Protein 6UYB (pdb70)

Secondary structure (DSSP, 8-state):
--B-SS-EEEEEEEEE----EEEEEE--EEEEGGGGGGGS--STT-HHHHHHHS-GGGEEEEEEEE------EEEEEEEEESS--EEEEEEEEEETTEEEEEEEEEEE-EEETTEEEEEEEEEEPPHHHHHHHHHHTT-S-HHHHHHHHTTEEEEEEEEETTT--EEEEEEEEEEE--TTT--EEEEEEEE-/----SSSB-SS-EEEEEEEEEE-GGGGTS---EEEEEEE--PPPPPEEEGGGGGGGS--STT-HHHHHHHS-GGGEEEEEEEE------EEEEEEEEEESS--EEEEEEEEEETTEEEEEEEEEEE-EEETTEEEEEEEEEEPPHHHHHHHHHHHT-S-HHHHHHHHTTEEEEEEEEETTT--EEEEEEEEEEEPPTTS--EEEEEEEE-

InterPro domains:
  IPR000818 TEA/ATTS domain [PF01285] (42-108)
  IPR000818 TEA/ATTS domain [PR00065] (45-59)
  IPR000818 TEA/ATTS domain [PR00065] (78-92)
  IPR000818 TEA/ATTS domain [PR00065] (93-107)
  IPR000818 TEA/ATTS domain [PS00554] (78-106)
  IPR000818 TEA/ATTS domain [PS51088] (38-114)
  IPR000818 TEA/ATTS domain [SM00426] (36-107)
  IPR016361 Transcriptional enhancer factor, metazoa [PIRSF002603] (2-447)
  IPR038096 TEA/ATTS domain superfamily [G3DSA:6.10.20.40] (39-118)
  IPR041086 YAP binding domain [PF17725] (227-444)

CATH classification: 2.70.50.80

Radius of gyration: 22.38 Å; Cα contacts (8 Å, |Δi|>4): 1009; chains: 2; bounding box: 51×65×50 Å

Nearest PDB structures (foldseek):
  6uyb-assembly1_A  TM=1.005E+00  e=3.554E-45  Homo sapiens
  6vah-assembly2_B  TM=9.918E-01  e=5.338E-41  Homo sapiens
  5dqe-assembly1_A  TM=9.848E-01  e=2.455E-41  Homo sapiens
  6s69-assembly1_A  TM=9.849E-01  e=5.821E-40  Homo sapiens
  6uyc-assembly2_B  TM=9.802E-01  e=4.068E-40  Homo sapiens

Organism: Homo sapiens (NCBI:txid9606)

GO terms:
  GO:0005515 protein binding (F, IPI)
  GO:1990837 sequence-specific double-stranded DNA binding (F, IDA)
  GO:0035329 hippo signaling (P, IDA)
  GO:0003700 DNA-binding transcription factor activity (F, IDA)
  GO:0005654 nucleoplasm (C, TAS)
  GO:0005654 nucleoplasm (C, IDA)
  GO:0140552 TEAD-YAP complex (C, IDA)
  GO:0097718 disordered domain specific binding (F, IMP)
  GO:0003700 DNA-binding transcription factor activity (F, IMP)
  GO:0045893 positive regulation of DNA-templated transcription (P, IMP)
  GO:0065003 protein-containing complex assembly (P, IMP)
  GO:0001223 transcription coactivator binding (F, IPI)

Solvent-accessible surface area: 20055 Å² total; per-residue (Å²): 75,8,16,16,95,92,0,58,15,59,68,37,5,11,0,12,72,150,94,101,36,59,5,10,52,8,100,104,63,67,34,48,0,55,131,12,42,95,72,2,28,127,62,90,26,1,2,31,95,37,14,91,93,11,50,81,108,1,2,0,13,0,54,2,57,6,19,10,65,83,92,62,35,0,26,8,8,27,6,25,2,139,116,124,12,11,1,33,6,17,26,36,5,0,28,157,14,58,57,21,2,31,41,37,37,45,15,140,18,104,113,58,92,70,74,38,0,0,104,47,136,109,20,56,13,30,66,60,32,35,52,40,20,48,142,5,109,134,49,106,84,122,140,77,17,43,60,64,8,112,44,16,3,25,1,23,17,2,25,11,96,102,77,132,75,26,4,3,1,4,0,11,23,26,55,10,11,38,62,176,178,17,41,72,50,88,22,52,98,3,62,151,105,246,84,24,106,24,2,10,15,98,81,0,62,7,36,72,24,3,10,0,2,14,32,93,83,13,137,122,86,136,104,93,35,54,6,9,51,0,73,96,133,65,99,49,34,105,53,36,38,0,130,133,12,50,97,59,0,17,106,90,69,8,0,1,38,66,17,8,93,152,9,52,76,113,1,2,0,12,0,47,2,73,8,22,19,90,77,81,34,68,15,0,33,15,10,36,7,36,2,138,68,117,8,17,5,24,8,17,26,17,6,0,35,139,8,149,57,44,19,13,42,15,34,36,52,42,14,107,124,62,144,67,87,32,2,0,85,21,94,123,27,97,16,39,111,86,30,25,61,31,22,62,131,5,84,146,52,112,89,100,132,71,24,35,65,64,6,92,50,16,3,25,2,16,20,4,28,12,105,95,80,104,68,18,5,3,0,6,0,10,25,26,55,5,12,59,81,171,145,42,33,99,67,62,15,39,35,4,53,126

Structure (mmCIF, N/CA/C/O backbone):
data_6UYB
#
_entry.id   6UYB
#
_cell.length_a   124.418
_cell.length_b   62.090
_cell.length_c   79.620
_cell.angle_alpha   90.000
_cell.angle_beta   117.820
_cell.angle_gamma   90.000
#
_symmetry.space_group_name_H-M   'C 1 2 1'
#
loop_
_entity.id
_entity.type
_entity.pdbx_description
1 polymer 'Transcriptional enhancer factor TEF-4'
2 non-polymer GLYCEROL
3 non-polymer (3R,4R)-1-{3-[(E)-2-(4-chlorophenyl)ethenyl]-4-methoxy-5-methylphenyl}-3,4-dihydroxypyrrolidin-2-one
4 non-polymer 2-AMINO-2-HYDROXYMETHYL-PROPANE-1,3-DIOL
5 water water
#
loop_
_atom_site.group_PDB
_atom_site.id
_atom_site.type_symbol
_atom_site.label_atom_id
_atom_site.label_alt_id
_atom_site.label_comp_id
_atom_site.label_asym_id
_atom_site.label_entity_id
_atom_site.label_seq_id
_atom_site.pdbx_PDB_ins_code
_atom_site.Cartn_x
_atom_site.Cartn_y
_atom_site.Cartn_z
_atom_site.occupancy
_atom_site.B_iso_or_equiv
_atom_site.auth_seq_id
_atom_site.auth_comp_id
_atom_site.auth_asym_id
_atom_site.auth_atom_id
_atom_site.pdbx_PDB_model_num
ATOM 1 N N . GLY A 1 8 ? -47.831 23.496 24.633 1.00 54.86 222 GLY A N 1
ATOM 2 C CA . GLY A 1 8 ? -47.070 22.509 25.377 1.00 49.05 222 GLY A CA 1
ATOM 3 C C . GLY A 1 8 ? -47.358 21.081 24.954 1.00 44.85 222 GLY A C 1
ATOM 4 O O . GLY A 1 8 ? -48.450 20.766 24.483 1.00 46.20 222 GLY A O 1
ATOM 5 N N . LEU A 1 9 ? -46.372 20.207 25.132 1.00 38.14 223 LEU A N 1
ATOM 6 C CA . LEU A 1 9 ? -46.496 18.806 24.736 1.00 35.44 223 LEU A CA 1
ATOM 7 C C . LEU A 1 9 ? -46.969 18.003 25.942 1.00 34.06 223 LEU A C 1
ATOM 8 O O . LEU A 1 9 ? -46.175 17.635 26.809 1.00 32.41 223 LEU A O 1
ATOM 13 N N . GLY A 1 10 ? -48.260 17.711 25.990 1.00 31.32 224 GLY A N 1
ATOM 14 C CA . GLY A 1 10 ? -48.793 16.908 27.068 1.00 28.26 224 GLY A CA 1
ATOM 15 C C . GLY A 1 10 ? -50.298 16.982 27.123 1.00 27.84 224 GLY A C 1
ATOM 16 O O . GLY A 1 10 ? -50.945 17.736 26.396 1.00 35.53 224 GLY A O 1
ATOM 17 N N . THR A 1 11 ? -50.850 16.159 28.000 1.00 22.85 225 THR A N 1
ATOM 18 C CA . THR A 1 11 ? -52.250 16.197 28.368 1.00 24.90 225 THR A CA 1
ATOM 19 C C . THR A 1 11 ? -52.335 16.648 29.822 1.00 31.04 225 THR A C 1
ATOM 20 O O . THR A 1 11 ? -51.324 16.983 30.451 1.00 34.94 225 THR A O 1
ATOM 24 N N . ALA A 1 12 ? -53.547 16.646 30.369 1.00 28.65 226 ALA A N 1
ATOM 25 C CA . ALA A 1 12 ? -53.692 16.893 31.797 1.00 29.73 226 ALA A CA 1
ATOM 26 C C . ALA A 1 12 ? -53.110 15.758 32.620 1.00 31.75 226 ALA A C 1
ATOM 27 O O . ALA A 1 12 ? -52.842 15.943 33.812 1.00 34.54 226 ALA A O 1
ATOM 29 N N . ARG A 1 13 ? -52.924 14.589 32.013 1.00 29.67 227 ARG A N 1
ATOM 30 C CA . ARG A 1 13 ? -52.460 13.422 32.745 1.00 32.46 227 ARG A CA 1
ATOM 31 C C . ARG A 1 13 ? -50.946 13.283 32.737 1.00 29.56 227 ARG A C 1
ATOM 32 O O . ARG A 1 13 ? -50.378 12.805 33.726 1.00 28.63 227 ARG A O 1
ATOM 40 N N . LEU A 1 14 ? -50.277 13.715 31.670 1.00 24.11 228 LEU A N 1
ATOM 41 C CA . LEU A 1 14 ? -48.837 13.544 31.554 1.00 23.88 228 LEU A CA 1
ATOM 42 C C . LEU A 1 14 ? -48.271 14.640 30.663 1.00 26.86 228 LEU A C 1
ATOM 43 O O . LEU A 1 14 ? -48.837 14.943 29.611 1.00 25.35 228 LEU A O 1
ATOM 48 N N . GLN A 1 15 ? -47.156 15.232 31.083 1.00 25.95 229 GLN A N 1
ATOM 49 C CA . GLN A 1 15 ? -46.528 16.297 30.313 1.00 24.59 229 GLN A CA 1
ATOM 50 C C . GLN A 1 15 ? -45.043 16.019 30.164 1.00 27.31 229 GLN A C 1
ATOM 51 O O . GLN A 1 15 ? -44.389 15.585 31.113 1.00 32.57 229 GLN A O 1
ATOM 57 N N . LEU A 1 16 ? -44.512 16.268 28.969 1.00 25.48 230 LEU A N 1
ATOM 58 C CA . LEU A 1 16 ? -43.072 16.202 28.737 1.00 30.65 230 LEU A CA 1
ATOM 59 C C . LEU A 1 16 ? -42.494 17.575 29.041 1.00 33.26 230 LEU A C 1
ATOM 60 O O . LEU A 1 16 ? -42.838 18.557 28.379 1.00 42.56 230 LEU A O 1
ATOM 65 N N . VAL A 1 17 ? -41.631 17.647 30.049 1.00 27.03 231 VAL A N 1
ATOM 66 C CA . VAL A 1 17 ? -41.106 18.925 30.505 1.00 26.92 231 VAL A CA 1
ATOM 67 C C . VAL A 1 17 ? -39.740 19.203 29.892 1.00 28.24 231 VAL A C 1
ATOM 68 O O . VAL A 1 17 ? -39.388 20.360 29.640 1.00 31.55 231 VAL A O 1
ATOM 72 N N . GLU A 1 18 ? -38.962 18.157 29.636 1.00 28.58 232 GLU A N 1
ATOM 73 C CA . GLU A 1 18 ? -37.639 18.364 29.065 1.00 30.47 232 GLU A CA 1
ATOM 74 C C . GLU A 1 18 ? -37.226 17.141 28.265 1.00 24.83 232 GLU A C 1
ATOM 75 O O . GLU A 1 18 ? -37.569 16.013 28.623 1.00 22.61 232 GLU A O 1
ATOM 81 N N . PHE A 1 19 ? -36.513 17.377 27.164 1.00 20.88 233 PHE A N 1
ATOM 82 C CA . PHE A 1 19 ? -35.899 16.300 26.402 1.00 18.38 233 PHE A CA 1
ATOM 83 C C . PHE A 1 19 ? -34.653 16.855 25.737 1.00 19.59 233 PHE A C 1
ATOM 84 O O . PHE A 1 19 ? -34.703 17.939 25.144 1.00 19.97 233 PHE A O 1
ATOM 92 N N . SER A 1 20 ? -33.546 16.121 25.841 1.00 20.55 234 SER A N 1
ATOM 93 C CA . SER A 1 20 ? -32.338 16.469 25.104 1.00 21.06 234 SER A CA 1
ATOM 94 C C . SER A 1 20 ? -31.636 15.204 24.641 1.00 17.12 234 SER A C 1
ATOM 95 O O . SER A 1 20 ? -31.627 14.193 25.346 1.00 17.12 234 SER A O 1
ATOM 98 N N . ALA A 1 21 ? -31.037 15.275 23.460 1.00 14.70 235 ALA A N 1
ATOM 99 C CA . ALA A 1 21 ? -30.140 14.244 22.959 1.00 15.41 235 ALA A CA 1
ATOM 100 C C . ALA A 1 21 ? -28.798 14.906 22.708 1.00 19.36 235 ALA A C 1
ATOM 101 O O . ALA A 1 21 ? -28.740 15.961 22.069 1.00 18.70 235 ALA A O 1
ATOM 103 N N . PHE A 1 22 ? -27.722 14.312 23.226 1.00 18.17 236 PHE A N 1
ATOM 104 C CA . PHE A 1 22 ? -26.467 15.043 23.286 1.00 18.72 236 PHE A CA 1
ATOM 105 C C . PHE A 1 22 ? -25.277 14.106 23.149 1.00 21.43 236 PHE A C 1
ATOM 106 O O . PHE A 1 22 ? -25.402 12.879 23.198 1.00 22.52 236 PHE A O 1
ATOM 114 N N . VAL A 1 23 ? -24.108 14.719 22.977 1.00 23.96 237 VAL A N 1
ATOM 115 C CA . VAL A 1 23 ? -22.824 14.037 23.062 1.00 26.86 237 VAL A CA 1
ATOM 116 C C . VAL A 1 23 ? -21.933 14.834 24.006 1.00 30.34 237 VAL A C 1
ATOM 117 O O . VAL A 1 23 ? -21.925 16.071 23.973 1.00 29.98 237 VAL A O 1
ATOM 121 N N . GLU A 1 24 ? -21.212 14.126 24.873 1.00 35.82 238 GLU A N 1
ATOM 122 C CA . GLU A 1 24 ? -20.293 14.753 25.821 1.00 38.50 238 GLU A CA 1
ATOM 123 C C . GLU A 1 24 ? -18.852 14.494 25.419 1.00 39.33 238 GLU A C 1
ATOM 124 O O . GLU A 1 24 ? -18.533 13.412 24.937 1.00 40.86 238 GLU A O 1
ATOM 130 N N . TYR A 1 32 ? -21.038 23.340 31.552 1.00 64.25 246 TYR A N 1
ATOM 131 C CA . TYR A 1 32 ? -21.262 23.090 30.133 1.00 58.96 246 TYR A CA 1
ATOM 132 C C . TYR A 1 32 ? -20.655 21.758 29.699 1.00 58.99 246 TYR A C 1
ATOM 133 O O . TYR A 1 32 ? -20.920 20.723 30.312 1.00 61.25 246 TYR A O 1
ATOM 135 N N . GLN A 1 33 ? -19.848 21.804 28.633 1.00 59.78 247 GLN A N 1
ATOM 136 C CA . GLN A 1 33 ? -19.167 20.633 28.070 1.00 60.24 247 GLN A CA 1
ATOM 137 C C . GLN A 1 33 ? -20.156 19.609 27.506 1.00 62.64 247 GLN A C 1
ATOM 138 O O . GLN A 1 33 ? -19.935 18.400 27.591 1.00 68.60 247 GLN A O 1
ATOM 140 N N . ARG A 1 34 ? -21.246 20.091 26.913 1.00 55.59 248 ARG A N 1
ATOM 141 C CA . ARG A 1 34 ? -22.231 19.244 26.252 1.00 48.50 248 ARG A CA 1
ATOM 142 C C . ARG A 1 34 ? -22.597 19.848 24.908 1.00 41.87 248 ARG A C 1
ATOM 143 O O . ARG A 1 34 ? -22.718 21.070 24.782 1.00 46.82 248 ARG A O 1
ATOM 151 N N . HIS A 1 35 ? -22.785 18.991 23.908 1.00 31.75 249 HIS A N 1
ATOM 152 C CA . HIS A 1 35 ? -23.345 19.405 22.628 1.00 29.47 249 HIS A CA 1
ATOM 153 C C . HIS A 1 35 ? -24.734 18.796 22.491 1.00 26.97 249 HIS A C 1
ATOM 154 O O . HIS A 1 35 ? -24.874 17.571 22.408 1.00 30.51 249 HIS A O 1
ATOM 161 N N . LEU A 1 36 ? -25.755 19.649 22.453 1.00 29.54 250 LEU A N 1
ATOM 162 C CA . LEU A 1 36 ? -27.129 19.208 22.249 1.00 29.13 250 LEU A CA 1
ATOM 163 C C . LEU A 1 36 ? -27.415 19.096 20.756 1.00 24.42 250 LEU A C 1
ATOM 164 O O . LEU A 1 36 ? -27.393 20.102 20.039 1.00 26.25 250 LEU A O 1
ATOM 169 N N . PHE A 1 37 ? -27.682 17.874 20.289 1.00 19.21 251 PHE A N 1
ATOM 170 C CA . PHE A 1 37 ? -28.210 17.693 18.939 1.00 18.48 251 PHE A CA 1
ATOM 171 C C . PHE A 1 37 ? -29.608 18.278 18.830 1.00 21.65 251 PHE A C 1
ATOM 172 O O . PHE A 1 37 ? -29.913 19.034 17.899 1.00 19.57 251 PHE A O 1
ATOM 180 N N . VAL A 1 38 ? -30.483 17.898 19.761 1.00 20.08 252 VAL A N 1
ATOM 181 C CA . VAL A 1 38 ? -31.859 18.364 19.826 1.00 19.96 252 VAL A CA 1
ATOM 182 C C . VAL A 1 38 ? -32.211 18.541 21.298 1.00 22.10 252 VAL A C 1
ATOM 183 O O . VAL A 1 38 ? -31.608 17.931 22.185 1.00 20.36 252 VAL A O 1
ATOM 187 N N . HIS A 1 39 ? -33.191 19.402 21.557 1.00 20.44 253 HIS A N 1
ATOM 188 C CA . HIS A 1 39 ? -33.506 19.747 22.938 1.00 25.38 253 HIS A CA 1
ATOM 189 C C . HIS A 1 39 ? -34.884 20.383 23.013 1.00 29.33 253 HIS A C 1
ATOM 190 O O . HIS A 1 39 ? -35.238 21.211 22.172 1.00 37.38 253 HIS A O 1
ATOM 197 N N . ILE A 1 40 ? -35.649 19.997 24.031 1.00 22.41 254 ILE A N 1
ATOM 198 C CA . ILE A 1 40 ? -36.909 20.645 24.376 1.00 26.93 254 ILE A CA 1
ATOM 199 C C . ILE A 1 40 ? -36.820 21.038 25.840 1.00 29.34 254 ILE A C 1
ATOM 200 O O . ILE A 1 40 ? -36.591 20.178 26.699 1.00 27.87 254 ILE A O 1
ATOM 205 N N . SER A 1 41 ? -36.987 22.323 26.126 1.00 34.18 255 SER A N 1
ATOM 206 C CA . SER A 1 41 ? -36.919 22.803 27.500 1.00 41.47 255 SER A CA 1
ATOM 207 C C . SER A 1 41 ? -38.306 23.147 28.028 1.00 47.17 255 SER A C 1
ATOM 208 O O . SER A 1 41 ? -39.070 23.849 27.365 1.00 51.59 255 SER A O 1
ATOM 210 N N . LEU A 1 52 ? -50.853 26.078 20.102 1.00 49.42 266 LEU A N 1
ATOM 211 C CA . LEU A 1 52 ? -50.099 25.204 19.205 1.00 47.48 266 LEU A CA 1
ATOM 212 C C . LEU A 1 52 ? -50.828 25.024 17.878 1.00 45.10 266 LEU A C 1
ATOM 213 O O . LEU A 1 52 ? -52.043 24.855 17.853 1.00 41.49 266 LEU A O 1
ATOM 218 N N . GLU A 1 53 ? -50.082 25.054 16.777 1.00 42.38 267 GLU A N 1
ATOM 219 C CA . GLU A 1 53 ? -50.672 24.801 15.473 1.00 44.62 267 GLU A CA 1
ATOM 220 C C . GLU A 1 53 ? -51.012 23.320 15.335 1.00 50.19 267 GLU A C 1
ATOM 221 O O . GLU A 1 53 ? -50.578 22.477 16.127 1.00 49.45 267 GLU A O 1
ATOM 223 N N . SER A 1 54 ? -51.795 23.003 14.307 1.00 51.70 268 SER A N 1
ATOM 224 C CA . SER A 1 54 ? -52.280 21.648 14.098 1.00 51.97 268 SER A CA 1
ATOM 225 C C . SER A 1 54 ? -51.894 21.147 12.713 1.00 51.72 268 SER A C 1
ATOM 226 O O . SER A 1 54 ? -51.747 21.924 11.766 1.00 52.73 268 SER A O 1
ATOM 229 N N . VAL A 1 55 ? -51.730 19.827 12.612 1.00 46.89 269 VAL A N 1
ATOM 230 C CA . VAL A 1 55 ? -51.401 19.139 11.370 1.00 41.70 269 VAL A CA 1
ATOM 231 C C . VAL A 1 55 ? -52.326 17.936 11.242 1.00 44.01 269 VAL A C 1
ATOM 232 O O . VAL A 1 55 ? -52.631 17.276 12.242 1.00 45.33 269 VAL A O 1
ATOM 236 N N . ASP A 1 56 ? -52.779 17.650 10.020 1.00 43.18 270 ASP A N 1
ATOM 237 C CA . ASP A 1 56 ? -53.673 16.517 9.806 1.00 48.36 270 ASP A CA 1
ATOM 238 C C . ASP A 1 56 ? -52.872 15.222 9.830 1.00 44.00 270 ASP A C 1
ATOM 239 O O . ASP A 1 56 ? -51.947 15.043 9.031 1.00 42.91 270 ASP A O 1
ATOM 244 N N . VAL A 1 57 ? -53.244 14.315 10.739 1.00 42.50 271 VAL A N 1
ATOM 245 C CA . VAL A 1 57 ? -52.474 13.096 10.973 1.00 43.50 271 VAL A CA 1
ATOM 24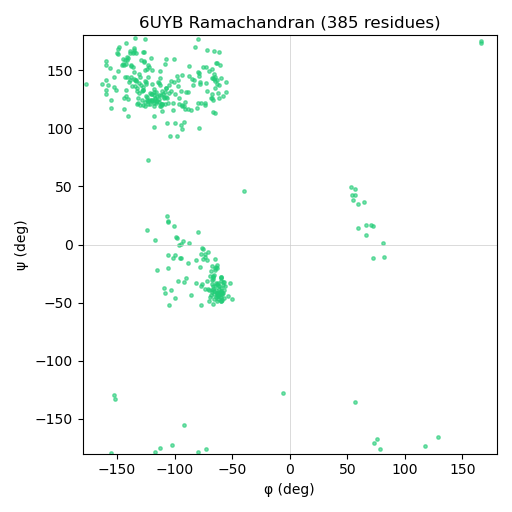6 C C . VAL A 1 57 ? -52.382 12.247 9.712 1.00 50.50 271 VAL A C 1
ATOM 247 O O . VAL A 1 57 ? -51.373 11.566 9.485 1.00 51.54 271 VAL A O 1
ATOM 251 N N . ARG A 1 58 ? -53.412 12.285 8.863 1.00 60.96 272 ARG A N 1
ATOM 252 C CA . ARG A 1 58 ? -53.401 11.495 7.637 1.00 66.38 272 ARG A CA 1
ATOM 253 C C . ARG A 1 58 ? -52.304 11.938 6.679 1.00 67.93 272 ARG A C 1
ATOM 254 O O . ARG A 1 58 ? -51.913 11.163 5.800 1.00 69.59 272 ARG A O 1
ATOM 256 N N . GLN A 1 59 ? -51.789 13.157 6.835 1.00 67.24 273 GLN A N 1
ATOM 257 C CA . GLN A 1 59 ? -50.696 13.647 6.006 1.00 65.13 273 GLN A CA 1
ATOM 258 C C . GLN A 1 59 ? -49.348 13.044 6.378 1.00 63.20 273 GLN A C 1
ATOM 259 O O . GLN A 1 59 ? -48.386 13.207 5.617 1.00 63.75 273 GLN A O 1
ATOM 265 N N . ILE A 1 60 ? -49.247 12.362 7.519 1.00 56.24 274 ILE A N 1
ATOM 266 C CA . ILE A 1 60 ? -47.999 11.743 7.935 1.00 55.28 274 ILE A CA 1
ATOM 267 C C . ILE A 1 60 ? -48.157 10.249 8.197 1.00 56.67 274 ILE A C 1
ATOM 268 O O . ILE A 1 60 ? -47.259 9.629 8.774 1.00 55.15 274 ILE A O 1
ATOM 273 N N . TYR A 1 61 ? -49.283 9.654 7.782 1.00 55.53 275 TYR A N 1
ATOM 274 C CA . TYR A 1 61 ? -49.468 8.210 7.935 1.00 57.99 275 TYR A CA 1
ATOM 275 C C . TYR A 1 61 ? -48.314 7.429 7.314 1.00 55.90 275 TYR A C 1
ATOM 276 O O . TYR A 1 61 ? -47.799 6.475 7.912 1.00 48.89 275 TYR A O 1
ATOM 285 N N . ASP A 1 62 ? -47.898 7.827 6.109 1.00 59.45 276 ASP A N 1
ATOM 286 C CA . ASP A 1 62 ? -46.886 7.102 5.351 1.00 62.33 276 ASP A CA 1
ATOM 287 C C . ASP A 1 62 ? -45.523 7.105 6.030 1.00 56.35 276 ASP A C 1
ATOM 288 O O . ASP A 1 62 ? -44.705 6.224 5.749 1.00 56.09 276 ASP A O 1
ATOM 293 N N . LYS A 1 63 ? -45.263 8.068 6.917 1.00 49.32 277 LYS A N 1
ATOM 294 C CA . LYS A 1 63 ? -43.968 8.170 7.575 1.00 41.74 277 LYS A CA 1
ATOM 295 C C . LYS A 1 63 ? -43.765 7.122 8.661 1.00 35.16 277 LYS A C 1
ATOM 296 O O . LYS A 1 63 ? -42.680 7.068 9.254 1.00 27.94 277 LYS A O 1
ATOM 302 N N . PHE A 1 64 ? -44.767 6.305 8.944 1.00 51.46 278 PHE A N 1
ATOM 303 C CA . PHE A 1 64 ? -44.719 5.346 10.033 1.00 49.67 278 PHE A CA 1
ATOM 304 C C . PHE A 1 64 ? -45.386 4.058 9.562 1.00 55.74 278 PHE A C 1
ATOM 305 O O . PHE A 1 64 ? -46.122 4.069 8.575 1.00 52.10 278 PHE A O 1
ATOM 313 N N . PRO A 1 65 ? -45.110 2.937 10.232 1.00 65.95 279 PRO A N 1
ATOM 314 C CA . PRO A 1 65 ? -45.701 1.667 9.785 1.00 72.28 279 PRO A CA 1
ATOM 315 C C . PRO A 1 65 ? -47.214 1.781 9.714 1.00 69.02 279 PRO A C 1
ATOM 316 O O . PRO A 1 65 ? -47.859 2.286 10.634 1.00 62.01 279 PRO A O 1
ATOM 320 N N . GLU A 1 66 ? -47.774 1.352 8.588 1.00 74.19 280 GLU A N 1
ATOM 321 C CA . GLU A 1 66 ? -49.207 1.449 8.358 1.00 73.89 280 GLU A CA 1
ATOM 322 C C . GLU A 1 66 ? -49.932 0.149 8.664 1.00 76.58 280 GLU A C 1
ATOM 323 O O . GLU A 1 66 ? -51.140 0.054 8.430 1.00 79.03 280 GLU A O 1
ATOM 329 N N . LYS A 1 67 ? -49.226 -0.844 9.189 1.00 78.00 281 LYS A N 1
ATOM 330 C CA . LYS A 1 67 ? -49.841 -2.099 9.589 1.00 83.10 281 LYS A CA 1
ATOM 331 C C . LYS A 1 67 ? -50.238 -2.002 11.064 1.00 79.34 281 LYS A C 1
ATOM 332 O O . LYS A 1 67 ? -50.456 -0.906 11.587 1.00 73.83 281 LYS A O 1
ATOM 334 N N . LYS A 1 68 ? -50.329 -3.145 11.744 1.00 84.91 282 LYS A N 1
ATOM 335 C CA . LYS A 1 68 ? -50.773 -3.177 13.131 1.00 84.78 282 LYS A CA 1
ATOM 336 C C . LYS A 1 68 ? -49.920 -2.261 13.999 1.00 80.43 282 LYS A C 1
ATOM 337 O O . LYS A 1 68 ? -48.701 -2.169 13.829 1.00 81.52 282 LYS A O 1
ATOM 339 N N . GLY A 1 69 ? -50.577 -1.567 14.925 1.00 74.16 283 GLY A N 1
ATOM 340 C CA . GLY A 1 69 ? -49.873 -0.651 15.798 1.00 70.15 283 GLY A CA 1
ATOM 341 C C . GLY A 1 69 ? -49.360 0.597 15.122 1.00 66.21 283 GLY A C 1
ATOM 342 O O . GLY A 1 69 ? -48.490 1.277 15.674 1.00 63.99 283 GLY A O 1
ATOM 343 N N . GLY A 1 70 ? -49.873 0.921 13.936 1.00 63.37 284 GLY A N 1
ATOM 344 C CA . GLY A 1 70 ? -49.450 2.107 13.227 1.00 53.61 284 GLY A CA 1
ATOM 345 C C . GLY A 1 70 ? -50.116 3.363 13.748 1.00 42.75 284 GLY A C 1
ATOM 346 O O . GLY A 1 70 ? -50.977 3.338 14.629 1.00 41.92 284 GLY A O 1
ATOM 347 N N . LEU A 1 71 ? -49.700 4.493 13.173 1.00 39.37 285 LEU A N 1
ATOM 348 C CA . LEU A 1 71 ? -50.234 5.782 13.601 1.00 40.08 285 LEU A CA 1
ATOM 349 C C . LEU A 1 71 ? -51.739 5.868 13.361 1.00 44.01 285 LEU A C 1
ATOM 350 O O . LEU A 1 71 ? -52.487 6.341 14.226 1.00 43.68 285 LEU A O 1
ATOM 355 N N . ARG A 1 72 ? -52.203 5.404 12.198 1.00 45.75 286 ARG A N 1
ATOM 356 C CA . ARG A 1 72 ? -53.635 5.425 11.912 1.00 42.44 286 ARG A CA 1
ATOM 357 C C . ARG A 1 72 ? -54.409 4.608 12.938 1.00 45.39 286 ARG A C 1
ATOM 358 O O . ARG A 1 72 ? -55.445 5.048 13.451 1.00 43.20 286 ARG A O 1
ATOM 360 N N . GLU A 1 73 ? -53.914 3.412 13.258 1.00 49.27 287 GLU A N 1
ATOM 361 C CA . GLU A 1 73 ? -54.609 2.574 14.228 1.00 50.69 287 GLU A CA 1
ATOM 362 C C . GLU A 1 73 ? -54.534 3.168 15.629 1.00 42.44 287 GLU A C 1
ATOM 363 O O . GLU A 1 73 ? -55.533 3.176 16.357 1.00 40.28 287 GLU A O 1
ATOM 369 N N . LEU A 1 74 ? -53.357 3.652 16.033 1.00 37.76 288 LEU A N 1
ATOM 370 C CA . LEU A 1 74 ? -53.245 4.315 17.328 1.00 37.09 288 LEU A CA 1
ATOM 371 C C . LEU A 1 74 ? -54.203 5.492 17.423 1.00 35.57 288 LEU A C 1
ATOM 372 O O . LEU A 1 74 ? -54.917 5.645 18.422 1.00 34.03 288 LEU A O 1
ATOM 377 N N . TYR A 1 75 ? -54.245 6.323 16.378 1.00 39.14 289 TYR A N 1
ATOM 378 C CA . TYR A 1 75 ? -55.127 7.484 16.386 1.00 41.49 289 TYR A CA 1
ATOM 379 C C . TYR A 1 75 ? -56.595 7.077 16.371 1.00 49.39 289 TYR A C 1
ATOM 380 O O . TYR A 1 75 ? -57.440 7.802 16.908 1.00 48.98 289 TYR A O 1
ATOM 389 N N . ASP A 1 76 ? -56.919 5.927 15.770 1.00 55.76 290 ASP A N 1
ATOM 390 C CA . ASP A 1 76 ? -58.298 5.444 15.790 1.00 58.43 290 ASP A CA 1
ATOM 391 C C . ASP A 1 76 ? -58.758 5.147 17.213 1.00 54.46 290 ASP A C 1
ATOM 392 O O . ASP A 1 76 ? -59.874 5.511 17.600 1.00 55.23 290 ASP A O 1
ATOM 397 N N . ARG A 1 77 ? -57.913 4.484 18.008 1.00 50.46 291 ARG A N 1
ATOM 398 C CA . ARG A 1 77 ? -58.283 4.183 19.387 1.00 48.43 291 ARG A CA 1
ATOM 399 C C . ARG A 1 77 ? -58.337 5.442 20.246 1.00 49.82 291 ARG A C 1
ATOM 400 O O . ARG A 1 77 ? -59.085 5.483 21.230 1.00 57.52 291 ARG A O 1
ATOM 402 N N . GLY A 1 78 ? -57.566 6.471 19.899 1.00 40.42 292 GLY A N 1
ATOM 403 C CA . GLY A 1 78 ? -57.574 7.710 20.642 1.00 37.08 292 GLY A CA 1
ATOM 404 C C . GLY A 1 78 ? -56.870 7.587 21.978 1.00 36.36 292 GLY A C 1
ATOM 405 O O . GLY A 1 78 ? -56.223 6.577 22.269 1.00 37.19 292 GLY A O 1
ATOM 406 N N . PRO A 1 79 ? -56.980 8.622 22.830 1.00 34.14 293 PRO A N 1
ATOM 407 C CA . PRO A 1 79 ? -57.744 9.853 22.606 1.00 34.90 293 PRO A CA 1
ATOM 408 C C . PRO A 1 79 ? -57.016 10.846 21.705 1.00 31.39 293 PRO A C 1
ATOM 409 O O . PRO A 1 79 ? -55.797 10.951 21.775 1.00 34.55 293 PRO A O 1
ATOM 413 N N . PRO A 1 80 ? -57.767 11.581 20.884 1.00 32.98 294 PRO A N 1
ATOM 414 C CA . PRO A 1 80 ? -57.123 12.474 19.904 1.00 31.25 294 PRO A CA 1
ATOM 415 C C . PRO A 1 80 ? -56.233 13.531 20.527 1.00 29.52 294 PRO A C 1
ATOM 416 O O . PRO A 1 80 ? -55.273 13.971 19.882 1.00 31.16 294 PRO A O 1
ATOM 420 N N . HIS A 1 81 ? -56.522 13.963 21.755 1.00 27.72 295 HIS A N 1
ATOM 421 C CA . HIS A 1 81 ? -55.763 15.042 22.376 1.00 26.08 295 HIS A CA 1
ATOM 422 C C . HIS A 1 81 ? -54.394 14.589 22.883 1.00 25.79 295 HIS A C 1
ATOM 423 O O . HIS A 1 81 ? -53.616 15.423 23.364 1.00 22.75 295 HIS A O 1
ATOM 430 N N . ALA A 1 82 ? -54.079 13.303 22.776 1.00 22.75 296 ALA A N 1
ATOM 431 C CA . ALA A 1 82 ? -52.805 12.758 23.217 1.00 21.80 296 ALA A CA 1
ATOM 432 C C . ALA A 1 82 ? -51.767 12.708 22.107 1.00 17.04 296 ALA A C 1
ATOM 433 O O . ALA A 1 82 ? -50.660 12.225 22.347 1.00 19.61 296 ALA A O 1
ATOM 435 N N . PHE A 1 83 ? -52.088 13.204 20.912 1.00 19.71 297 PHE A N 1
ATOM 436 C CA . PHE A 1 83 ? -51.261 13.002 19.727 1.00 17.46 297 PHE A CA 1
ATOM 437 C C . PHE A 1 83 ? -50.584 14.302 19.320 1.00 16.02 297 PHE A C 1
ATOM 438 O O . PHE A 1 83 ? -51.251 15.324 19.129 1.00 18.32 297 PHE A O 1
ATOM 446 N N . PHE A 1 84 ? -49.257 14.250 19.170 1.00 18.91 298 PHE A N 1
ATOM 447 C CA . PHE A 1 84 ? -48.454 15.418 18.849 1.00 16.55 298 PHE A CA 1
ATOM 448 C C . PHE A 1 84 ? -47.429 15.070 17.785 1.00 18.85 298 PHE A C 1
ATOM 449 O O . PHE A 1 84 ? -46.996 13.921 17.663 1.00 19.39 298 PHE A O 1
ATOM 457 N N . LEU A 1 85 ? -47.047 16.085 17.018 1.00 15.98 299 LEU A N 1
ATOM 458 C CA . LEU A 1 85 ? -45.943 16.001 16.078 1.00 15.88 299 LEU A CA 1
ATOM 459 C C . LEU A 1 85 ? -44.892 17.008 16.513 1.00 20.81 299 LEU A C 1
ATOM 460 O O . LEU A 1 85 ? -45.225 18.153 16.835 1.00 22.39 299 LEU A O 1
ATOM 465 N N . VAL A 1 86 ? -43.633 16.582 16.548 1.00 20.00 300 VAL A N 1
ATOM 466 C CA . VAL A 1 86 ? -42.521 17.473 16.852 1.00 16.65 300 VAL A CA 1
ATOM 467 C C . VAL A 1 86 ? -41.604 17.502 15.645 1.00 15.89 300 VAL A C 1
ATOM 468 O O . VAL A 1 86 ? -41.217 16.445 15.127 1.00 12.30 300 VAL A O 1
ATOM 472 N N . LYS A 1 87 ? -41.280 18.700 15.175 1.00 14.97 301 LYS A N 1
ATOM 473 C CA . LYS A 1 87 ? -40.263 18.853 14.148 1.00 15.96 301 LYS A CA 1
ATOM 474 C C . LYS A 1 87 ? -39.014 19.423 14.794 1.00 16.22 301 LYS A C 1
ATOM 475 O O . LYS A 1 87 ? -39.076 20.448 15.481 1.00 15.91 301 LYS A O 1
ATOM 481 N N . PHE A 1 88 ? -37.897 18.739 14.588 1.00 16.59 302 PHE A N 1
ATOM 482 C CA . PHE A 1 88 ? -36.598 19.122 15.116 1.00 15.22 302 PHE A CA 1
ATOM 483 C C . PHE A 1 88 ? -35.735 19.647 13.985 1.00 17.23 302 PHE A C 1
ATOM 484 O O . PHE A 1 88 ? -35.663 19.022 12.920 1.00 19.18 302 PHE A O 1
ATOM 492 N N . TRP A 1 89 ? -35.061 20.765 14.225 1.00 15.78 303 TRP A N 1
ATOM 493 C CA . TRP A 1 89 ? -33.936 21.196 13.400 1.00 16.69 303 TRP A CA 1
ATOM 494 C C . TRP A 1 89 ? -32.686 20.945 14.231 1.00 18.81 303 TRP A C 1
ATOM 495 O O . TRP A 1 89 ? -32.411 21.681 15.187 1.00 24.44 303 TRP A O 1
ATOM 506 N N . ALA A 1 90 ? -31.955 19.887 13.892 1.00 15.48 304 ALA A N 1
ATOM 507 C CA . ALA A 1 90 ? -30.891 19.391 14.747 1.00 16.53 304 ALA A CA 1
ATOM 508 C C . ALA A 1 90 ? -29.578 20.104 14.460 1.00 19.93 304 ALA A C 1
ATOM 509 O O . ALA A 1 90 ? -29.273 20.477 13.320 1.00 22.06 304 ALA A O 1
ATOM 511 N N . ASP A 1 91 ? -28.804 20.306 15.522 1.00 20.60 305 ASP A N 1
ATOM 512 C CA . ASP A 1 91 ? -27.464 20.865 15.419 1.00 21.63 305 ASP A CA 1
ATOM 513 C C . ASP A 1 91 ? -26.488 19.702 15.285 1.00 26.11 305 ASP A C 1
ATOM 514 O O . ASP A 1 91 ? -26.216 18.991 16.257 1.00 28.66 305 ASP A O 1
ATOM 519 N N . LEU A 1 92 ? -25.982 19.496 14.072 1.00 24.04 306 LEU A N 1
ATOM 520 C CA . LEU A 1 92 ? -25.076 18.402 13.756 1.00 32.48 306 LEU A CA 1
ATOM 521 C C . LEU A 1 92 ? -23.645 18.886 13.573 1.00 41.93 306 LEU A C 1
ATOM 522 O O . LEU A 1 92 ? -22.834 18.199 12.945 1.00 46.75 306 LEU A O 1
ATOM 527 N N . ASN A 1 93 ? -23.329 20.063 14.098 1.00 46.50 307 ASN A N 1
ATOM 528 C CA . ASN A 1 93 ? -22.022 20.686 13.934 1.00 54.81 307 ASN A CA 1
ATOM 529 C C . ASN A 1 93 ? -21.267 20.502 15.246 1.00 51.45 307 ASN A C 1
ATOM 530 O O . ASN A 1 93 ? -21.394 21.300 16.173 1.00 55.26 307 ASN A O 1
ATOM 535 N N . TRP A 1 94 ? -20.487 19.430 15.324 1.00 47.57 308 TRP A N 1
ATOM 536 C CA . TRP A 1 94 ? -19.650 19.177 16.495 1.00 52.20 308 TRP A CA 1
ATOM 537 C C . TRP A 1 94 ? -18.416 18.359 16.111 1.00 56.42 308 TRP A C 1
ATOM 538 O O . TRP A 1 94 ? -17.292 18.679 16.505 1.00 58.14 308 TRP A O 1
ATOM 549 N N . GLY A 1 111 ? -17.073 10.337 21.955 1.00 46.44 325 GLY A N 1
ATOM 550 C CA . GLY A 1 111 ? -17.631 10.801 23.213 1.00 45.43 325 GLY A CA 1
ATOM 551 C C . GLY A 1 111 ? -18.830 9.988 23.664 1.00 39.39 325 GLY A C 1
ATOM 552 O O . GLY A 1 111 ? -19.150 8.974 23.046 1.00 42.67 325 GLY A O 1
ATOM 553 N N . PHE A 1 112 ? -19.494 10.421 24.736 1.00 34.92 326 PHE A N 1
ATOM 554 C CA . PHE A 1 112 ? -20.649 9.702 25.261 1.00 34.73 326 PHE A CA 1
ATOM 555 C C . PHE A 1 112 ? -21.936 10.270 24.671 1.00 29.02 326 PHE A C 1
ATOM 556 O O . PHE A 1 112 ? -22.264 11.441 24.891 1.00 29.58 326 PHE A O 1
ATOM 564 N N . TYR A 1 113 ? -22.676 9.424 23.957 1.00 26.67 327 TYR A N 1
ATOM 565 C CA . TYR A 1 113 ? -23.953 9.793 23.358 1.00 26.00 327 TYR A CA 1
ATOM 566 C C . TYR A 1 113 ? -25.078 9.455 24.324 1.00 24.01 327 TYR A C 1
ATOM 567 O O . TYR A 1 113 ? -25.267 8.287 24.676 1.00 26.10 327 TYR A O 1
ATOM 576 N N . GLY A 1 114 ? -25.833 10.471 24.743 1.00 21.70 328 GLY A N 1
ATOM 577 C CA . GLY A 1 114 ? -26.799 10.285 25.798 1.00 24.52 328 GLY A CA 1
ATOM 578 C C . GLY A 1 114 ? -28.100 11.014 25.498 1.00 21.45 328 GLY A C 1
ATOM 579 O O . GLY A 1 114 ? -28.167 11.864 24.615 1.00 20.15 328 GLY A O 1
ATOM 580 N N . VAL A 1 115 ? -29.121 10.630 26.247 1.00 19.82 329 VAL A N 1
ATOM 581 C CA A VAL A 1 115 ? -30.441 11.250 26.180 0.65 20.43 329 VAL A CA 1
ATOM 582 C CA B VAL A 1 115 ? -30.426 11.281 26.184 0.35 20.93 329 VAL A CA 1
ATOM 583 C C . VAL A 1 115 ? -30.903 11.518 27.602 1.00 22.23 329 VAL A C 1
ATOM 584 O O . VAL A 1 115 ? -30.676 10.695 28.501 1.00 24.18 329 VAL A O 1
ATOM 591 N N . SER A 1 116 ? -31.533 12.670 27.822 1.00 20.80 330 SER A N 1
ATOM 592 C CA A SER A 1 116 ? -32.176 12.987 29.086 0.62 21.56 330 SER A CA 1
ATOM 593 C CA B SER A 1 116 ? -32.166 13.017 29.085 0.38 22.02 330 SER A CA 1
ATOM 594 C C . SER A 1 116 ? -33.597 13.449 28.810 1.00 22.45 330 SER A C 1
ATOM 595 O O . SER A 1 116 ? -33.867 14.081 27.785 1.00 26.31 330 SER A O 1
ATOM 600 N N . SER A 1 117 ? -34.507 13.116 29.721 1.00 21.40 331 SER A N 1
ATOM 601 C CA . SER A 1 117 ? -35.904 13.473 29.546 1.00 22.11 331 SER A CA 1
ATOM 602 C C . SER A 1 117 ? -36.588 13.519 30.901 1.00 25.17 331 SER A C 1
ATOM 603 O O . SER A 1 117 ? -36.192 12.822 31.841 1.00 26.60 331 SER A O 1
ATOM 606 N N . GLN A 1 118 ? -37.626 14.344 30.990 1.00 23.52 332 GLN A N 1
ATOM 607 C CA . GLN A 1 118 ? -38.426 14.428 32.205 1.00 22.53 332 GLN A CA 1
ATOM 608 C C . GLN A 1 118 ? -39.888 14.568 31.829 1.00 27.45 332 GLN A C 1
ATOM 609 O O . GLN A 1 118 ? -40.260 15.473 31.072 1.00 26.49 332 GLN A O 1
ATOM 615 N N . TYR A 1 119 ? -40.705 13.666 32.355 1.00 26.38 333 TYR A N 1
ATOM 616 C CA . TYR A 1 119 ? -42.150 13.773 32.314 1.00 22.92 333 TYR A CA 1
ATOM 617 C C . TYR A 1 119 ? -42.664 14.123 33.700 1.00 26.42 333 TYR A C 1
ATOM 618 O O . TYR A 1 119 ? -41.991 13.898 34.710 1.00 26.98 333 TYR A O 1
ATOM 627 N N . GLU A 1 120 ? -43.878 14.665 33.741 1.00 26.65 334 GLU A N 1
ATOM 628 C CA . GLU A 1 120 ? -44.520 14.986 35.004 1.00 27.27 334 GLU A CA 1
ATOM 629 C C . GLU A 1 120 ? -45.980 14.580 34.956 1.00 27.12 334 GLU A C 1
ATOM 630 O O . GLU A 1 120 ? -46.592 14.508 33.889 1.00 25.31 334 GLU A O 1
ATOM 636 N N . SER A 1 121 ? -46.527 14.321 36.136 1.00 33.09 335 SER A N 1
ATOM 637 C CA . SER A 1 121 ? -47.924 13.957 36.281 1.00 28.62 335 SER A CA 1
ATOM 638 C C . SER A 1 121 ? -48.337 14.233 37.715 1.00 28.09 335 SER A C 1
ATOM 639 O O . SER A 1 121 ? -47.502 14.324 38.622 1.00 28.99 335 SER A O 1
ATOM 642 N N . LEU A 1 122 ? -49.641 14.395 37.904 1.00 30.22 336 LEU A N 1
ATOM 643 C CA . LEU A 1 122 ? -50.197 14.579 39.230 1.00 34.90 336 LEU A CA 1
ATOM 644 C C . LEU A 1 122 ? -50.667 13.276 39.847 1.00 30.82 336 LEU A C 1
ATOM 645 O O . LEU A 1 122 ? -50.958 13.250 41.046 1.00 36.57 336 LEU A O 1
ATOM 650 N N . GLU A 1 123 ? -50.738 12.199 39.067 1.00 29.98 337 GLU A N 1
ATOM 651 C CA . GLU A 1 123 ? -51.073 10.887 39.600 1.00 34.54 337 GLU A CA 1
ATOM 652 C C . GLU A 1 123 ? -49.867 9.967 39.500 1.00 32.44 337 GLU A C 1
ATOM 653 O O . GLU A 1 123 ? -49.098 10.035 38.537 1.00 29.52 337 GLU A O 1
ATOM 659 N N . HIS A 1 124 ? -49.708 9.119 40.511 1.00 31.85 338 HIS A N 1
ATOM 660 C CA . HIS A 1 124 ? -48.625 8.148 40.521 1.00 33.50 338 HIS A CA 1
ATOM 661 C C . HIS A 1 124 ? -48.927 7.040 39.521 1.00 30.30 338 HIS A C 1
ATOM 662 O O . HIS A 1 124 ? -49.937 6.342 39.646 1.00 31.60 338 HIS A O 1
ATOM 669 N N . MET A 1 125 ? -48.048 6.871 38.540 1.00 28.00 339 MET A N 1
ATOM 670 C CA . MET A 1 125 ? -48.202 5.837 37.527 1.00 29.87 339 MET A CA 1
ATOM 671 C C . MET A 1 125 ? -46.859 5.159 37.298 1.00 30.08 339 MET A C 1
ATOM 672 O O . MET A 1 125 ? -45.807 5.658 37.707 1.00 32.07 339 MET A O 1
ATOM 677 N N . THR A 1 126 ? -46.913 4.007 36.642 1.00 28.82 340 THR A N 1
ATOM 678 C CA . THR A 1 126 ? -45.756 3.405 35.998 1.00 28.37 340 THR A CA 1
ATOM 679 C C . THR A 1 126 ? -45.954 3.542 34.493 1.00 30.98 340 THR A C 1
ATOM 680 O O . THR A 1 126 ? -47.037 3.236 33.977 1.00 30.51 340 THR A O 1
ATOM 684 N N . LEU A 1 127 ? -44.924 4.024 33.797 1.00 26.67 341 LEU A N 1
ATOM 685 C CA . LEU A 1 127 ? -45.012 4.313 32.376 1.00 25.60 341 LEU A CA 1
ATOM 686 C C . LEU A 1 127 ? -44.326 3.222 31.570 1.00 24.19 341 LEU A C 1
ATOM 687 O O . LEU A 1 127 ? -43.279 2.706 31.968 1.00 25.41 341 LEU A O 1
ATOM 692 N N . THR A 1 128 ? -44.933 2.870 30.441 1.00 20.91 342 THR A N 1
ATOM 693 C CA . THR A 1 128 ? -44.293 2.084 29.397 1.00 24.87 342 THR A CA 1
ATOM 694 C C . THR A 1 128 ? -44.042 3.016 28.222 1.00 22.65 342 THR A C 1
ATOM 695 O O . THR A 1 128 ? -44.986 3.615 27.694 1.00 24.12 342 THR A O 1
ATOM 699 N N . CYS A 1 129 ? -42.781 3.164 27.829 1.00 24.31 343 CYS A N 1
ATOM 700 C CA A CYS A 1 129 ? -42.399 4.045 26.737 0.36 24.84 343 CYS A CA 1
ATOM 701 C CA B CYS A 1 129 ? -42.391 4.050 26.740 0.64 24.26 343 CYS A CA 1
ATOM 702 C C . CYS A 1 129 ? -41.844 3.207 25.597 1.00 24.31 343 CYS A C 1
ATOM 703 O O . CYS A 1 129 ? -40.818 2.536 25.757 1.00 28.03 343 CYS A O 1
ATOM 708 N N . SER A 1 130 ? -42.514 3.250 24.455 1.00 25.50 344 SER A N 1
ATOM 709 C CA . SER A 1 130 ? -42.114 2.494 23.278 1.00 25.56 344 SER A CA 1
ATOM 710 C C . SER A 1 130 ? -41.670 3.474 22.207 1.00 26.91 344 SER A C 1
ATOM 711 O O . SER A 1 130 ? -42.460 4.317 21.770 1.00 31.31 344 SER A O 1
ATOM 714 N N . SER A 1 131 ? -40.414 3.372 21.798 1.00 19.59 345 SER A N 1
ATOM 715 C CA . SER A 1 131 ? -39.861 4.206 20.747 1.00 17.43 345 SER A CA 1
ATOM 716 C C . SER A 1 131 ? -39.626 3.340 19.527 1.00 23.20 345 SER A C 1
ATOM 717 O O . SER A 1 131 ? -39.030 2.262 19.636 1.00 26.70 345 SER A O 1
ATOM 720 N N . LYS A 1 132 ? -40.114 3.790 18.376 1.00 19.49 346 LYS A N 1
ATOM 721 C CA . LYS A 1 132 ? -39.882 3.098 17.116 1.00 18.58 346 LYS A CA 1
ATOM 722 C C . LYS A 1 132 ? -39.152 4.049 16.191 1.00 18.36 346 LYS A C 1
ATOM 723 O O . LYS A 1 132 ? -39.625 5.163 15.960 1.00 18.34 346 LYS A O 1
ATOM 729 N N . VAL A 1 133 ? -37.990 3.629 15.698 1.00 16.34 347 VAL A N 1
ATOM 730 C CA . VAL A 1 133 ? -37.258 4.366 14.679 1.00 16.02 347 VAL A CA 1
ATOM 731 C C . VAL A 1 133 ? -37.647 3.787 13.332 1.00 18.16 347 VAL A C 1
ATOM 732 O O . VAL A 1 133 ? -37.647 2.560 13.154 1.00 16.32 347 VAL A O 1
ATOM 736 N N . CYS A 1 134 ? -37.979 4.659 12.384 1.00 15.86 348 CYS A N 1
ATOM 737 C CA . CYS A 1 134 ? -38.465 4.230 11.085 1.00 17.28 348 CYS A CA 1
ATOM 738 C C . CYS A 1 134 ? -37.630 4.854 9.982 1.00 16.93 348 CYS A C 1
ATOM 739 O O . CYS A 1 134 ? -37.247 6.027 10.054 1.00 18.21 348 CYS A O 1
ATOM 742 N N . SER A 1 135 ? -37.361 4.055 8.962 1.00 19.57 349 SER A N 1
ATOM 743 C CA . SER A 1 135 ? -36.609 4.476 7.792 1.00 19.92 349 SER A CA 1
ATOM 744 C C . SER A 1 135 ? -37.470 4.154 6.586 1.00 22.77 349 SER A C 1
ATOM 745 O O . SER A 1 135 ? -37.830 2.990 6.382 1.00 23.05 349 SER A O 1
ATOM 748 N N . PHE A 1 136 ? -37.830 5.184 5.819 1.00 26.77 350 PHE A N 1
ATOM 749 C CA . PHE A 1 136 ? -38.764 5.033 4.705 1.00 28.48 350 PHE A CA 1
ATOM 750 C C . PHE A 1 136 ? -40.067 4.386 5.171 1.00 30.67 350 PHE A C 1
ATOM 751 O O . PHE A 1 136 ? -40.623 3.503 4.515 1.00 36.33 350 PHE A O 1
ATOM 759 N N . GLY A 1 137 ? -40.550 4.824 6.336 1.00 32.24 351 GLY A N 1
ATOM 760 C CA . GLY A 1 137 ? -41.759 4.289 6.930 1.00 32.94 351 GLY A CA 1
ATOM 761 C C . GLY A 1 137 ? -41.654 2.899 7.515 1.00 33.87 351 GLY A C 1
ATOM 762 O O . GLY A 1 137 ? -42.574 2.477 8.224 1.00 43.06 351 GLY A O 1
ATOM 763 N N . LYS A 1 138 ? -40.577 2.167 7.248 1.00 31.83 352 LYS A N 1
ATOM 764 C CA . LYS A 1 138 ? -40.411 0.819 7.770 1.00 33.95 352 LYS A CA 1
ATOM 765 C C . LYS A 1 138 ? -39.733 0.879 9.131 1.00 30.44 352 LYS A C 1
ATOM 766 O O . LYS A 1 138 ? -38.711 1.554 9.294 1.00 24.28 352 LYS A O 1
ATOM 768 N N . GLN A 1 139 ? -40.303 0.172 10.098 1.00 28.40 353 GLN A N 1
ATOM 769 C CA . GLN A 1 139 ? -39.735 0.124 11.440 1.00 23.00 353 GLN A CA 1
ATOM 770 C C . GLN A 1 139 ? -38.391 -0.600 11.401 1.00 27.32 353 GLN A C 1
ATOM 771 O O . GLN A 1 139 ? -38.302 -1.730 10.918 1.00 30.03 353 GLN A O 1
ATOM 777 N N . VAL A 1 140 ? -37.340 0.058 11.877 1.00 18.59 354 VAL A N 1
ATOM 778 C CA . VAL A 1 140 ? -36.017 -0.550 11.911 1.00 23.53 354 VAL A CA 1
ATOM 779 C C . VAL A 1 140 ? -35.507 -0.755 13.327 1.00 19.39 354 VAL A C 1
ATOM 780 O O . VAL A 1 140 ? -34.622 -1.605 13.529 1.00 19.25 354 VAL A O 1
ATOM 784 N N . VAL A 1 141 ? -36.020 -0.020 14.310 1.00 19.91 355 VAL A N 1
ATOM 785 C CA . VAL A 1 141 ? -35.735 -0.274 15.718 1.00 19.68 355 VAL A CA 1
ATOM 786 C C . VAL A 1 141 ? -37.021 -0.085 16.496 1.00 19.33 355 VAL A C 1
ATOM 787 O O . VAL A 1 141 ? -37.783 0.848 16.230 1.00 20.66 355 VAL A O 1
ATOM 791 N N . GLU A 1 142 ? -37.257 -0.956 17.468 1.00 17.89 356 GLU A N 1
ATOM 792 C CA . GLU A 1 142 ? -38.215 -0.674 18.528 1.00 23.11 356 GLU A CA 1
ATOM 793 C C . GLU A 1 142 ? -37.529 -0.878 19.868 1.00 20.73 356 GLU A C 1
ATOM 794 O O . GLU A 1 142 ? -36.871 -1.899 20.083 1.00 22.54 356 GLU A O 1
ATOM 800 N N . LYS A 1 143 ? -37.698 0.077 20.772 1.00 20.94 357 LYS A N 1
ATOM 801 C CA . LYS A 1 143 ? -37.155 -0.025 22.113 1.00 20.17 357 LYS A CA 1
ATOM 802 C C . LYS A 1 143 ? -38.288 0.234 23.092 1.00 24.59 357 LYS A C 1
ATOM 803 O O . LYS A 1 143 ? -39.059 1.181 22.907 1.00 26.50 357 LYS A O 1
ATOM 809 N N . VAL A 1 144 ? -38.414 -0.619 24.108 1.00 27.61 358 VAL A N 1
ATOM 810 C CA . VAL A 1 144 ? -39.464 -0.490 25.112 1.00 26.37 358 VAL A CA 1
ATOM 811 C C . VAL A 1 144 ? -38.795 -0.376 26.472 1.00 28.29 358 VAL A C 1
ATOM 812 O O . VAL A 1 144 ? -38.005 -1.251 26.851 1.00 28.38 358 VAL A O 1
ATOM 816 N N . GLU A 1 145 ? -39.116 0.694 27.202 1.00 25.46 359 GLU A N 1
ATOM 817 C CA . GLU A 1 145 ? -38.576 0.971 28.527 1.00 26.16 359 GLU A CA 1
ATOM 818 C C . GLU A 1 145 ? -39.712 1.209 29.510 1.00 25.94 359 GLU A C 1
ATOM 819 O O . GLU A 1 145 ? -40.822 1.581 29.126 1.00 31.00 359 GLU A O 1
ATOM 825 N N . THR A 1 146 ? -39.410 1.016 30.794 1.00 27.16 360 THR A N 1
ATOM 826 C CA . THR A 1 146 ? -40.327 1.324 31.884 1.00 29.25 360 THR A CA 1
ATOM 827 C C . THR A 1 146 ? -39.747 2.454 32.728 1.00 30.16 360 THR A C 1
ATOM 828 O O . THR A 1 146 ? -38.536 2.500 32.964 1.00 34.94 360 THR A O 1
ATOM 832 N N . GLU A 1 147 ? -40.604 3.379 33.167 1.00 29.88 361 GLU A N 1
ATOM 833 C CA . GLU A 1 147 ? -40.194 4.490 34.021 1.00 27.02 361 GLU A CA 1
ATOM 834 C C . GLU A 1 147 ? -41.158 4.596 35.195 1.00 32.15 361 GLU A C 1
ATOM 835 O O . GLU A 1 147 ? -42.376 4.679 34.998 1.00 28.78 361 GLU A O 1
ATOM 841 N N . ARG A 1 148 ? -40.616 4.591 36.410 1.00 31.89 362 ARG A N 1
ATOM 842 C CA . ARG A 1 148 ? -41.409 4.671 37.626 1.00 34.33 362 ARG A CA 1
ATOM 843 C C . ARG A 1 148 ? -41.451 6.095 38.167 1.00 36.14 362 ARG A C 1
ATOM 844 O O . ARG A 1 148 ? -40.479 6.847 38.071 1.00 38.65 362 ARG A O 1
ATOM 852 N N . ALA A 1 149 ? -42.600 6.453 38.737 1.00 33.06 363 ALA A N 1
ATOM 853 C CA . ALA A 1 149 ? -42.802 7.791 39.275 1.00 30.63 363 ALA A CA 1
ATOM 854 C C . ALA A 1 149 ? -41.904 8.030 40.479 1.00 26.57 363 ALA A C 1
ATOM 855 O O . ALA A 1 149 ? -41.660 7.130 41.282 1.00 28.84 363 ALA A O 1
ATOM 857 N N . GLN A 1 150 ? -41.403 9.256 40.587 1.00 25.65 364 GLN A N 1
ATOM 858 C CA . GLN A 1 150 ? -40.662 9.729 41.747 1.00 29.23 364 GLN A CA 1
ATOM 859 C C . GLN A 1 150 ? -41.393 10.942 42.307 1.00 28.66 364 GLN A C 1
ATOM 860 O O . GLN A 1 150 ? -41.598 11.929 41.594 1.00 33.37 364 GLN A O 1
ATOM 866 N N . LEU A 1 151 ? -41.803 10.864 43.568 1.00 29.06 365 LEU A N 1
ATOM 867 C CA . LEU A 1 151 ? -42.440 12.010 44.202 1.00 29.45 365 LEU A CA 1
ATOM 868 C C . LEU A 1 151 ? -41.412 13.114 44.392 1.00 37.58 365 LEU A C 1
ATOM 869 O O . LEU A 1 151 ? -40.342 12.884 44.964 1.00 41.57 365 LEU A O 1
ATOM 874 N N . GLU A 1 152 ? -41.726 14.309 43.898 1.00 36.50 366 GLU A N 1
ATOM 875 C CA . GLU A 1 152 ? -40.776 15.414 43.978 1.00 41.71 366 GLU A CA 1
ATOM 876 C C . GLU A 1 152 ? -41.516 16.740 43.937 1.00 42.52 366 GLU A C 1
ATOM 877 O O . GLU A 1 152 ? -42.166 17.054 42.934 1.00 41.68 366 GLU A O 1
ATOM 883 N N . ASP A 1 153 ? -41.400 17.515 45.018 1.00 45.94 367 ASP A N 1
ATOM 884 C CA . ASP A 1 153 ? -41.938 18.874 45.108 1.00 46.12 367 ASP A CA 1
ATOM 885 C C . ASP A 1 153 ? -43.424 18.920 44.750 1.00 42.87 367 ASP A C 1
ATOM 886 O O . ASP A 1 153 ? -43.865 19.731 43.934 1.00 44.25 367 ASP A O 1
ATOM 888 N N . GLY A 1 154 ? -44.200 18.029 45.369 1.00 37.05 368 GLY A N 1
ATOM 889 C CA . GLY A 1 154 ? -45.642 18.020 45.216 1.00 33.06 368 GLY A CA 1
ATOM 890 C C . GLY A 1 154 ? -46.178 17.360 43.960 1.00 31.75 368 GLY A C 1
ATOM 891 O O . GLY A 1 154 ? -47.400 17.340 43.769 1.00 36.34 368 GLY A O 1
ATOM 892 N N . ARG A 1 155 ? -45.323 16.822 43.099 1.00 30.28 369 ARG A N 1
ATOM 893 C CA . ARG A 1 155 ? -45.768 16.178 41.873 1.00 30.23 369 ARG A CA 1
ATOM 894 C C . ARG A 1 155 ? -44.893 14.962 41.614 1.00 33.93 369 ARG A C 1
ATOM 895 O O . ARG A 1 155 ? -43.886 14.735 42.289 1.00 34.70 369 ARG A O 1
ATOM 903 N N . PHE A 1 156 ? -45.272 14.189 40.604 1.00 30.03 370 PHE A N 1
ATOM 904 C CA . PHE A 1 156 ? -44.524 13.005 40.220 1.00 23.43 370 PHE A CA 1
ATOM 905 C C . PHE A 1 156 ? -43.713 13.300 38.974 1.00 25.86 370 PHE A C 1
ATOM 906 O O . PHE A 1 156 ? -44.231 13.866 38.000 1.00 23.84 370 PHE A O 1
ATOM 914 N N . VAL A 1 157 ? -42.440 12.928 39.017 1.00 23.86 371 VAL A N 1
ATOM 915 C CA A VAL A 1 157 ? -41.523 13.153 37.913 0.85 23.66 371 VAL A CA 1
ATOM 916 C CA B VAL A 1 157 ? -41.495 13.157 37.936 0.15 24.11 371 VAL A CA 1
ATOM 917 C C . VAL A 1 157 ? -41.018 11.806 37.419 1.00 25.58 371 VAL A C 1
ATOM 918 O O . VAL A 1 157 ? -40.775 10.886 38.208 1.00 26.01 371 VAL A O 1
ATOM 925 N N . TYR A 1 158 ? -40.897 11.693 36.105 1.00 26.37 372 TYR A N 1
ATOM 926 C CA . TYR A 1 158 ? -40.422 10.491 35.431 1.00 27.49 372 TYR A CA 1
ATOM 927 C C . TYR A 1 158 ? -39.155 10.929 34.712 1.00 31.86 372 TYR A C 1
ATOM 928 O O . TYR A 1 158 ? -39.227 11.581 33.666 1.00 29.94 372 TYR A O 1
ATOM 937 N N . ARG A 1 159 ? -38.003 10.614 35.295 1.00 38.23 373 ARG A N 1
ATOM 938 C CA . ARG A 1 159 ? -36.744 11.219 34.888 1.00 42.12 373 ARG A CA 1
ATOM 939 C C . ARG A 1 159 ? -35.810 10.165 34.320 1.00 40.09 373 ARG A C 1
ATOM 940 O O . ARG A 1 159 ? -35.630 9.098 34.915 1.00 39.00 373 ARG A O 1
ATOM 948 N N . LEU A 1 160 ? -35.249 10.464 33.151 1.00 38.37 374 LEU A N 1
ATOM 949 C CA . LEU A 1 160 ? -34.099 9.763 32.595 1.00 41.78 374 LEU A CA 1
ATOM 950 C C . LEU A 1 160 ? -32.966 10.770 32.514 1.00 39.97 374 LEU A C 1
ATOM 951 O O . LEU A 1 160 ? -33.118 11.827 31.897 1.00 40.79 374 LEU A O 1
ATOM 956 N N . LEU A 1 161 ? -31.845 10.461 33.144 1.00 40.03 375 LEU A N 1
ATOM 957 C CA . LEU A 1 161 ? -30.714 11.375 33.170 1.00 46.57 375 LEU A CA 1
ATOM 958 C C . LEU A 1 161 ? -29.505 10.660 32.594 1.00 45.26 375 LEU A C 1
ATOM 959 O O . LEU A 1 161 ? -29.098 9.613 33.108 1.00 52.60 375 LEU A O 1
ATOM 964 N N . ARG A 1 162 ? -28.947 11.214 31.521 1.00 38.04 376 ARG A N 1
ATOM 965 C CA . ARG A 1 162 ? -27.724 10.689 30.929 1.00 34.93 376 ARG A CA 1
ATOM 966 C C . ARG A 1 162 ? -27.888 9.221 30.540 1.00 34.08 376 ARG A C 1
ATOM 967 O O . ARG A 1 162 ? -27.012 8.390 30.779 1.00 38.94 376 ARG A O 1
ATOM 975 N N . SER A 1 163 ? -29.029 8.896 29.950 1.00 29.42 377 SER A N 1
ATOM 976 C CA . SER A 1 163 ? -29.262 7.538 29.482 1.00 30.59 377 SER A CA 1
ATOM 977 C C . SER A 1 163 ? -28.527 7.310 28.161 1.00 30.91 377 SER A C 1
ATOM 978 O O . SER A 1 163 ? -28.530 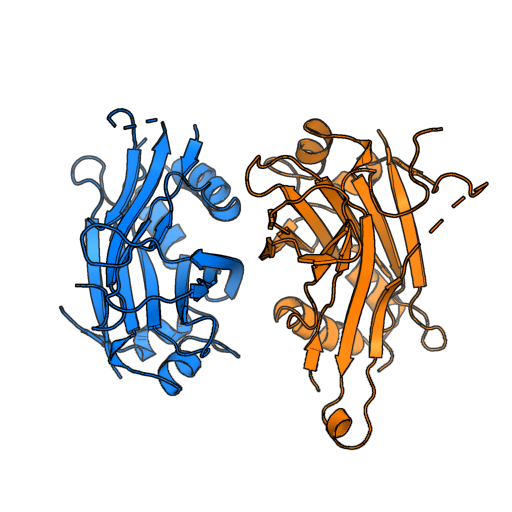8.185 27.293 1.00 24.89 377 SER A O 1
ATOM 981 N N . PRO A 1 164 ? -27.887 6.152 27.985 1.00 28.27 378 PRO A N 1
ATOM 982 C CA . PRO A 1 164 ? -27.166 5.897 26.732 1.00 29.33 378 PRO A CA 1
ATOM 983 C C . PRO A 1 164 ? -28.098 6.002 25.539 1.00 24.58 378 PRO A C 1
ATOM 984 O O . PRO A 1 164 ? -29.183 5.413 25.529 1.00 26.21 378 PRO A O 1
ATOM 988 N N . MET A 1 165 ? -27.690 6.805 24.555 1.00 20.90 379 MET A N 1
ATOM 989 C CA . MET A 1 165 ? -28.434 6.901 23.309 1.00 20.09 379 MET A CA 1
ATOM 990 C C . MET A 1 165 ? -28.429 5.547 22.621 1.00 22.69 379 MET A C 1
ATOM 991 O O . MET A 1 165 ? -27.431 4.825 22.661 1.00 28.09 379 MET A O 1
ATOM 996 N N . CYS A 1 166 ? -29.549 5.184 22.008 1.00 21.61 380 CYS A N 1
ATOM 997 C CA . CYS A 1 166 ? -29.622 3.838 21.460 1.00 29.83 380 CYS A CA 1
ATOM 998 C C . CYS A 1 166 ? -28.620 3.679 20.323 1.00 28.96 380 CYS A C 1
ATOM 999 O O . CYS A 1 166 ? -28.335 4.619 19.569 1.00 28.56 380 CYS A O 1
ATOM 1002 N N . GLU A 1 167 ? -28.082 2.462 20.215 1.00 23.84 381 GLU A N 1
ATOM 1003 C CA . GLU A 1 167 ? -26.939 2.211 19.343 1.00 21.98 381 GLU A CA 1
ATOM 1004 C C . GLU A 1 167 ? -27.222 2.599 17.902 1.00 21.63 381 GLU A C 1
ATOM 1005 O O . GLU A 1 167 ? -26.337 3.121 17.209 1.00 19.86 381 GLU A O 1
ATOM 1011 N N . TYR A 1 168 ? -28.440 2.336 17.422 1.00 21.67 382 TYR A N 1
ATOM 1012 C CA . TYR A 1 168 ? -28.758 2.629 16.029 1.00 20.45 382 TYR A CA 1
ATOM 1013 C C . TYR A 1 168 ? -28.559 4.105 15.725 1.00 18.49 382 TYR A C 1
ATOM 1014 O O . TYR A 1 168 ? -28.012 4.467 14.675 1.00 18.55 382 TYR A O 1
ATOM 1023 N N . LEU A 1 169 ? -29.000 4.973 16.639 1.00 16.38 383 LEU A N 1
ATOM 1024 C CA . LEU A 1 169 ? -28.879 6.411 16.422 1.00 14.47 383 LEU A CA 1
ATOM 1025 C C . LEU A 1 169 ? -27.433 6.867 16.515 1.00 13.78 383 LEU A C 1
ATOM 1026 O O . LEU A 1 169 ? -27.008 7.740 15.751 1.00 17.81 383 LEU A O 1
ATOM 1031 N N . VAL A 1 170 ? -26.663 6.293 17.445 1.00 16.05 384 VAL A N 1
ATOM 1032 C CA . VAL A 1 170 ? -25.255 6.665 17.572 1.00 15.34 384 VAL A CA 1
ATOM 1033 C C . VAL A 1 170 ? -24.518 6.383 16.270 1.00 18.20 384 VAL A C 1
ATOM 1034 O O . VAL A 1 170 ? -23.802 7.243 15.742 1.00 21.48 384 VAL A O 1
ATOM 1038 N N . ASN A 1 171 ? -24.699 5.180 15.723 1.00 17.96 385 ASN A N 1
ATOM 1039 C CA . ASN A 1 171 ? -24.036 4.828 14.466 1.00 23.44 385 ASN A CA 1
ATOM 1040 C C . ASN A 1 171 ? -24.528 5.697 13.312 1.00 25.39 385 ASN A C 1
ATOM 1041 O O . ASN A 1 171 ? -23.737 6.119 12.456 1.00 25.50 385 ASN A O 1
ATOM 1046 N N . PHE A 1 172 ? -25.827 5.989 13.284 1.00 21.21 386 PHE A N 1
ATOM 1047 C CA . PHE A 1 172 ? -26.384 6.865 12.258 1.00 22.09 386 PHE A CA 1
ATOM 1048 C C . PHE A 1 172 ? -25.790 8.271 12.340 1.00 23.88 386 PHE A C 1
ATOM 1049 O O . PHE A 1 172 ? -25.396 8.853 11.318 1.00 21.68 386 PHE A O 1
ATOM 1057 N N . LEU A 1 173 ? -25.731 8.839 13.551 1.00 15.98 387 LEU A N 1
ATOM 1058 C CA . LEU A 1 173 ? -25.126 10.156 13.739 1.00 17.39 387 LEU A CA 1
ATOM 1059 C C . LEU A 1 173 ? -23.668 10.171 13.303 1.00 18.77 387 LEU A C 1
ATOM 1060 O O . LEU A 1 173 ? -23.208 11.139 12.684 1.00 19.69 387 LEU A O 1
ATOM 1065 N N . HIS A 1 174 ? -22.925 9.105 13.611 1.00 22.43 388 HIS A N 1
ATOM 1066 C CA . HIS A 1 174 ? -21.518 9.039 13.214 1.00 27.80 388 HIS A CA 1
ATOM 1067 C C . HIS A 1 174 ? -21.348 9.173 11.705 1.00 29.64 388 HIS A C 1
ATOM 1068 O O . HIS A 1 174 ? -20.358 9.749 11.239 1.00 37.71 388 HIS A O 1
ATOM 1070 N N . LYS A 1 175 ? -22.291 8.640 10.927 1.00 25.94 389 LYS A N 1
ATOM 1071 C CA . LYS A 1 175 ? -22.231 8.703 9.470 1.00 29.26 389 LYS A CA 1
ATOM 1072 C C . LYS A 1 175 ? -22.827 9.998 8.930 1.00 28.08 389 LYS A C 1
ATOM 1073 O O . LYS A 1 175 ? -22.262 10.619 8.018 1.00 29.47 389 LYS A O 1
ATOM 1079 N N . LEU A 1 176 ? -23.969 10.404 9.481 1.00 21.81 390 LEU A N 1
ATOM 1080 C CA . LEU A 1 176 ? -24.620 11.634 9.059 1.00 21.26 390 LEU A CA 1
ATOM 1081 C C . LEU A 1 176 ? -23.698 12.828 9.219 1.00 24.33 390 LEU A C 1
ATOM 1082 O O . LEU A 1 176 ? -23.743 13.767 8.413 1.00 25.99 390 LEU A O 1
ATOM 1087 N N . ARG A 1 177 ? -22.830 12.785 10.231 1.00 25.37 391 ARG A N 1
ATOM 1088 C CA . ARG A 1 177 ? -21.942 13.895 10.553 1.00 29.59 391 ARG A CA 1
ATOM 1089 C C . ARG A 1 177 ? -20.910 14.134 9.462 1.00 32.33 391 ARG A C 1
ATOM 1090 O O . ARG A 1 177 ? -20.428 15.260 9.307 1.00 34.01 391 ARG A O 1
ATOM 1098 N N . GLN A 1 178 ? -20.559 13.096 8.701 1.00 32.35 392 GLN A N 1
ATOM 1099 C CA . GLN A 1 178 ? -19.537 13.196 7.667 1.00 38.27 392 GLN A CA 1
ATOM 1100 C C . GLN A 1 178 ? -20.023 13.891 6.405 1.00 34.53 392 GLN A C 1
ATOM 1101 O O . GLN A 1 178 ? -19.213 14.150 5.516 1.00 38.50 392 GLN A O 1
ATOM 1107 N N . LEU A 1 179 ? -21.309 14.184 6.293 1.00 31.40 393 LEU A N 1
ATOM 1108 C CA . LEU A 1 179 ? -21.829 14.691 5.033 1.00 34.88 393 LEU A CA 1
ATOM 1109 C C . LEU A 1 179 ? -21.379 16.133 4.820 1.00 32.93 393 LEU A C 1
ATOM 1110 O O . LEU A 1 179 ? -21.394 16.936 5.760 1.00 34.64 393 LEU A O 1
ATOM 1115 N N . PRO A 1 180 ? -20.993 16.491 3.593 1.00 35.18 394 PRO A N 1
ATOM 1116 C CA . PRO A 1 180 ? -20.381 17.802 3.349 1.00 35.41 394 PRO A CA 1
ATOM 1117 C C . PRO A 1 180 ? -21.364 18.952 3.206 1.00 36.13 394 PRO A C 1
ATOM 1118 O O . PRO A 1 180 ? -20.930 20.110 3.222 1.00 41.65 394 PRO A O 1
ATOM 1122 N N . GLU A 1 181 ? -22.654 18.687 3.039 1.00 35.68 395 GLU A N 1
ATOM 1123 C CA . GLU A 1 181 ? -23.627 19.742 2.800 1.00 35.56 395 GLU A CA 1
ATOM 1124 C C . GLU A 1 181 ? -24.835 19.526 3.690 1.00 30.44 395 GLU A C 1
ATOM 1125 O O . GLU A 1 181 ? -25.273 18.387 3.887 1.00 25.45 395 GLU A O 1
ATOM 1131 N N . ARG A 1 182 ? -25.379 20.626 4.214 1.00 29.97 396 ARG A N 1
ATOM 1132 C CA . ARG A 1 182 ? -26.595 20.527 5.008 1.00 33.67 396 ARG A CA 1
ATOM 1133 C C . ARG A 1 182 ? -27.743 19.972 4.180 1.00 23.23 396 ARG A C 1
ATOM 1134 O O . ARG A 1 182 ? -28.541 19.175 4.678 1.00 22.69 396 ARG A O 1
ATOM 1142 N N . TYR A 1 183 ? -27.841 20.370 2.907 1.00 26.76 397 TYR A N 1
ATOM 1143 C CA . TYR A 1 183 ? -28.960 19.880 2.108 1.00 21.69 397 TYR A CA 1
ATOM 1144 C C . TYR A 1 183 ? -28.892 18.366 1.950 1.00 22.55 397 TYR A C 1
ATOM 1145 O O . TYR A 1 183 ? -29.931 17.693 1.952 1.00 21.47 397 TYR A O 1
ATOM 1154 N N . MET A 1 184 ? -27.686 17.806 1.872 1.00 21.25 398 MET A N 1
ATOM 1155 C CA . MET A 1 184 ? -27.569 16.352 1.794 1.00 18.05 398 MET A CA 1
ATOM 1156 C C . MET A 1 184 ? -28.020 15.692 3.091 1.00 19.85 398 MET A C 1
ATOM 1157 O O . MET A 1 184 ? -28.671 14.636 3.074 1.00 19.61 398 MET A O 1
ATOM 1162 N N . MET A 1 185 ? -27.688 16.299 4.231 1.00 20.39 399 MET A N 1
ATOM 1163 C CA . MET A 1 185 ? -28.194 15.804 5.505 1.00 20.49 399 MET A CA 1
ATOM 1164 C C . MET A 1 185 ? -29.718 15.816 5.538 1.00 21.03 399 MET A C 1
ATOM 1165 O O . MET A 1 185 ? -30.341 14.866 6.024 1.00 21.65 399 MET A O 1
ATOM 1170 N N . ASN A 1 186 ? -30.338 16.876 5.016 1.00 23.34 400 ASN A N 1
ATOM 1171 C CA . ASN A 1 186 ? -31.797 16.942 5.008 1.00 23.17 400 ASN A CA 1
ATOM 1172 C C . ASN A 1 186 ? -32.390 15.879 4.102 1.00 18.56 400 ASN A C 1
ATOM 1173 O O . ASN A 1 186 ? -33.436 15.301 4.424 1.00 22.15 400 ASN A O 1
ATOM 1178 N N . SER A 1 187 ? -31.748 15.616 2.960 1.00 16.54 401 SER A N 1
ATOM 1179 C CA . SER A 1 187 ? -32.198 14.520 2.104 1.00 16.34 401 SER A CA 1
ATOM 1180 C C . SER A 1 187 ? -32.140 13.184 2.836 1.00 16.19 401 SER A C 1
ATOM 1181 O O . SER A 1 187 ? -33.032 12.340 2.683 1.00 20.65 401 SER A O 1
ATOM 1184 N N . VAL A 1 188 ? -31.092 12.956 3.625 1.00 15.17 402 VAL A N 1
ATOM 1185 C CA . VAL A 1 188 ? -31.002 11.690 4.338 1.00 18.72 402 VAL A CA 1
ATOM 1186 C C . VAL A 1 188 ? -32.048 11.630 5.446 1.00 17.87 402 VAL A C 1
ATOM 1187 O O . VAL A 1 188 ? -32.693 10.597 5.647 1.00 21.93 402 VAL A O 1
ATOM 1191 N N . LEU A 1 189 ? -32.273 12.743 6.144 1.00 15.88 403 LEU A N 1
ATOM 1192 C CA . LEU A 1 189 ? -33.181 12.766 7.286 1.00 16.61 403 LEU A CA 1
ATOM 1193 C C . LEU A 1 189 ? -34.658 12.805 6.901 1.00 23.11 403 LEU A C 1
ATOM 1194 O O . LEU A 1 189 ? -35.503 12.465 7.734 1.00 20.37 403 LEU A O 1
ATOM 1199 N N . GLU A 1 190 ? -35.002 13.203 5.672 1.00 23.69 404 GLU A N 1
ATOM 1200 C CA . GLU A 1 190 ? -36.419 13.278 5.326 1.00 28.71 404 GLU A CA 1
ATOM 1201 C C . GLU A 1 190 ? -37.102 11.913 5.364 1.00 29.51 404 GLU A C 1
ATOM 1202 O O . GLU A 1 190 ? -38.329 11.851 5.480 1.00 25.27 404 GLU A O 1
ATOM 1208 N N . ASN A 1 191 ? -36.340 10.823 5.308 1.00 22.51 405 ASN A N 1
ATOM 1209 C CA . ASN A 1 191 ? -36.887 9.477 5.380 1.00 27.27 405 ASN A CA 1
ATOM 1210 C C . ASN A 1 191 ? -36.786 8.867 6.774 1.00 19.77 405 ASN A C 1
ATOM 1211 O O . ASN A 1 191 ? -37.126 7.697 6.955 1.00 20.72 405 ASN A O 1
ATOM 1216 N N . PHE A 1 192 ? -36.357 9.638 7.760 1.00 15.09 406 PHE A N 1
ATOM 1217 C CA . PHE A 1 192 ? -36.045 9.148 9.093 1.00 14.94 406 PHE A CA 1
ATOM 1218 C C . PHE A 1 192 ? -37.047 9.749 10.070 1.00 15.02 406 PHE A C 1
ATOM 1219 O O . PHE A 1 192 ? -37.173 10.978 10.154 1.00 15.22 406 PHE A O 1
ATOM 1227 N N . THR A 1 193 ? -37.770 8.893 10.794 1.00 11.78 407 THR A N 1
ATOM 1228 C CA . THR A 1 193 ? -38.782 9.353 11.737 1.00 13.46 407 THR A CA 1
ATOM 1229 C C . THR A 1 193 ? -38.757 8.479 12.987 1.00 13.22 407 THR A C 1
ATOM 1230 O O . THR A 1 193 ? -38.265 7.348 12.977 1.00 15.15 407 THR A O 1
ATOM 1234 N N . ILE A 1 194 ? -39.290 9.022 14.078 1.00 12.10 408 ILE A N 1
ATOM 1235 C CA . ILE A 1 194 ? -39.377 8.301 15.338 1.00 7.67 408 ILE A CA 1
ATOM 1236 C C . ILE A 1 194 ? -40.785 8.475 15.876 1.00 11.65 408 ILE A C 1
ATOM 1237 O O . ILE A 1 194 ? -41.347 9.573 15.829 1.00 14.21 408 ILE A O 1
ATOM 1242 N N . LEU A 1 195 ? -41.376 7.379 16.336 1.00 14.00 409 LEU A N 1
ATOM 1243 C CA . LEU A 1 195 ? -42.696 7.393 16.938 1.00 15.28 409 LEU A CA 1
ATOM 1244 C C . LEU A 1 195 ? -42.541 6.944 18.377 1.00 11.96 409 LEU A C 1
ATOM 1245 O O . LEU A 1 195 ? -41.964 5.888 18.632 1.00 14.57 409 LEU A O 1
ATOM 1250 N N . GLN A 1 196 ? -43.026 7.743 19.314 1.00 15.72 410 GLN A N 1
ATOM 1251 C CA . GLN A 1 196 ? -42.902 7.414 20.724 1.00 14.15 410 GLN A CA 1
ATOM 1252 C C . GLN A 1 196 ? -44.295 7.311 21.324 1.00 17.36 410 GLN A C 1
ATOM 1253 O O . GLN A 1 196 ? -45.085 8.256 21.226 1.00 21.58 410 GLN A O 1
ATOM 1259 N N . VAL A 1 197 ? -44.589 6.172 21.940 1.00 13.61 411 VAL A N 1
ATOM 1260 C CA . VAL A 1 197 ? -45.884 5.903 22.552 1.00 19.18 411 VAL A CA 1
ATOM 1261 C C . VAL A 1 197 ? -45.663 5.681 24.043 1.00 17.98 411 VAL A C 1
ATOM 1262 O O . VAL A 1 197 ? -44.884 4.800 24.438 1.00 19.05 411 VAL A O 1
ATOM 1266 N N . VAL A 1 198 ? -46.317 6.496 24.870 1.00 19.29 412 VAL A N 1
ATOM 1267 C CA . VAL A 1 198 ? -46.255 6.370 26.321 1.00 22.03 412 VAL A CA 1
ATOM 1268 C C . VAL A 1 198 ? -47.622 5.907 26.799 1.00 24.88 412 VAL A C 1
ATOM 1269 O O . VAL A 1 198 ? -48.629 6.595 26.580 1.00 23.71 412 VAL A O 1
ATOM 1273 N N . THR A 1 199 ? -47.655 4.753 27.460 1.00 22.85 413 THR A N 1
ATOM 1274 C CA . THR A 1 199 ? -48.882 4.202 28.003 1.00 27.16 413 THR A CA 1
ATOM 1275 C C . THR A 1 199 ? -48.769 4.043 29.515 1.00 29.26 413 THR A C 1
ATOM 1276 O O . THR A 1 199 ? -47.677 3.856 30.063 1.00 25.00 413 THR A O 1
ATOM 1280 N N . ASN A 1 200 ? -49.912 4.152 30.185 1.00 25.28 414 ASN A N 1
ATOM 1281 C CA . ASN A 1 200 ? -50.040 3.727 31.571 1.00 27.07 414 ASN A CA 1
ATOM 1282 C C . ASN A 1 200 ? -49.852 2.218 31.620 1.00 26.30 414 ASN A C 1
ATOM 1283 O O . ASN A 1 200 ? -50.683 1.474 31.090 1.00 29.57 414 ASN A O 1
ATOM 1288 N N . ARG A 1 201 ? -48.761 1.760 32.245 1.00 26.96 415 ARG A N 1
ATOM 1289 C CA . ARG A 1 201 ? -48.435 0.335 32.206 1.00 33.60 415 ARG A CA 1
ATOM 1290 C C . ARG A 1 201 ? -49.549 -0.510 32.802 1.00 40.99 415 ARG A C 1
ATOM 1291 O O . ARG A 1 201 ? -49.846 -1.599 32.299 1.00 43.17 415 ARG A O 1
ATOM 1299 N N . ASP A 1 202 ? -50.187 -0.022 33.866 1.00 38.17 416 ASP A N 1
ATOM 1300 C CA . ASP A 1 202 ? -51.137 -0.854 34.589 1.00 42.86 416 ASP A CA 1
ATOM 1301 C C . ASP A 1 202 ? -52.506 -0.891 33.915 1.00 46.27 416 ASP A C 1
ATOM 1302 O O . ASP A 1 202 ? -53.188 -1.920 33.959 1.00 49.81 416 ASP A O 1
ATOM 1307 N N . THR A 1 203 ? -52.924 0.201 33.277 1.00 41.71 417 THR A N 1
ATOM 1308 C CA . THR A 1 203 ? -54.225 0.238 32.620 1.00 40.81 417 THR A CA 1
ATOM 1309 C C . THR A 1 203 ? -54.146 0.052 31.111 1.00 40.49 417 THR A C 1
ATOM 1310 O O . THR A 1 203 ? -55.190 -0.130 30.477 1.00 42.58 417 THR A O 1
ATOM 1314 N N . GLN A 1 204 ? -52.950 0.109 30.521 1.00 38.90 418 GLN A N 1
ATOM 1315 C CA . GLN A 1 204 ? -52.730 0.065 29.076 1.00 37.99 418 GLN A CA 1
ATOM 1316 C C . GLN A 1 204 ? -53.285 1.288 28.361 1.00 38.61 418 GLN A C 1
ATOM 1317 O O . GLN A 1 204 ? -53.293 1.319 27.125 1.00 42.75 418 GLN A O 1
ATOM 1323 N N . GLU A 1 205 ? -53.741 2.296 29.101 1.00 37.91 419 GLU A N 1
ATOM 1324 C CA . GLU A 1 205 ? -54.205 3.536 28.492 1.00 37.07 419 GLU A CA 1
ATOM 1325 C C . GLU A 1 205 ? -53.063 4.255 27.791 1.00 30.58 419 GLU A C 1
ATOM 1326 O O . GLU A 1 205 ? -51.971 4.403 28.346 1.00 32.97 419 GLU A O 1
ATOM 1332 N N . LEU A 1 206 ? -53.323 4.728 26.576 1.00 25.78 420 LEU A N 1
ATOM 1333 C CA . LEU A 1 206 ? -52.394 5.631 25.921 1.00 29.02 420 LEU A CA 1
ATOM 1334 C C . LEU A 1 206 ? -52.374 6.959 26.661 1.00 30.92 420 LEU A C 1
ATOM 1335 O O . LEU A 1 206 ? -53.425 7.542 26.940 1.00 36.63 420 LEU A O 1
ATOM 1340 N N . LEU A 1 207 ? -51.181 7.435 26.999 1.00 24.99 421 LEU A N 1
ATOM 1341 C CA . LEU A 1 207 ? -51.053 8.739 27.636 1.00 24.19 421 LEU A CA 1
ATOM 1342 C C . LEU A 1 207 ? -50.566 9.803 26.672 1.00 22.02 421 LEU A C 1
ATOM 1343 O O . LEU A 1 207 ? -51.050 10.939 26.697 1.00 22.43 421 LEU A O 1
ATOM 1348 N N . LEU A 1 208 ? -49.630 9.442 25.806 1.00 19.20 422 LEU A N 1
ATOM 1349 C CA . LEU A 1 208 ? -48.963 10.405 24.948 1.00 19.71 422 LEU A CA 1
ATOM 1350 C C . LEU A 1 208 ? -48.374 9.632 23.782 1.00 20.02 422 LEU A C 1
ATOM 1351 O O . LEU A 1 208 ? -47.777 8.567 23.980 1.00 19.82 422 LEU A O 1
ATOM 1356 N N . CYS A 1 209 ? -48.590 10.145 22.577 1.00 19.20 423 CYS A N 1
ATOM 1357 C CA . CYS A 1 209 ? -47.996 9.607 21.361 1.00 16.86 423 CYS A CA 1
ATOM 1358 C C . CYS A 1 209 ? -47.427 10.779 20.580 1.00 17.27 423 CYS A C 1
ATOM 1359 O O . CYS A 1 209 ? -48.164 11.708 20.241 1.00 17.57 423 CYS A O 1
ATOM 1362 N N . THR A 1 210 ? -46.121 10.751 20.316 1.00 13.40 424 THR A N 1
ATOM 1363 C CA . THR A 1 210 ? -45.436 11.844 19.641 1.00 11.19 424 THR A CA 1
ATOM 1364 C C . THR A 1 210 ? -44.731 11.305 18.409 1.00 16.62 424 THR A C 1
ATOM 1365 O O . THR A 1 210 ? -43.975 10.330 18.497 1.00 15.35 424 THR A O 1
ATOM 1369 N N . ALA A 1 211 ? -44.989 11.921 17.265 1.00 11.62 425 ALA A N 1
ATOM 1370 C CA . ALA A 1 211 ? -44.231 11.644 16.051 1.00 13.70 425 ALA A CA 1
ATOM 1371 C C . ALA A 1 211 ? -43.149 12.703 15.888 1.00 16.87 425 ALA A C 1
ATOM 1372 O O . ALA A 1 211 ? -43.402 13.896 16.093 1.00 17.41 425 ALA A O 1
ATOM 1374 N N . TYR A 1 212 ? -41.940 12.265 15.533 1.00 14.81 426 TYR A N 1
ATOM 1375 C CA . TYR A 1 212 ? -40.786 13.147 15.401 1.00 14.17 426 TYR A CA 1
ATOM 1376 C C . TYR A 1 212 ? -40.296 13.116 13.964 1.00 15.87 426 TYR A C 1
ATOM 1377 O O . TYR A 1 212 ? -40.116 12.034 13.394 1.00 12.42 426 TYR A O 1
ATOM 1386 N N . VAL A 1 213 ? -40.075 14.299 13.389 1.00 10.77 427 VAL A N 1
ATOM 1387 C CA . VAL A 1 213 ? -39.474 14.464 12.075 1.00 12.28 427 VAL A CA 1
ATOM 1388 C C . VAL A 1 213 ? -38.298 15.420 12.222 1.00 15.45 427 VAL A C 1
ATOM 1389 O O . VAL A 1 213 ? -38.239 16.226 13.154 1.00 13.11 427 VAL A O 1
ATOM 1393 N N . PHE A 1 214 ? -37.352 15.323 11.279 1.00 14.63 428 PHE A N 1
ATOM 1394 C CA . PHE A 1 214 ? -36.017 15.876 11.475 1.00 15.04 428 PHE A CA 1
ATOM 1395 C C . PHE A 1 214 ? -35.502 16.603 10.247 1.00 11.98 428 PHE A C 1
ATOM 1396 O O . PHE A 1 214 ? -35.637 16.116 9.125 1.00 15.25 428 PHE A O 1
ATOM 1404 N N . GLU A 1 215 ? -34.901 17.767 10.480 1.00 14.91 429 GLU A N 1
ATOM 1405 C CA . GLU A 1 215 ? -34.054 18.456 9.513 1.00 13.53 429 GLU A CA 1
ATOM 1406 C C . GLU A 1 215 ? -32.815 18.902 10.261 1.00 16.94 429 GLU A C 1
ATOM 1407 O O . GLU A 1 215 ? -32.709 18.715 11.475 1.00 17.44 429 GLU A O 1
ATOM 1413 N N . VAL A 1 216 ? -31.877 19.511 9.555 1.00 16.64 430 VAL A N 1
ATOM 1414 C CA A VAL A 1 216 ? -30.680 20.046 10.191 0.75 21.47 430 VAL A CA 1
ATOM 1415 C CA B VAL A 1 216 ? -30.668 20.045 10.168 0.25 21.33 430 VAL A CA 1
ATOM 1416 C C . VAL A 1 216 ? -30.776 21.561 10.217 1.00 22.39 430 VAL A C 1
ATOM 1417 O O . VAL A 1 216 ? -31.388 22.192 9.342 1.00 24.57 430 VAL A O 1
ATOM 1424 N N . SER A 1 217 ? -30.191 22.144 11.261 1.00 20.88 431 SER A N 1
ATOM 1425 C CA . SER A 1 217 ? -30.060 23.574 11.426 1.00 22.15 431 SER A CA 1
ATOM 1426 C C . SER A 1 217 ? -28.635 23.966 11.063 1.00 30.14 431 SER A C 1
ATOM 1427 O O . SER A 1 217 ? -27.848 23.150 10.576 1.00 30.13 431 SER A O 1
ATOM 1430 N N . THR A 1 218 ? -28.295 25.222 11.300 1.00 33.29 432 THR A N 1
ATOM 1431 C CA . THR A 1 218 ? -26.917 25.674 11.242 1.00 31.90 432 THR A CA 1
ATOM 1432 C C . THR A 1 218 ? -26.359 25.781 12.658 1.00 38.08 432 THR A C 1
ATOM 1433 O O . THR A 1 218 ? -27.102 25.857 13.644 1.00 31.90 432 THR A O 1
ATOM 1437 N N . SER A 1 219 ? -25.027 25.762 12.750 1.00 43.28 433 SER A N 1
ATOM 1438 C CA . SER A 1 219 ? -24.385 25.945 14.048 1.00 46.49 433 SER A CA 1
ATOM 1439 C C . SER A 1 219 ? -24.621 27.350 14.584 1.00 43.21 433 SER A C 1
ATOM 1440 O O . SER A 1 219 ? -24.636 27.559 15.806 1.00 42.77 433 SER A O 1
ATOM 1442 N N . GLU A 1 220 ? -24.812 28.319 13.683 1.00 34.65 434 GLU A N 1
ATOM 1443 C CA . GLU A 1 220 ? -25.122 29.687 14.090 1.00 29.26 434 GLU A CA 1
ATOM 1444 C C . GLU A 1 220 ? -26.481 29.757 14.773 1.00 34.37 434 GLU A C 1
ATOM 1445 O O . GLU A 1 220 ? -26.623 30.371 15.841 1.00 33.29 434 GLU A O 1
ATOM 1451 N N . ARG A 1 221 ? -27.497 29.131 14.167 1.00 34.18 435 ARG A N 1
ATOM 1452 C CA . ARG A 1 221 ? -28.840 29.154 14.733 1.00 32.82 435 ARG A CA 1
ATOM 1453 C C . ARG A 1 221 ? -28.966 28.197 15.906 1.00 30.84 435 ARG A C 1
ATOM 1454 O O . ARG A 1 221 ? -29.683 28.485 16.872 1.00 39.04 435 ARG A O 1
ATOM 1462 N N . GLY A 1 222 ? -28.298 27.062 15.835 1.00 27.02 436 GLY A N 1
ATOM 1463 C CA . GLY A 1 222 ? -28.455 26.053 16.852 1.00 28.78 436 GLY A CA 1
ATOM 1464 C C . GLY A 1 222 ? -29.739 25.272 16.667 1.00 26.82 436 GLY A C 1
ATOM 1465 O O . GLY A 1 222 ? -30.502 25.466 15.718 1.00 26.92 436 GLY A O 1
ATOM 1466 N N . ALA A 1 223 ? -29.987 24.382 17.619 1.00 24.41 437 ALA A N 1
ATOM 1467 C CA . ALA A 1 223 ? -31.130 23.493 17.512 1.00 20.51 437 ALA A CA 1
ATOM 1468 C C . ALA A 1 223 ? -32.437 24.258 17.698 1.00 19.80 437 ALA A C 1
ATOM 1469 O O . ALA A 1 223 ? -32.510 25.262 18.405 1.00 18.99 437 ALA A O 1
ATOM 1471 N N . GLN A 1 224 ? -33.482 23.771 17.042 1.00 18.14 438 GLN A N 1
ATOM 1472 C CA . GLN A 1 224 ? -34.800 24.354 17.225 1.00 17.36 438 GLN A CA 1
ATOM 1473 C C . GLN A 1 224 ? -35.808 23.221 17.142 1.00 16.60 438 GLN A C 1
ATOM 1474 O O . GLN A 1 224 ? -35.513 22.138 16.624 1.00 16.15 438 GLN A O 1
ATOM 1480 N N . HIS A 1 225 ? -36.997 23.472 17.685 1.00 18.70 439 HIS A N 1
ATOM 1481 C CA . HIS A 1 225 ? -38.090 22.520 17.585 1.00 18.60 439 HIS A CA 1
ATOM 1482 C C . HIS A 1 225 ? -39.387 23.299 17.467 1.00 19.79 439 HIS A C 1
ATOM 1483 O O . HIS A 1 225 ? -39.477 24.454 17.890 1.00 20.92 439 HIS A O 1
ATOM 1490 N N . HIS A 1 226 ? -40.386 22.666 16.871 1.00 16.76 440 HIS A N 1
ATOM 1491 C CA . HIS A 1 226 ? -41.742 23.177 16.944 1.00 20.04 440 HIS A CA 1
ATOM 1492 C C . HIS A 1 226 ? -42.683 22.014 17.176 1.00 20.77 440 HIS A C 1
ATOM 1493 O O . HIS A 1 226 ? -42.456 20.902 16.685 1.00 22.58 440 HIS A O 1
ATOM 1500 N N . ILE A 1 227 ? -43.714 22.271 17.962 1.00 20.73 441 ILE A N 1
ATOM 1501 C CA . ILE A 1 227 ? -44.656 21.249 18.394 1.00 19.79 441 ILE A CA 1
ATOM 1502 C C . ILE A 1 227 ? -46.007 21.533 17.751 1.00 25.86 441 ILE A C 1
ATOM 1503 O O . ILE A 1 227 ? -46.445 22.690 17.685 1.00 25.04 441 ILE A O 1
ATOM 1508 N N . TYR A 1 228 ? -46.660 20.478 17.267 1.00 25.40 442 TYR A N 1
ATOM 1509 C CA . TYR A 1 228 ? -47.942 20.579 16.584 1.00 25.42 442 TYR A CA 1
ATOM 1510 C C . TYR A 1 228 ? -48.912 19.563 17.162 1.00 27.08 442 TYR A C 1
ATOM 1511 O O . TYR A 1 228 ? -48.515 18.470 17.559 1.00 21.96 442 TYR A O 1
ATOM 1520 N N . ARG A 1 229 ? -50.191 19.926 17.199 1.00 29.98 443 ARG A N 1
ATOM 1521 C CA . ARG A 1 229 ? -51.232 18.970 17.541 1.00 30.74 443 ARG A CA 1
ATOM 1522 C C . ARG A 1 229 ? -51.628 18.180 16.301 1.00 29.85 443 ARG A C 1
ATOM 1523 O O . ARG A 1 229 ? -51.766 18.742 15.213 1.00 33.38 443 ARG A O 1
ATOM 1531 N N . LEU A 1 230 ? -51.794 16.870 16.462 1.00 29.66 444 LEU A N 1
ATOM 1532 C CA . LEU A 1 230 ? -52.246 16.019 15.366 1.00 35.31 444 LEU A CA 1
ATOM 1533 C C . LEU A 1 230 ? -53.768 15.926 15.407 1.00 37.17 444 LEU A C 1
ATOM 1534 O O . LEU A 1 230 ? -54.345 15.531 16.427 1.00 33.10 444 LEU A O 1
ATOM 1539 N N . VAL A 1 231 ? -54.417 16.305 14.304 1.00 34.73 445 VAL A N 1
ATOM 1540 C CA . VAL A 1 231 ? -55.870 16.314 14.222 1.00 42.82 445 VAL A CA 1
ATOM 1541 C C . VAL A 1 231 ? -56.301 15.537 12.986 1.00 49.49 445 VAL A C 1
ATOM 1542 O O . VAL A 1 231 ? -55.498 15.232 12.102 1.00 48.76 445 VAL A O 1
ATOM 1546 N N . ARG A 1 232 ? -57.590 15.215 12.936 1.00 56.67 446 ARG A N 1
ATOM 1547 C CA . ARG A 1 232 ? -58.139 14.429 11.834 1.00 61.12 446 ARG A CA 1
ATOM 1548 C C . ARG A 1 232 ? -59.545 14.898 11.467 1.00 64.58 446 ARG A C 1
ATOM 1549 O O . ARG A 1 232 ? -59.713 15.771 10.615 1.00 68.52 446 ARG A O 1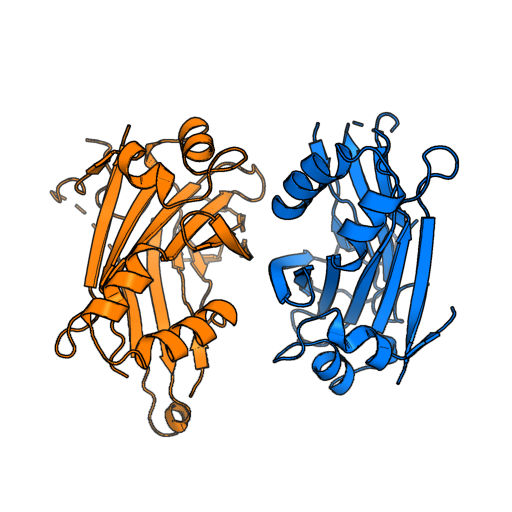
ATOM 1557 N N . ALA B 1 3 ? -13.619 -27.914 32.033 1.00 58.36 217 ALA B N 1
ATOM 1558 C CA . ALA B 1 3 ? -13.083 -27.218 33.200 1.00 59.59 217 ALA B CA 1
ATOM 1559 C C . ALA B 1 3 ? -14.060 -26.154 33.688 1.00 57.61 217 ALA B C 1
ATOM 1560 O O . ALA B 1 3 ? -14.977 -26.432 34.464 1.00 58.28 217 ALA B O 1
ATOM 1562 N N . TRP B 1 4 ? -13.837 -24.925 33.225 1.00 51.08 218 TRP B N 1
ATOM 1563 C CA . TRP B 1 4 ? -14.761 -23.815 33.403 1.00 41.90 218 TRP B CA 1
ATOM 1564 C C . TRP B 1 4 ? -15.586 -23.567 32.151 1.00 38.33 218 TRP B C 1
ATOM 1565 O O . TRP B 1 4 ? -16.175 -22.493 32.000 1.00 38.73 218 TRP B O 1
ATOM 1576 N N . GLN B 1 5 ? -15.615 -24.537 31.242 1.00 38.34 219 GLN B N 1
ATOM 1577 C CA . GLN B 1 5 ? -16.349 -24.399 29.997 1.00 33.27 219 GLN B CA 1
ATOM 1578 C C . GLN B 1 5 ? -17.813 -24.736 30.221 1.00 35.60 219 GLN B C 1
ATOM 1579 O O . GLN B 1 5 ? -18.144 -25.655 30.977 1.00 34.29 219 GLN B O 1
ATOM 1585 N N . ALA B 1 6 ? -18.686 -23.981 29.557 1.00 32.31 220 ALA B N 1
ATOM 1586 C CA . ALA B 1 6 ? -20.118 -24.108 29.780 1.00 31.58 220 ALA B CA 1
ATOM 1587 C C . ALA B 1 6 ? -20.625 -25.478 29.352 1.00 27.75 220 ALA B C 1
ATOM 1588 O O . ALA B 1 6 ? -20.150 -26.067 28.377 1.00 24.17 220 ALA B O 1
ATOM 1590 N N . ARG B 1 7 ? -21.599 -25.982 30.110 1.00 28.75 221 ARG B N 1
ATOM 1591 C CA . ARG B 1 7 ? -22.338 -27.189 29.770 1.00 27.45 221 ARG B CA 1
ATOM 1592 C C . ARG B 1 7 ? -23.692 -26.889 29.147 1.00 28.19 221 ARG B C 1
ATOM 1593 O O . ARG B 1 7 ? -24.354 -27.809 28.659 1.00 31.88 221 ARG B O 1
ATOM 1601 N N . GLY B 1 8 ? -24.118 -25.631 29.161 1.00 26.47 222 GLY B N 1
ATOM 1602 C CA . GLY B 1 8 ? -25.395 -25.225 28.609 1.00 25.64 222 GLY B CA 1
ATOM 1603 C C . GLY B 1 8 ? -25.300 -23.763 28.235 1.00 23.09 222 GLY B C 1
ATOM 1604 O O . GLY B 1 8 ? -24.255 -23.130 28.390 1.00 21.41 222 GLY B O 1
ATOM 1605 N N . LEU B 1 9 ? -26.398 -23.223 27.730 1.00 20.35 223 LEU B N 1
ATOM 1606 C CA . LEU B 1 9 ? -26.380 -21.825 27.306 1.00 20.98 223 LEU B CA 1
ATOM 1607 C C . LEU B 1 9 ? -26.499 -20.947 28.541 1.00 21.32 223 LEU B C 1
ATOM 1608 O O . LEU B 1 9 ? -27.595 -20.731 29.063 1.00 23.03 223 LEU B O 1
ATOM 1613 N N . GLY B 1 10 ? -25.373 -20.411 28.995 1.00 16.71 224 GLY B N 1
ATOM 1614 C CA . GLY B 1 10 ? -25.386 -19.550 30.159 1.00 18.47 224 GLY B CA 1
ATOM 1615 C C . GLY B 1 10 ? -23.992 -19.330 30.702 1.00 22.17 224 GLY B C 1
ATOM 1616 O O . GLY B 1 10 ? -23.004 -19.877 30.203 1.00 19.91 224 GLY B O 1
ATOM 1617 N N . THR B 1 11 ? -23.932 -18.468 31.705 1.00 17.36 225 THR B N 1
ATOM 1618 C CA . THR B 1 11 ? -22.758 -18.281 32.537 1.00 21.04 225 THR B CA 1
ATOM 1619 C C . THR B 1 11 ? -23.175 -18.465 33.988 1.00 25.26 225 THR B C 1
ATOM 1620 O O . THR B 1 11 ? -24.352 -18.661 34.298 1.00 24.07 225 THR B O 1
ATOM 1624 N N . ALA B 1 12 ? -22.199 -18.392 34.890 1.00 21.07 226 ALA B N 1
ATOM 1625 C CA . ALA B 1 12 ? -22.524 -18.425 36.306 1.00 19.77 226 ALA B CA 1
ATOM 1626 C C . ALA B 1 12 ? -23.368 -17.230 36.715 1.00 18.81 226 ALA B C 1
ATOM 1627 O O . ALA B 1 12 ? -24.036 -17.282 37.748 1.00 24.46 226 ALA B O 1
ATOM 1629 N N . ARG B 1 13 ? -23.363 -16.159 35.926 1.00 23.25 227 ARG B N 1
ATOM 1630 C CA . ARG B 1 13 ? -24.127 -14.966 36.257 1.00 24.23 227 ARG B CA 1
ATOM 1631 C C . ARG B 1 13 ? -25.538 -14.974 35.686 1.00 29.39 227 ARG B C 1
ATOM 1632 O O . ARG B 1 13 ? -26.424 -14.351 36.275 1.00 27.84 227 ARG B O 1
ATOM 1640 N N . LEU B 1 14 ? -25.772 -15.639 34.553 1.00 26.32 228 LEU B N 1
ATOM 1641 C CA . LEU B 1 14 ? -27.091 -15.615 33.912 1.00 23.07 228 LEU B CA 1
ATOM 1642 C C . LEU B 1 14 ? -27.255 -16.856 33.054 1.00 18.32 228 LEU B C 1
ATOM 1643 O O . LEU B 1 14 ? -26.436 -17.103 32.168 1.00 17.55 228 LEU B O 1
ATOM 1648 N N . GLN B 1 15 ? -28.314 -17.622 33.292 1.00 19.20 229 GLN B N 1
ATOM 1649 C CA . GLN B 1 15 ? -28.563 -18.836 32.529 1.00 22.61 229 GLN B CA 1
ATOM 1650 C C . GLN B 1 15 ? -29.895 -18.744 31.797 1.00 20.56 229 GLN B C 1
ATOM 1651 O O . GLN B 1 15 ? -30.891 -18.270 32.353 1.00 22.46 229 GLN B O 1
ATOM 1657 N N . LEU B 1 16 ? -29.906 -19.197 30.547 1.00 17.85 230 LEU B N 1
ATOM 1658 C CA . LEU B 1 16 ? -31.167 -19.391 29.842 1.00 20.28 230 LEU B CA 1
ATOM 1659 C C . LEU B 1 16 ? -31.901 -20.597 30.416 1.00 22.64 230 LEU B C 1
ATOM 1660 O O . LEU B 1 16 ? -31.309 -21.663 30.616 1.00 27.16 230 LEU B O 1
ATOM 1665 N N . VAL B 1 17 ? -33.187 -20.433 30.698 1.00 19.16 231 VAL B N 1
ATOM 1666 C CA . VAL B 1 17 ? -34.024 -21.534 31.161 1.00 20.53 231 VAL B CA 1
ATOM 1667 C C . VAL B 1 17 ? -34.854 -22.104 30.028 1.00 21.42 231 VAL B C 1
ATOM 1668 O O . VAL B 1 17 ? -34.955 -23.321 29.863 1.00 23.38 231 VAL B O 1
ATOM 1672 N N . GLU B 1 18 ? -35.468 -21.233 29.242 1.00 22.29 232 GLU B N 1
ATOM 1673 C CA . GLU B 1 18 ? -36.283 -21.687 28.133 1.00 24.84 232 GLU B CA 1
ATOM 1674 C C . GLU B 1 18 ? -36.436 -20.547 27.141 1.00 21.73 232 GLU B C 1
ATOM 1675 O O . GLU B 1 18 ? -36.558 -19.381 27.531 1.00 21.93 232 GLU B O 1
ATOM 1681 N N . PHE B 1 19 ? -36.400 -20.901 25.861 1.00 20.09 233 PHE B N 1
ATOM 1682 C CA . PHE B 1 19 ? -36.723 -20.013 24.758 1.00 17.14 233 PHE B CA 1
ATOM 1683 C C . PHE B 1 19 ? -37.626 -20.767 23.798 1.00 20.17 233 PHE B C 1
ATOM 1684 O O . PHE B 1 19 ? -37.367 -21.933 23.489 1.00 26.54 233 PHE B O 1
ATOM 1692 N N . SER B 1 20 ? -38.675 -20.106 23.312 1.00 17.13 234 SER B N 1
ATOM 1693 C CA . SER B 1 20 ? -39.467 -20.691 22.239 1.00 18.73 234 SER B CA 1
ATOM 1694 C C . SER B 1 20 ? -40.054 -19.588 21.371 1.00 18.58 234 SER B C 1
ATOM 1695 O O . SER B 1 20 ? -40.332 -18.482 21.845 1.00 18.56 234 SER B O 1
ATOM 1698 N N . ALA B 1 21 ? -40.223 -19.903 20.093 1.00 18.63 235 ALA B N 1
ATOM 1699 C CA . ALA B 1 21 ? -40.943 -19.068 19.142 1.00 13.88 235 ALA B CA 1
ATOM 1700 C C . ALA B 1 21 ? -42.081 -19.907 18.593 1.00 16.41 235 ALA B C 1
ATOM 1701 O O . ALA B 1 21 ? -41.863 -21.058 18.202 1.00 19.19 235 ALA B O 1
ATOM 1703 N N . PHE B 1 22 ? -43.297 -19.354 18.590 1.00 17.62 236 PHE B N 1
ATOM 1704 C CA . PHE B 1 22 ? -44.460 -20.195 18.355 1.00 18.04 236 PHE B CA 1
ATOM 1705 C C . PHE B 1 22 ? -45.570 -19.429 17.656 1.00 19.56 236 PHE B C 1
ATOM 1706 O O . PHE B 1 22 ? -45.561 -18.198 17.564 1.00 16.98 236 PHE B O 1
ATOM 1714 N N . VAL B 1 23 ? -46.550 -20.189 17.187 1.00 16.93 237 VAL B N 1
ATOM 1715 C CA . VAL B 1 23 ? -47.796 -19.641 16.676 1.00 18.40 237 VAL B CA 1
ATOM 1716 C C . VAL B 1 23 ? -48.950 -20.401 17.318 1.00 19.97 237 VAL B C 1
ATOM 1717 O O . VAL B 1 23 ? -48.934 -21.636 17.375 1.00 20.94 237 VAL B O 1
ATOM 1721 N N . GLU B 1 24 ? -49.924 -19.658 17.852 1.00 23.65 238 GLU B N 1
ATOM 1722 C CA . GLU B 1 24 ? -51.177 -20.227 18.322 1.00 24.23 238 GLU B CA 1
ATOM 1723 C C . GLU B 1 24 ? -52.246 -19.979 17.269 1.00 27.54 238 GLU B C 1
ATOM 1724 O O . GLU B 1 24 ? -52.585 -18.814 17.016 1.00 31.82 238 GLU B O 1
ATOM 1730 N N . PRO B 1 25 ? -52.803 -21.012 16.640 1.00 28.06 239 PRO B N 1
ATOM 1731 C CA . PRO B 1 25 ? -53.815 -20.796 15.595 1.00 33.70 239 PRO B CA 1
ATOM 1732 C C . PRO B 1 25 ? -55.052 -20.126 16.162 1.00 37.34 239 PRO B C 1
ATOM 1733 O O . PRO B 1 25 ? -55.324 -20.226 17.369 1.00 34.72 239 PRO B O 1
ATOM 1737 N N . PRO B 1 26 ? -55.830 -19.439 15.320 1.00 43.68 240 PRO B N 1
ATOM 1738 C CA . PRO B 1 26 ? -56.976 -18.672 15.840 1.00 44.59 240 PRO B CA 1
ATOM 1739 C C . PRO B 1 26 ? -57.958 -19.505 16.645 1.00 44.64 240 PRO B C 1
ATOM 1740 O O . PRO B 1 26 ? -58.505 -19.007 17.639 1.00 51.69 240 PRO B O 1
ATOM 1744 N N . ASP B 1 27 ? -58.178 -20.765 16.274 1.00 40.71 241 ASP B N 1
ATOM 1745 C CA . ASP B 1 27 ? -59.120 -21.604 17.005 1.00 48.04 241 ASP B CA 1
ATOM 1746 C C . ASP B 1 27 ? -58.539 -22.186 18.295 1.00 45.84 241 ASP B C 1
ATOM 1747 O O . ASP B 1 27 ? -59.171 -23.059 18.901 1.00 49.59 241 ASP B O 1
ATOM 1752 N N . ALA B 1 28 ? -57.366 -21.727 18.739 1.00 42.35 242 ALA B N 1
ATOM 1753 C CA . ALA B 1 28 ? -56.823 -22.201 20.008 1.00 42.32 242 ALA B CA 1
ATOM 1754 C C . ALA B 1 28 ? -57.686 -21.799 21.198 1.00 43.15 242 ALA B C 1
ATOM 1755 O O . ALA B 1 28 ? -57.471 -22.316 22.302 1.00 36.89 242 ALA B O 1
ATOM 1757 N N . VAL B 1 29 ? -58.646 -20.888 21.005 1.00 44.47 243 VAL B N 1
ATOM 1758 C CA . VAL B 1 29 ? -59.590 -20.569 22.072 1.00 47.15 243 VAL B CA 1
ATOM 1759 C C . VAL B 1 29 ? -60.568 -21.718 22.284 1.00 51.73 243 VAL B C 1
ATOM 1760 O O . VAL B 1 29 ? -61.036 -21.942 23.407 1.00 59.01 243 VAL B O 1
ATOM 1764 N N . ASP B 1 30 ? -60.889 -22.462 21.222 1.00 48.88 244 ASP B N 1
ATOM 1765 C CA . ASP B 1 30 ? -61.790 -23.605 21.339 1.00 53.07 244 ASP B CA 1
ATOM 1766 C C . ASP B 1 30 ? -61.078 -24.805 21.955 1.00 51.88 244 ASP B C 1
ATOM 1767 O O . ASP B 1 30 ? -61.565 -25.398 22.924 1.00 54.69 244 ASP B O 1
ATOM 1772 N N . SER B 1 31 ? -59.928 -25.177 21.397 1.00 47.57 245 SER B N 1
ATOM 1773 C CA . SER B 1 31 ? -59.098 -26.257 21.924 1.00 48.24 245 SER B CA 1
ATOM 1774 C C . SER B 1 31 ? -57.646 -25.813 21.785 1.00 48.74 245 SER B C 1
ATOM 1775 O O . SER B 1 31 ? -57.130 -25.720 20.666 1.00 48.05 245 SER B O 1
ATOM 1778 N N . TYR B 1 32 ? -56.989 -25.535 22.909 1.00 45.55 246 TYR B N 1
ATOM 1779 C CA . TYR B 1 32 ? -55.694 -24.873 22.852 1.00 41.68 246 TYR B CA 1
ATOM 1780 C C . TYR B 1 32 ? -54.651 -25.720 22.130 1.00 38.19 246 TYR B C 1
ATOM 1781 O O . TYR B 1 32 ? -54.562 -26.935 22.321 1.00 37.01 246 TYR B O 1
ATOM 1790 N N . GLN B 1 33 ? -53.857 -25.061 21.291 1.00 35.16 247 GLN B N 1
ATOM 1791 C CA . GLN B 1 33 ? -52.697 -25.696 20.687 1.00 38.39 247 GLN B CA 1
ATOM 1792 C C . GLN B 1 33 ? -51.754 -24.603 20.220 1.00 26.72 247 GLN B C 1
ATOM 1793 O O . GLN B 1 33 ? -52.175 -23.476 19.953 1.00 27.60 247 GLN B O 1
ATOM 1799 N N . ARG B 1 34 ? -50.473 -24.946 20.139 1.00 23.96 248 ARG B N 1
ATOM 1800 C CA . ARG B 1 34 ? -49.486 -24.032 19.597 1.00 26.99 248 ARG B CA 1
ATOM 1801 C C . ARG B 1 34 ? -48.437 -24.839 18.853 1.00 25.78 248 ARG B C 1
ATOM 1802 O O . ARG B 1 34 ? -48.218 -26.018 19.136 1.00 27.82 248 ARG B O 1
ATOM 1810 N N . HIS B 1 35 ? -47.800 -24.190 17.896 1.00 20.21 249 HIS B N 1
ATOM 1811 C CA . HIS B 1 35 ? -46.769 -24.799 17.071 1.00 20.18 249 HIS B CA 1
ATOM 1812 C C . HIS B 1 35 ? -45.442 -24.121 17.370 1.00 18.39 249 HIS B C 1
ATOM 1813 O O . HIS B 1 35 ? -45.337 -22.895 17.271 1.00 20.71 249 HIS B O 1
ATOM 1820 N N . LEU B 1 36 ? -44.435 -24.913 17.736 1.00 20.75 250 LEU B N 1
ATOM 1821 C CA . LEU B 1 36 ? -43.113 -24.378 18.037 1.00 19.63 250 LEU B CA 1
ATOM 1822 C C . LEU B 1 36 ? -42.268 -24.376 16.773 1.00 16.40 250 LEU B C 1
ATOM 1823 O O . LEU B 1 36 ? -41.986 -25.440 16.212 1.00 16.94 250 LEU B O 1
ATOM 1828 N N . PHE B 1 37 ? -41.882 -23.179 16.322 1.00 14.33 251 PHE B N 1
ATOM 1829 C CA . PHE B 1 37 ? -40.908 -23.065 15.243 1.00 12.81 251 PHE B CA 1
ATOM 1830 C C . PHE B 1 37 ? -39.523 -23.479 15.720 1.00 19.10 251 PHE B C 1
ATOM 1831 O O . PHE B 1 37 ? -38.820 -24.242 15.043 1.00 16.95 251 PHE B O 1
ATOM 1839 N N . VAL B 1 38 ? -39.102 -22.949 16.864 1.00 14.93 252 VAL B N 1
ATOM 1840 C CA . VAL B 1 38 ? -37.826 -23.282 17.482 1.00 16.26 252 VAL B CA 1
ATOM 1841 C C . VAL B 1 38 ? -38.044 -23.289 18.987 1.00 19.57 252 VAL B C 1
ATOM 1842 O O . VAL B 1 38 ? -38.959 -22.638 19.499 1.00 22.36 252 VAL B O 1
ATOM 1846 N N . HIS B 1 39 ? -37.211 -24.044 19.699 1.00 20.34 253 HIS B N 1
ATOM 1847 C CA . HIS B 1 39 ? -37.411 -24.229 21.129 1.00 20.61 253 HIS B CA 1
ATOM 1848 C C . HIS B 1 39 ? -36.096 -24.646 21.776 1.00 22.29 253 HIS B C 1
ATOM 1849 O O . HIS B 1 39 ? -35.354 -25.455 21.216 1.00 25.02 253 HIS B O 1
ATOM 1856 N N . ILE B 1 40 ? -35.799 -24.062 22.935 1.00 19.60 254 ILE B N 1
ATOM 1857 C CA . ILE B 1 40 ? -34.683 -24.479 23.776 1.00 19.36 254 ILE B CA 1
ATOM 1858 C C . ILE B 1 40 ? -35.221 -24.618 25.186 1.00 25.68 254 ILE B C 1
ATOM 1859 O O . ILE B 1 40 ? -35.747 -23.648 25.743 1.00 25.62 254 ILE B O 1
ATOM 1864 N N . SER B 1 41 ? -35.090 -25.807 25.766 1.00 26.56 255 SER B N 1
ATOM 1865 C CA . SER B 1 41 ? -35.445 -26.035 27.158 1.00 31.47 255 SER B CA 1
ATOM 1866 C C . SER B 1 41 ? -34.207 -26.497 27.910 1.00 34.43 255 SER B C 1
ATOM 1867 O O . SER B 1 41 ? -33.514 -27.417 27.462 1.00 40.67 255 SER B O 1
ATOM 1870 N N . GLN B 1 42 ? -33.921 -25.855 29.040 1.00 30.92 256 GLN B N 1
ATOM 1871 C CA . GLN B 1 42 ? -32.789 -26.263 29.878 1.00 38.04 256 GLN B CA 1
ATOM 1872 C C . GLN B 1 42 ? -33.216 -26.450 31.333 1.00 44.53 256 GLN B C 1
ATOM 1873 O O . GLN B 1 42 ? -32.665 -25.828 32.241 1.00 49.95 256 GLN B O 1
ATOM 1879 N N . GLY B 1 48 ? -21.911 -35.373 35.660 1.00 58.23 262 GLY B N 1
ATOM 1880 C CA . GLY B 1 48 ? -20.626 -35.188 35.009 1.00 60.75 262 GLY B CA 1
ATOM 1881 C C . GLY B 1 48 ? -20.757 -34.924 33.521 1.00 65.66 262 GLY B C 1
ATOM 1882 O O . GLY B 1 48 ? -20.039 -35.513 32.709 1.00 66.41 262 GLY B O 1
ATOM 1883 N N . ALA B 1 49 ? -21.681 -34.034 33.165 1.00 65.55 263 ALA B N 1
ATOM 1884 C CA . ALA B 1 49 ? -21.901 -33.710 31.763 1.00 63.34 263 ALA B CA 1
ATOM 1885 C C . ALA B 1 49 ? -20.674 -33.010 31.182 1.00 66.04 263 ALA B C 1
ATOM 1886 O O . ALA B 1 49 ? -20.039 -32.196 31.863 1.00 66.51 263 ALA B O 1
ATOM 1888 N N . PRO B 1 50 ? -20.320 -33.299 29.932 1.00 63.56 264 PRO B N 1
ATOM 1889 C CA . PRO B 1 50 ? -19.113 -32.722 29.339 1.00 55.65 264 PRO B CA 1
ATOM 1890 C C . PRO B 1 50 ? -19.382 -31.320 28.826 1.00 47.78 264 PRO B C 1
ATOM 1891 O O . PRO B 1 50 ? -20.543 -30.888 28.763 1.00 41.44 264 PRO B O 1
ATOM 1895 N N . PRO B 1 51 ? -18.345 -30.575 28.450 1.00 44.99 265 PRO B N 1
ATOM 1896 C CA . PRO B 1 51 ? -18.576 -29.245 27.882 1.00 40.40 265 PRO B CA 1
ATOM 1897 C C . PRO B 1 51 ? -19.329 -29.334 26.562 1.00 38.59 265 PRO B C 1
ATOM 1898 O O . PRO B 1 51 ? -19.316 -30.356 25.871 1.00 37.67 265 PRO B O 1
ATOM 1902 N N . LEU B 1 52 ? -20.010 -28.244 26.224 1.00 34.98 266 LEU B N 1
ATOM 1903 C CA . LEU B 1 52 ? -20.538 -28.098 24.880 1.00 27.72 266 LEU B CA 1
ATOM 1904 C C . LEU B 1 52 ? -19.396 -28.115 23.871 1.00 27.47 266 LEU B C 1
ATOM 1905 O O . LEU B 1 52 ? -18.250 -27.780 24.183 1.00 26.93 266 LEU B O 1
ATOM 1910 N N . GLU B 1 53 ? -19.715 -28.513 22.642 1.00 29.74 267 GLU B N 1
ATOM 1911 C CA . GLU B 1 53 ? -18.734 -28.361 21.578 1.00 27.76 267 GLU B CA 1
ATOM 1912 C C . GLU B 1 53 ? -18.480 -26.877 21.331 1.00 25.79 267 GLU B C 1
ATOM 1913 O O . GLU B 1 53 ? -19.236 -26.012 21.768 1.00 26.96 267 GLU B O 1
ATOM 1919 N N . SER B 1 54 ? -17.417 -26.579 20.596 1.00 27.91 268 SER B N 1
ATOM 1920 C CA . SER B 1 54 ? -17.051 -25.196 20.342 1.00 28.58 268 SER B CA 1
ATOM 1921 C C . SER B 1 54 ? -16.926 -24.924 18.849 1.00 31.34 268 SER B C 1
ATOM 1922 O O . SER B 1 54 ? -16.580 -25.808 18.061 1.00 31.60 268 SER B O 1
ATOM 1925 N N . VAL B 1 55 ? -17.209 -23.680 18.477 1.00 27.02 269 VAL B N 1
ATOM 1926 C CA . VAL B 1 55 ? -17.022 -23.175 17.125 1.00 27.77 269 VAL B CA 1
ATOM 1927 C C . VAL B 1 55 ? -16.132 -21.944 17.208 1.00 27.06 269 VAL B C 1
ATOM 1928 O O . VAL B 1 55 ? -16.291 -21.112 18.108 1.00 22.42 269 VAL B O 1
ATOM 1932 N N . ASP B 1 56 ? -15.190 -21.826 16.282 1.00 27.34 270 ASP B N 1
ATOM 1933 C CA . ASP B 1 56 ? -14.331 -20.651 16.271 1.00 24.05 270 ASP B CA 1
ATOM 1934 C C . ASP B 1 56 ? -15.113 -19.442 15.769 1.00 23.89 270 ASP B C 1
ATOM 1935 O O . ASP B 1 56 ? -15.626 -19.455 14.646 1.00 29.67 270 ASP B O 1
ATOM 1940 N N . VAL B 1 57 ? -15.187 -18.388 16.592 1.00 24.91 271 VAL B N 1
ATOM 1941 C CA . VAL B 1 57 ? -16.034 -17.235 16.273 1.00 25.51 271 VAL B CA 1
ATOM 1942 C C . VAL B 1 57 ? -15.623 -16.591 14.954 1.00 26.44 271 VAL B C 1
ATOM 1943 O O . VAL B 1 57 ? -16.458 -15.988 14.266 1.00 26.71 271 VAL B O 1
ATOM 1947 N N . ARG B 1 58 ? -14.350 -16.711 14.571 1.00 27.94 272 ARG B N 1
ATOM 1948 C CA . ARG B 1 58 ? -13.906 -16.107 13.316 1.00 29.82 272 ARG B CA 1
ATOM 1949 C C . ARG B 1 58 ? -14.666 -16.667 12.120 1.00 29.95 272 ARG B C 1
ATOM 1950 O O . ARG B 1 58 ? -14.841 -15.968 11.115 1.00 34.17 272 ARG B O 1
ATOM 1958 N N . GLN B 1 59 ? -15.136 -17.912 12.213 1.00 29.77 273 GLN B N 1
ATOM 1959 C CA . GLN B 1 59 ? -15.844 -18.547 11.109 1.00 32.50 273 GLN B CA 1
ATOM 1960 C C . GLN B 1 59 ? -17.265 -18.023 10.900 1.00 35.84 273 GLN B C 1
ATOM 1961 O O . GLN B 1 59 ? -17.874 -18.354 9.876 1.00 39.56 273 GLN B O 1
ATOM 1967 N N . ILE B 1 60 ? -17.820 -17.229 11.818 1.00 28.01 274 ILE B N 1
ATOM 1968 C CA . ILE B 1 60 ? -19.175 -16.729 11.622 1.00 28.72 274 ILE B CA 1
ATOM 1969 C C . ILE B 1 60 ? -19.221 -15.210 11.509 1.00 30.06 274 ILE B C 1
ATOM 1970 O O . ILE B 1 60 ? -20.311 -14.639 11.397 1.00 27.39 274 ILE B O 1
ATOM 1975 N N . TYR B 1 61 ? -18.059 -14.545 11.516 1.00 29.97 275 TYR B N 1
ATOM 1976 C CA . TYR B 1 61 ? -18.002 -13.084 11.428 1.00 31.96 275 TYR B CA 1
ATOM 1977 C C . TYR B 1 61 ? -18.829 -12.544 10.271 1.00 29.09 275 TYR B C 1
ATOM 1978 O O . TYR B 1 61 ? -19.594 -11.586 10.431 1.00 31.39 275 TYR B O 1
ATOM 1987 N N . ASP B 1 62 ? -18.685 -13.145 9.094 1.00 28.85 276 ASP B N 1
ATOM 1988 C CA . ASP B 1 62 ? -19.358 -12.646 7.901 1.00 38.22 276 ASP B CA 1
ATOM 1989 C C . ASP B 1 62 ? -20.872 -12.876 7.907 1.00 35.52 276 ASP B C 1
ATOM 1990 O O . ASP B 1 62 ? -21.550 -12.369 7.006 1.00 29.29 276 ASP B O 1
ATOM 1995 N N . LYS B 1 63 ? -21.429 -13.595 8.883 1.00 26.27 277 LYS B N 1
ATOM 1996 C CA . LYS B 1 63 ? -22.870 -13.793 8.953 1.00 23.82 277 LYS B CA 1
ATOM 1997 C C . LYS B 1 63 ? -23.560 -12.800 9.878 1.00 23.36 277 LYS B C 1
ATOM 1998 O O . LYS B 1 63 ? -24.788 -12.842 10.012 1.00 26.66 277 LYS B O 1
ATOM 2004 N N . PHE B 1 64 ? -22.813 -11.906 10.509 1.00 22.71 278 PHE B N 1
ATOM 2005 C CA . PHE B 1 64 ? -23.386 -11.002 11.497 1.00 28.40 278 PHE B CA 1
ATOM 2006 C C . PHE B 1 64 ? -22.851 -9.598 11.246 1.00 25.99 278 PHE B C 1
ATOM 2007 O O . PHE B 1 64 ? -21.933 -9.436 10.431 1.00 27.48 278 PHE B O 1
ATOM 2015 N N . PRO B 1 65 ? -23.418 -8.554 11.859 1.00 38.56 279 PRO B N 1
ATOM 2016 C CA . PRO B 1 65 ? -22.942 -7.198 11.566 1.00 40.96 279 PRO B CA 1
ATOM 2017 C C . PRO B 1 65 ? -21.470 -7.059 11.912 1.00 39.54 279 PRO B C 1
ATOM 2018 O O . PRO B 1 65 ? -20.986 -7.633 12.890 1.00 35.84 279 PRO B O 1
ATOM 2022 N N . GLU B 1 66 ? -20.763 -6.302 11.091 1.00 37.07 280 GLU B N 1
ATOM 2023 C CA . GLU B 1 66 ? -19.333 -6.107 11.237 1.00 42.59 280 GLU B CA 1
ATOM 2024 C C . GLU B 1 66 ? -19.052 -4.636 11.518 1.00 41.96 280 GLU B C 1
ATOM 2025 O O . GLU B 1 66 ? -19.968 -3.816 11.633 1.00 43.93 280 GLU B O 1
ATOM 2031 N N . LYS B 1 67 ? -17.768 -4.317 11.650 1.00 38.71 281 LYS B N 1
ATOM 2032 C CA . LYS B 1 67 ? -17.304 -2.962 11.967 1.00 46.96 281 LYS B CA 1
ATOM 2033 C C . LYS B 1 67 ? -17.980 -2.541 13.271 1.00 51.27 281 LYS B C 1
ATOM 2034 O O . LYS B 1 67 ? -18.053 -3.365 14.200 1.00 50.11 281 LYS B O 1
ATOM 2036 N N . LYS B 1 68 ? -18.507 -1.321 13.374 1.00 47.87 282 LYS B N 1
ATOM 2037 C CA . LYS B 1 68 ? -18.880 -0.749 14.663 1.00 46.99 282 LYS B CA 1
ATOM 2038 C C . LYS B 1 68 ? -19.960 -1.572 15.354 1.00 45.58 282 LYS B C 1
ATOM 2039 O O . LYS B 1 68 ? -21.018 -1.847 14.778 1.00 46.31 282 LYS B O 1
ATOM 2041 N N . GLY B 1 69 ? -19.680 -1.968 16.597 1.00 44.50 283 GLY B N 1
ATOM 2042 C CA . GLY B 1 69 ? -20.618 -2.739 17.387 1.00 44.32 283 GLY B CA 1
ATOM 2043 C C . GLY B 1 69 ? -20.896 -4.131 16.870 1.00 43.40 283 GLY B C 1
ATOM 2044 O O . GLY B 1 69 ? -21.883 -4.750 17.281 1.00 37.42 283 GLY B O 1
ATOM 2045 N N . GLY B 1 70 ? -20.050 -4.648 15.979 1.00 43.28 284 GLY B N 1
ATOM 2046 C CA . GLY B 1 70 ? -20.264 -5.957 15.403 1.00 37.48 284 GLY B CA 1
ATOM 2047 C C . GLY B 1 70 ? -19.833 -7.083 16.320 1.00 31.00 284 GLY B C 1
ATOM 2048 O O . GLY B 1 70 ? -19.364 -6.884 17.441 1.00 32.21 284 GLY B O 1
ATOM 2049 N N . LEU B 1 71 ? -19.989 -8.306 15.812 1.00 26.79 285 LEU B N 1
ATOM 2050 C CA . LEU B 1 71 ? -19.692 -9.484 16.622 1.00 26.80 285 LEU B CA 1
ATOM 2051 C C . LEU B 1 71 ? -18.217 -9.529 17.016 1.00 26.25 285 LEU B C 1
ATOM 2052 O O . LEU B 1 71 ? -17.888 -9.857 18.164 1.00 25.37 285 LEU B O 1
ATOM 2057 N N . ARG B 1 72 ? -17.317 -9.193 16.084 1.00 28.60 286 ARG B N 1
ATOM 2058 C CA . ARG B 1 72 ? -15.892 -9.166 16.408 1.00 30.94 286 ARG B CA 1
ATOM 2059 C C . ARG B 1 72 ? -15.609 -8.159 17.514 1.00 31.44 286 ARG B C 1
ATOM 2060 O O . ARG B 1 72 ? -14.883 -8.460 18.470 1.00 31.09 286 ARG B O 1
ATOM 2062 N N . GLU B 1 73 ? -16.196 -6.967 17.412 1.00 28.13 287 GLU B N 1
ATOM 2063 C CA . GLU B 1 73 ? -15.991 -5.955 18.439 1.00 32.46 287 GLU B CA 1
ATOM 2064 C C . GLU B 1 73 ? -16.599 -6.383 19.768 1.00 24.48 287 GLU B C 1
ATOM 2065 O O . GLU B 1 73 ? -15.993 -6.184 20.827 1.00 30.08 287 GLU B O 1
ATOM 2071 N N . LEU B 1 74 ? -17.801 -6.961 19.739 1.00 24.84 288 LEU B N 1
ATOM 2072 C CA . LEU B 1 74 ? -18.412 -7.462 20.969 1.00 26.11 288 LEU B CA 1
ATOM 2073 C C . LEU B 1 74 ? -17.539 -8.527 21.620 1.00 27.47 288 LEU B C 1
ATOM 2074 O O . LEU B 1 74 ? -17.275 -8.480 22.828 1.00 27.72 288 LEU B O 1
ATOM 2079 N N . TYR B 1 75 ? -17.083 -9.502 20.827 1.00 24.93 289 TYR B N 1
ATOM 2080 C CA . TYR B 1 75 ? -16.239 -10.564 21.360 1.00 25.55 289 TYR B CA 1
ATOM 2081 C C . TYR B 1 75 ? -14.933 -10.010 21.914 1.00 32.16 289 TYR B C 1
ATOM 2082 O O . TYR B 1 75 ? -14.399 -10.545 22.896 1.00 30.69 289 TYR B O 1
ATOM 2091 N N . ASP B 1 76 ? -14.414 -8.935 21.310 1.00 31.84 290 ASP B N 1
ATOM 2092 C CA . ASP B 1 76 ? -13.200 -8.301 21.819 1.00 39.29 290 ASP B CA 1
ATOM 2093 C C . ASP B 1 76 ? -13.417 -7.744 23.221 1.00 37.87 290 ASP B C 1
ATOM 2094 O O . ASP B 1 76 ? -12.604 -7.973 24.124 1.00 44.49 290 ASP B O 1
ATOM 2099 N N . ARG B 1 77 ? -14.505 -6.992 23.420 1.00 34.60 291 ARG B N 1
ATOM 2100 C CA . ARG B 1 77 ? -14.804 -6.465 24.750 1.00 35.51 291 ARG B CA 1
ATOM 2101 C C . ARG B 1 77 ? -15.095 -7.581 25.748 1.00 38.92 291 ARG B C 1
ATOM 2102 O O . ARG B 1 77 ? -14.779 -7.444 26.937 1.00 44.40 291 ARG B O 1
ATOM 2110 N N . GLY B 1 78 ? -15.694 -8.682 25.292 1.00 30.81 292 GLY B N 1
ATOM 2111 C CA . GLY B 1 78 ? -15.873 -9.856 26.114 1.00 26.77 292 GLY B CA 1
ATOM 2112 C C . GLY B 1 78 ? -16.987 -9.729 27.137 1.00 28.44 292 GLY B C 1
ATOM 2113 O O . GLY B 1 78 ? -17.802 -8.801 27.097 1.00 30.87 292 GLY B O 1
ATOM 2114 N N . PRO B 1 79 ? -17.034 -10.668 28.095 1.00 28.79 293 PRO B N 1
ATOM 2115 C CA . PRO B 1 79 ? -16.057 -11.754 28.224 1.00 22.80 293 PRO B CA 1
ATOM 2116 C C . PRO B 1 79 ? -16.320 -12.896 27.244 1.00 26.95 293 PRO B C 1
ATOM 2117 O O . PRO B 1 79 ? -17.470 -13.161 26.903 1.00 25.83 293 PRO B O 1
ATOM 2121 N N . PRO B 1 80 ? -15.255 -13.565 26.803 1.00 31.78 294 PRO B N 1
ATOM 2122 C CA . PRO B 1 80 ? -15.418 -14.630 25.797 1.00 28.83 294 PRO B CA 1
ATOM 2123 C C . PRO B 1 80 ? -16.358 -15.749 26.216 1.00 24.80 294 PRO B C 1
ATOM 2124 O O . PRO B 1 80 ? -17.019 -16.336 25.354 1.00 24.03 294 PRO B O 1
ATOM 2128 N N . HIS B 1 81 ? -16.444 -16.080 27.506 1.00 25.37 295 HIS B N 1
ATOM 2129 C CA . HIS B 1 81 ? -17.251 -17.232 27.898 1.00 24.50 295 HIS B CA 1
ATOM 2130 C C . HIS B 1 81 ? -18.752 -16.966 27.817 1.00 23.47 295 HIS B C 1
ATOM 2131 O O . HIS B 1 81 ? -19.540 -17.905 27.960 1.00 23.15 295 HIS B O 1
ATOM 2138 N N . ALA B 1 82 ? -19.167 -15.729 27.572 1.00 20.45 296 ALA B N 1
ATOM 2139 C CA . ALA B 1 82 ? -20.577 -15.385 27.484 1.00 18.39 296 ALA B CA 1
ATOM 2140 C C . ALA B 1 82 ? -21.159 -15.571 26.089 1.00 16.73 296 ALA B C 1
ATOM 2141 O O . ALA B 1 82 ? -22.348 -15.298 25.899 1.00 20.69 296 ALA B O 1
ATOM 2143 N N . PHE B 1 83 ? -20.367 -16.034 25.116 1.00 12.77 297 PHE B N 1
ATOM 2144 C CA . PHE B 1 83 ? -20.752 -16.042 23.708 1.00 11.35 297 PHE B CA 1
ATOM 2145 C C . PHE B 1 83 ? -21.104 -17.452 23.255 1.00 17.79 297 PHE B C 1
ATOM 2146 O O . PHE B 1 83 ? -20.319 -18.385 23.450 1.00 22.31 297 PHE B O 1
ATOM 2154 N N . PHE B 1 84 ? -22.263 -17.590 22.611 1.00 15.55 298 PHE B N 1
ATOM 2155 C CA . PHE B 1 84 ? -22.769 -18.879 22.170 1.00 15.89 298 PHE B CA 1
ATOM 2156 C C . PHE B 1 84 ? -23.303 -18.784 20.748 1.00 18.72 298 PHE B C 1
ATOM 2157 O O . PHE B 1 84 ? -23.813 -17.743 20.317 1.00 17.21 298 PHE B O 1
ATOM 2165 N N . LEU B 1 85 ? -23.177 -19.892 20.029 1.00 13.97 299 LEU B N 1
ATOM 2166 C CA . LEU B 1 85 ? -23.780 -20.082 18.717 1.00 9.93 299 LEU B CA 1
ATOM 2167 C C . LEU B 1 85 ? -24.855 -21.144 18.867 1.00 18.53 299 LEU B C 1
ATOM 2168 O O . LEU B 1 85 ? -24.597 -22.215 19.428 1.00 18.12 299 LEU B O 1
ATOM 2173 N N . VAL B 1 86 ? -26.061 -20.847 18.397 1.00 16.38 300 VAL B N 1
ATOM 2174 C CA . VAL B 1 86 ? -27.151 -21.819 18.389 1.00 13.99 300 VAL B CA 1
ATOM 2175 C C . VAL B 1 86 ? -27.513 -22.106 16.940 1.00 14.73 300 VAL B C 1
ATOM 2176 O O . VAL B 1 86 ? -27.825 -21.184 16.177 1.00 13.31 300 VAL B O 1
ATOM 2180 N N . LYS B 1 87 ? -27.454 -23.371 16.549 1.00 11.49 301 LYS B N 1
ATOM 2181 C CA . LYS B 1 87 ? -27.992 -23.803 15.265 1.00 13.58 301 LYS B CA 1
ATOM 2182 C C . LYS B 1 87 ? -29.398 -24.352 15.480 1.00 15.39 301 LYS B C 1
ATOM 2183 O O . LYS B 1 87 ? -29.601 -25.245 16.305 1.00 16.89 301 LYS B O 1
ATOM 2189 N N . PHE B 1 88 ? -30.361 -23.817 14.740 1.00 13.03 302 PHE B N 1
ATOM 2190 C CA . PHE B 1 88 ? -31.755 -24.232 14.820 1.00 13.60 302 PHE B CA 1
ATOM 2191 C C . PHE B 1 88 ? -32.140 -24.954 13.542 1.00 13.79 302 PHE B C 1
ATOM 2192 O O . PHE B 1 88 ? -31.836 -24.473 12.447 1.00 14.44 302 PHE B O 1
ATOM 2200 N N . TRP B 1 89 ? -32.791 -26.116 13.682 1.00 11.52 303 TRP B N 1
ATOM 2201 C CA . TRP B 1 89 ? -33.558 -26.714 12.593 1.00 12.64 303 TRP B CA 1
ATOM 2202 C C . TRP B 1 89 ? -35.002 -26.360 12.891 1.00 13.47 303 TRP B C 1
ATOM 2203 O O . TRP B 1 89 ? -35.617 -26.933 13.792 1.00 15.99 303 TRP B O 1
ATOM 2214 N N . ALA B 1 90 ? -35.526 -25.393 12.149 1.00 17.64 304 ALA B N 1
ATOM 2215 C CA . ALA B 1 90 ? -36.823 -24.815 12.452 1.00 17.98 304 ALA B CA 1
ATOM 2216 C C . ALA B 1 90 ? -37.936 -25.648 11.830 1.00 19.75 304 ALA B C 1
ATOM 2217 O O . ALA B 1 90 ? -37.808 -26.160 10.718 1.00 19.98 304 ALA B O 1
ATOM 2219 N N . ASP B 1 91 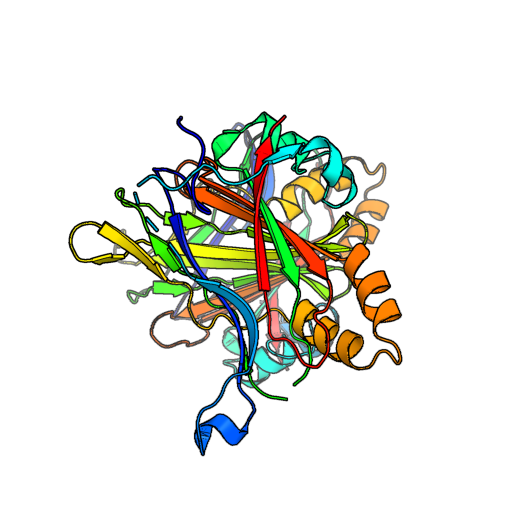? -39.038 -25.772 12.559 1.00 18.49 305 ASP B N 1
ATOM 2220 C CA . ASP B 1 91 ? -40.180 -26.565 12.125 1.00 14.84 305 ASP B CA 1
ATOM 2221 C C . ASP B 1 91 ? -41.151 -25.627 11.426 1.00 12.96 305 ASP B C 1
ATOM 2222 O O . ASP B 1 91 ? -41.862 -24.855 12.071 1.00 18.69 305 ASP B O 1
ATOM 2227 N N . LEU B 1 92 ? -41.176 -25.671 10.092 1.00 18.30 306 LEU B N 1
ATOM 2228 C CA . LEU B 1 92 ? -42.038 -24.788 9.313 1.00 21.53 306 LEU B CA 1
ATOM 2229 C C . LEU B 1 92 ? -43.234 -25.526 8.738 1.00 26.82 306 LEU B C 1
ATOM 2230 O O . LEU B 1 92 ? -43.854 -25.053 7.781 1.00 31.89 306 LEU B O 1
ATOM 2235 N N . ASN B 1 93 ? -43.560 -26.683 9.296 1.00 27.92 307 ASN B N 1
ATOM 2236 C CA . ASN B 1 93 ? -44.718 -27.459 8.870 1.00 36.92 307 ASN B CA 1
ATOM 2237 C C . ASN B 1 93 ? -45.844 -27.147 9.849 1.00 34.53 307 ASN B C 1
ATOM 2238 O O . ASN B 1 93 ? -45.959 -27.760 10.910 1.00 32.93 307 ASN B O 1
ATOM 2243 N N . TRP B 1 94 ? -46.662 -26.166 9.489 1.00 35.08 308 TRP B N 1
ATOM 2244 C CA . TRP B 1 94 ? -47.822 -25.773 10.281 1.00 38.68 308 TRP B CA 1
ATOM 2245 C C . TRP B 1 94 ? -48.881 -25.179 9.351 1.00 41.30 308 TRP B C 1
ATOM 2246 O O . TRP B 1 94 ? -50.077 -25.244 9.631 1.00 45.41 308 TRP B O 1
ATOM 2257 N N . GLY B 1 110 ? -54.302 -16.388 10.542 1.00 53.90 324 GLY B N 1
ATOM 2258 C CA . GLY B 1 110 ? -53.040 -17.051 10.816 1.00 55.01 324 GLY B CA 1
ATOM 2259 C C . GLY B 1 110 ? -52.892 -17.494 12.261 1.00 53.13 324 GLY B C 1
ATOM 2260 O O . GLY B 1 110 ? -52.584 -18.660 12.533 1.00 52.98 324 GLY B O 1
ATOM 2261 N N . GLY B 1 111 ? -53.114 -16.560 13.192 1.00 48.37 325 GLY B N 1
ATOM 2262 C CA . GLY B 1 111 ? -53.007 -16.817 14.610 1.00 42.53 325 GLY B CA 1
ATOM 2263 C C . GLY B 1 111 ? -52.124 -15.790 15.288 1.00 36.98 325 GLY B C 1
ATOM 2264 O O . GLY B 1 111 ? -51.815 -14.736 14.722 1.00 37.81 325 GLY B O 1
ATOM 2265 N N . PHE B 1 112 ? -51.724 -16.090 16.522 1.00 28.88 326 PHE B N 1
ATOM 2266 C CA . PHE B 1 112 ? -50.843 -15.221 17.293 1.00 26.41 326 PHE B CA 1
ATOM 2267 C C . PHE B 1 112 ? -49.427 -15.777 17.235 1.00 23.97 326 PHE B C 1
ATOM 2268 O O . PHE B 1 112 ? -49.190 -16.927 17.621 1.00 23.31 326 PHE B O 1
ATOM 2276 N N . TYR B 1 113 ? -48.500 -14.966 16.735 1.00 22.16 327 TYR B N 1
ATOM 2277 C CA . TYR B 1 113 ? -47.087 -15.311 16.664 1.00 18.88 327 TYR B CA 1
ATOM 2278 C C . TYR B 1 113 ? -46.384 -14.712 17.874 1.00 19.94 327 TYR B C 1
ATOM 2279 O O . TYR B 1 113 ? -46.406 -13.492 18.063 1.00 22.63 327 TYR B O 1
ATOM 2288 N N . GLY B 1 114 ? -45.758 -15.563 18.692 1.00 16.25 328 GLY B N 1
ATOM 2289 C CA . GLY B 1 114 ? -45.161 -15.103 19.922 1.00 15.98 328 GLY B CA 1
ATOM 2290 C C . GLY B 1 114 ? -43.773 -15.692 20.148 1.00 17.43 328 GLY B C 1
ATOM 2291 O O . GLY B 1 114 ? -43.376 -16.669 19.508 1.00 18.65 328 GLY B O 1
ATOM 2292 N N . VAL B 1 115 ? -43.066 -15.072 21.090 1.00 16.62 329 VAL B N 1
ATOM 2293 C CA A VAL B 1 115 ? -41.732 -15.503 21.513 0.67 15.98 329 VAL B CA 1
ATOM 2294 C CA B VAL B 1 115 ? -41.758 -15.558 21.521 0.33 16.22 329 VAL B CA 1
ATOM 2295 C C . VAL B 1 115 ? -41.693 -15.437 23.035 1.00 19.58 329 VAL B C 1
ATOM 2296 O O . VAL B 1 115 ? -42.148 -14.448 23.621 1.00 20.17 329 VAL B O 1
ATOM 2303 N N . SER B 1 116 ? -41.156 -16.477 23.676 1.00 18.23 330 SER B N 1
ATOM 2304 C CA . SER B 1 116 ? -41.072 -16.528 25.130 1.00 17.87 330 SER B CA 1
ATOM 2305 C C . SER B 1 116 ? -39.639 -16.831 25.545 1.00 19.79 330 SER B C 1
ATOM 2306 O O . SER B 1 116 ? -38.997 -17.707 24.957 1.00 16.84 330 SER B O 1
ATOM 2309 N N . SER B 1 117 ? -39.145 -16.093 26.544 1.00 19.01 331 SER B N 1
ATOM 2310 C CA A SER B 1 117 ? -37.793 -16.240 27.074 0.70 22.77 331 SER B CA 1
ATOM 2311 C CA B SER B 1 117 ? -37.804 -16.285 27.075 0.30 22.07 331 SER B CA 1
ATOM 2312 C C . SER B 1 117 ? -37.836 -16.215 28.595 1.00 21.25 331 SER B C 1
ATOM 2313 O O . SER B 1 117 ? -38.613 -15.460 29.188 1.00 21.56 331 SER B O 1
ATOM 2318 N N . GLN B 1 118 ? -36.992 -17.032 29.222 1.00 17.75 332 GLN B N 1
ATOM 2319 C CA . GLN B 1 118 ? -36.858 -17.045 30.671 1.00 18.57 332 GLN B CA 1
ATOM 2320 C C . GLN B 1 118 ? -35.395 -17.265 31.018 1.00 15.29 332 GLN B C 1
ATOM 2321 O O . GLN B 1 118 ? -34.736 -18.126 30.424 1.00 18.50 332 GLN B O 1
ATOM 2327 N N . TYR B 1 119 ? -34.886 -16.453 31.937 1.00 20.45 333 TYR B N 1
ATOM 2328 C CA . TYR B 1 119 ? -33.521 -16.558 32.436 1.00 19.91 333 TYR B CA 1
ATOM 2329 C C . TYR B 1 119 ? -33.540 -16.643 33.953 1.00 19.98 333 TYR B C 1
ATOM 2330 O O . TYR B 1 119 ? -34.542 -16.321 34.599 1.00 20.77 333 TYR B O 1
ATOM 2339 N N . GLU B 1 120 ? -32.399 -17.041 34.522 1.00 20.01 334 GLU B N 1
ATOM 2340 C CA . GLU B 1 120 ? -32.228 -17.105 35.967 1.00 23.46 334 GLU B CA 1
ATOM 2341 C C . GLU B 1 120 ? -30.858 -16.565 36.350 1.00 24.76 334 GLU B C 1
ATOM 2342 O O . GLU B 1 120 ? -29.906 -16.615 35.565 1.00 25.91 334 GLU B O 1
ATOM 2348 N N . SER B 1 121 ? -30.764 -16.063 37.576 1.00 22.99 335 SER B N 1
ATOM 2349 C CA A SER B 1 121 ? -29.504 -15.552 38.096 0.43 22.78 335 SER B CA 1
ATOM 2350 C CA B SER B 1 121 ? -29.499 -15.570 38.098 0.57 22.22 335 SER B CA 1
ATOM 2351 C C . SER B 1 121 ? -29.568 -15.569 39.614 1.00 27.23 335 SER B C 1
ATOM 2352 O O . SER B 1 121 ? -30.649 -15.630 40.208 1.00 26.02 335 SER B O 1
ATOM 2357 N N . LEU B 1 122 ? -28.395 -15.511 40.235 1.00 32.54 336 LEU B N 1
ATOM 2358 C CA . LEU B 1 122 ? -28.312 -15.430 41.682 1.00 29.49 336 LEU B CA 1
ATOM 2359 C C . LEU B 1 122 ? -28.178 -14.001 42.182 1.00 32.16 336 LEU B C 1
ATOM 2360 O O . LEU B 1 122 ? -28.311 -13.769 43.389 1.00 34.32 336 LEU B O 1
ATOM 2365 N N . GLU B 1 123 ? -27.917 -13.044 41.297 1.00 25.52 337 GLU B N 1
ATOM 2366 C CA . GLU B 1 123 ? -27.886 -11.644 41.677 1.00 33.91 337 GLU B CA 1
ATOM 2367 C C . GLU B 1 123 ? -29.042 -10.896 41.026 1.00 32.51 337 GLU B C 1
ATOM 2368 O O . GLU B 1 123 ? -29.515 -11.260 39.946 1.00 30.88 337 GLU B O 1
ATOM 2374 N N . HIS B 1 124 ? -29.506 -9.862 41.720 1.00 35.29 338 HIS B N 1
ATOM 2375 C CA . HIS B 1 124 ? -30.619 -9.045 41.263 1.00 33.53 338 HIS B CA 1
ATOM 2376 C C . HIS B 1 124 ? -30.112 -8.055 40.226 1.00 32.51 338 HIS B C 1
ATOM 2377 O O . HIS B 1 124 ? -29.211 -7.260 40.508 1.00 37.58 338 HIS B O 1
ATOM 2384 N N . MET B 1 125 ? -30.681 -8.103 39.027 1.00 33.46 339 MET B N 1
ATOM 2385 C CA . MET B 1 125 ? -30.253 -7.233 37.946 1.00 30.96 339 MET B CA 1
ATOM 2386 C C . MET B 1 125 ? -31.474 -6.737 37.196 1.00 30.29 339 MET B C 1
ATOM 2387 O O . MET B 1 125 ? -32.585 -7.241 37.367 1.00 30.23 339 MET B O 1
ATOM 2392 N N . THR B 1 126 ? -31.253 -5.718 36.376 1.00 28.41 340 THR B N 1
ATOM 2393 C CA . THR B 1 126 ? -32.195 -5.319 35.345 1.00 27.60 340 THR B CA 1
ATOM 2394 C C . THR B 1 126 ? -31.532 -5.630 34.015 1.00 26.92 340 THR B C 1
ATOM 2395 O O . THR B 1 126 ? -30.454 -5.102 33.724 1.00 31.63 340 THR B O 1
ATOM 2399 N N . LEU B 1 127 ? -32.156 -6.495 33.225 1.00 24.75 341 LEU B N 1
ATOM 2400 C CA . LEU B 1 127 ? -31.576 -6.913 31.961 1.00 21.86 341 LEU B CA 1
ATOM 2401 C C . LEU B 1 127 ? -32.100 -6.042 30.839 1.00 20.32 341 LEU B C 1
ATOM 2402 O O . LEU B 1 127 ? -33.245 -5.588 30.863 1.00 24.83 341 LEU B O 1
ATOM 2407 N N . THR B 1 128 ? -31.237 -5.804 29.860 1.00 22.31 342 THR B N 1
ATOM 2408 C CA . THR B 1 128 ? -31.613 -5.217 28.583 1.00 22.96 342 THR B CA 1
ATOM 2409 C C . THR B 1 128 ? -31.251 -6.238 27.520 1.00 21.84 342 THR B C 1
ATOM 2410 O O . THR B 1 128 ? -30.106 -6.699 27.473 1.00 22.68 342 THR B O 1
ATOM 2414 N N . CYS B 1 129 ? -32.229 -6.635 26.705 1.00 20.41 343 CYS B N 1
ATOM 2415 C CA A CYS B 1 129 ? -32.022 -7.624 25.655 0.58 21.33 343 CYS B CA 1
ATOM 2416 C CA B CYS B 1 129 ? -32.038 -7.628 25.659 0.42 21.49 343 CYS B CA 1
ATOM 2417 C C . CYS B 1 129 ? -32.217 -6.952 24.307 1.00 21.13 343 CYS B C 1
ATOM 2418 O O . CYS B 1 129 ? -33.277 -6.374 24.040 1.00 24.81 343 CYS B O 1
ATOM 2423 N N . SER B 1 130 ? -31.188 -7.015 23.475 1.00 19.99 344 SER B N 1
ATOM 2424 C CA . SER B 1 130 ? -31.232 -6.515 22.112 1.00 20.15 344 SER B CA 1
ATOM 2425 C C . SER B 1 130 ? -31.229 -7.706 21.168 1.00 18.90 344 SER B C 1
ATOM 2426 O O . SER B 1 130 ? -30.356 -8.574 21.274 1.00 21.62 344 SER B O 1
ATOM 2429 N N . SER B 1 131 ? -32.207 -7.765 20.262 1.00 14.75 345 SER B N 1
ATOM 2430 C CA . SER B 1 131 ? -32.289 -8.826 19.259 1.00 14.27 345 SER B CA 1
ATOM 2431 C C . SER B 1 131 ? -32.179 -8.196 17.880 1.00 17.19 345 SER B C 1
ATOM 2432 O O . SER B 1 131 ? -33.025 -7.383 17.502 1.00 19.93 345 SER B O 1
ATOM 2435 N N . LYS B 1 132 ? -31.152 -8.576 17.128 1.00 15.12 346 LYS B N 1
ATOM 2436 C CA . LYS B 1 132 ? -30.885 -8.008 15.810 1.00 11.24 346 LYS B CA 1
ATOM 2437 C C . LYS B 1 132 ? -31.122 -9.060 14.738 1.00 14.66 346 LYS B C 1
ATOM 2438 O O . LYS B 1 132 ? -30.460 -10.100 14.737 1.00 18.23 346 LYS B O 1
ATOM 2444 N N . VAL B 1 133 ? -32.042 -8.781 13.813 1.00 14.24 347 VAL B N 1
ATOM 2445 C CA . VAL B 1 133 ? -32.249 -9.642 12.652 1.00 15.07 347 VAL B CA 1
ATOM 2446 C C . VAL B 1 133 ? -31.342 -9.160 11.536 1.00 14.07 347 VAL B C 1
ATOM 2447 O O . VAL B 1 133 ? -31.313 -7.962 11.220 1.00 16.99 347 VAL B O 1
ATOM 2451 N N . CYS B 1 134 ? -30.611 -10.085 10.925 1.00 14.89 348 CYS B N 1
ATOM 2452 C CA . CYS B 1 134 ? -29.619 -9.752 9.916 1.00 17.78 348 CYS B CA 1
ATOM 2453 C C . CYS B 1 134 ? -29.895 -10.514 8.629 1.00 15.57 348 CYS B C 1
ATOM 2454 O O . CYS B 1 134 ? -30.260 -11.693 8.657 1.00 15.41 348 CYS B O 1
ATOM 2457 N N . SER B 1 135 ? -29.718 -9.834 7.504 1.00 15.40 349 SER B N 1
ATOM 2458 C CA . SER B 1 135 ? -29.848 -10.439 6.183 1.00 16.38 349 SER B CA 1
ATOM 2459 C C . SER B 1 135 ? -28.536 -10.225 5.448 1.00 18.62 349 SER B C 1
ATOM 2460 O O . SER B 1 135 ? -28.084 -9.081 5.300 1.00 20.31 349 SER B O 1
ATOM 2463 N N . PHE B 1 136 ? -27.921 -11.321 5.004 1.00 19.88 350 PHE B N 1
ATOM 2464 C CA . PHE B 1 136 ? -26.605 -11.273 4.368 1.00 24.78 350 PHE B CA 1
ATOM 2465 C C . PHE B 1 136 ? -25.595 -10.578 5.275 1.00 22.59 350 PHE B C 1
ATOM 2466 O O . PHE B 1 136 ? -24.749 -9.804 4.828 1.00 29.06 350 PHE B O 1
ATOM 2474 N N . GLY B 1 137 ? -25.709 -10.838 6.573 1.00 21.74 351 GLY B N 1
ATOM 2475 C CA . GLY B 1 137 ? -24.813 -10.258 7.552 1.00 23.64 351 GLY B CA 1
ATOM 2476 C C . GLY B 1 137 ? -25.133 -8.844 7.999 1.00 30.94 351 GLY B C 1
ATOM 2477 O O . GLY B 1 137 ? -24.530 -8.376 8.974 1.00 40.55 351 GLY B O 1
ATOM 2478 N N . LYS B 1 138 ? -26.047 -8.139 7.336 1.00 25.76 352 LYS B N 1
ATOM 2479 C CA . LYS B 1 138 ? -26.344 -6.755 7.688 1.00 24.02 352 LYS B CA 1
ATOM 2480 C C . LYS B 1 138 ? -27.620 -6.659 8.517 1.00 20.93 352 LYS B C 1
ATOM 2481 O O . LYS B 1 138 ? -28.610 -7.340 8.243 1.00 21.60 352 LYS B O 1
ATOM 2487 N N . GLN B 1 139 ? -27.586 -5.795 9.523 1.00 21.78 353 GLN B N 1
ATOM 2488 C CA . GLN B 1 139 ? -28.717 -5.614 10.418 1.00 19.98 353 GLN B CA 1
ATOM 2489 C C . GLN B 1 139 ? -29.891 -4.975 9.682 1.00 19.56 353 GLN B C 1
ATOM 2490 O O . GLN B 1 139 ? -29.742 -3.920 9.057 1.00 21.76 353 GLN B O 1
ATOM 2496 N N . VAL B 1 140 ? -31.060 -5.614 9.754 1.00 16.97 354 VAL B N 1
ATOM 2497 C CA . VAL B 1 140 ? -32.258 -5.102 9.102 1.00 18.74 354 VAL B CA 1
ATOM 2498 C C . VAL B 1 140 ? -33.267 -4.553 10.111 1.00 19.41 354 VAL B C 1
ATOM 2499 O O . VAL B 1 140 ? -33.869 -3.506 9.856 1.00 21.69 354 VAL B O 1
ATOM 2503 N N . VAL B 1 141 ? -33.489 -5.231 11.243 1.00 15.20 355 VAL B N 1
ATOM 2504 C CA A VAL B 1 141 ? -34.363 -4.719 12.293 0.72 16.71 355 VAL B CA 1
ATOM 2505 C CA B VAL B 1 141 ? -34.397 -4.772 12.289 0.28 17.92 355 VAL B CA 1
ATOM 2506 C C . VAL B 1 141 ? -33.780 -5.095 13.650 1.00 19.52 355 VAL B C 1
ATOM 2507 O O . VAL B 1 141 ? -32.994 -6.035 13.780 1.00 15.87 355 VAL B O 1
ATOM 2514 N N . GLU B 1 142 ? -34.167 -4.330 14.661 1.00 14.72 356 GLU B N 1
ATOM 2515 C CA . GLU B 1 142 ? -33.705 -4.558 16.021 1.00 16.33 356 GLU B CA 1
ATOM 2516 C C . GLU B 1 142 ? -34.844 -4.311 16.993 1.00 16.83 356 GLU B C 1
ATOM 2517 O O . GLU B 1 142 ? -35.656 -3.399 16.794 1.00 18.78 356 GLU B O 1
ATOM 2523 N N . LYS B 1 143 ? -34.887 -5.110 18.055 1.00 16.38 357 LYS B N 1
ATOM 2524 C CA . LYS B 1 143 ? -35.835 -4.913 19.140 1.00 16.07 357 LYS B CA 1
ATOM 2525 C C . LYS B 1 143 ? -35.073 -4.890 20.455 1.00 18.78 357 LYS B C 1
ATOM 2526 O O . LYS B 1 143 ? -34.233 -5.759 20.696 1.00 20.77 357 LYS B O 1
ATOM 2532 N N . VAL B 1 144 ? -35.352 -3.895 21.297 1.00 17.69 358 VAL B N 1
ATOM 2533 C CA . VAL B 1 144 ? -34.665 -3.733 22.572 1.00 19.83 358 VAL B CA 1
ATOM 2534 C C . VAL B 1 144 ? -35.712 -3.678 23.672 1.00 23.04 358 VAL B C 1
ATOM 2535 O O . VAL B 1 144 ? -36.652 -2.879 23.597 1.00 26.55 358 VAL B O 1
ATOM 2539 N N . GLU B 1 145 ? -35.550 -4.517 24.692 1.00 22.51 359 GLU B N 1
ATOM 2540 C CA . GLU B 1 145 ? -36.526 -4.609 25.769 1.00 20.83 359 GLU B CA 1
ATOM 2541 C C . GLU B 1 145 ? -35.807 -4.835 27.087 1.00 19.28 359 GLU B C 1
ATOM 2542 O O . GLU B 1 145 ? -34.673 -5.312 27.129 1.00 23.52 359 GLU B O 1
ATOM 2548 N N . THR B 1 146 ? -36.492 -4.501 28.170 1.00 23.03 360 THR B N 1
ATOM 2549 C CA . THR B 1 146 ? -35.918 -4.535 29.505 1.00 23.16 360 THR B CA 1
ATOM 2550 C C . THR B 1 146 ? -36.759 -5.448 30.393 1.00 26.03 360 THR B C 1
ATOM 2551 O O . THR B 1 146 ? -37.980 -5.523 30.234 1.00 27.79 360 THR B O 1
ATOM 2555 N N . GLU B 1 147 ? -36.107 -6.168 31.308 1.00 20.75 361 GLU B N 1
ATOM 2556 C CA . GLU B 1 147 ? -36.825 -6.991 32.275 1.00 26.01 361 GLU B CA 1
ATOM 2557 C C . GLU B 1 147 ? -36.128 -6.926 33.628 1.00 23.42 361 GLU B C 1
ATOM 2558 O O . GLU B 1 147 ? -34.920 -7.161 33.723 1.00 23.38 361 GLU B O 1
ATOM 2564 N N . ARG B 1 148 ? -36.897 -6.612 34.666 1.00 26.17 362 ARG B N 1
ATOM 2565 C CA . ARG B 1 148 ? -36.412 -6.609 36.035 1.00 23.77 362 ARG B CA 1
ATOM 2566 C C . ARG B 1 148 ? -36.568 -8.003 36.636 1.00 29.65 362 ARG B C 1
ATOM 2567 O O . ARG B 1 148 ? -37.421 -8.791 36.216 1.00 34.50 362 ARG B O 1
ATOM 2569 N N . ALA B 1 149 ? -35.718 -8.307 37.610 1.00 33.99 363 ALA B N 1
ATOM 2570 C CA . ALA B 1 149 ? -35.730 -9.623 38.229 1.00 31.58 363 ALA B CA 1
ATOM 2571 C C . ALA B 1 149 ? -36.953 -9.800 39.124 1.00 33.69 363 ALA B C 1
ATOM 2572 O O . ALA B 1 149 ? -37.510 -8.838 39.656 1.00 36.96 363 ALA B O 1
ATOM 2574 N N . GLN B 1 150 ? -37.370 -11.054 39.279 1.00 34.62 364 GLN B N 1
ATOM 2575 C CA . GLN B 1 150 ? -38.365 -11.454 40.267 1.00 35.71 364 GLN B CA 1
ATOM 2576 C C . GLN B 1 150 ? -37.704 -12.420 41.237 1.00 32.83 364 GLN B C 1
ATOM 2577 O O . GLN B 1 150 ? -37.146 -13.436 40.811 1.00 28.22 364 GLN B O 1
ATOM 2583 N N . LEU B 1 151 ? -37.767 -12.109 42.530 1.00 29.23 365 LEU B N 1
ATOM 2584 C CA . LEU B 1 151 ? -37.151 -12.954 43.545 1.00 33.25 365 LEU B CA 1
ATOM 2585 C C . LEU B 1 151 ? -38.064 -14.135 43.843 1.00 38.13 365 LEU B C 1
ATOM 2586 O O . LEU B 1 151 ? -39.196 -13.951 44.303 1.00 38.61 365 LEU B O 1
ATOM 2591 N N . GLU B 1 152 ? -37.579 -15.347 43.578 1.00 33.86 366 GLU B N 1
ATOM 2592 C CA . GLU B 1 152 ? -38.380 -16.555 43.741 1.00 34.95 366 GLU B CA 1
ATOM 2593 C C . GLU B 1 152 ? -37.488 -17.674 44.242 1.00 38.17 366 GLU B C 1
ATOM 2594 O O . GLU B 1 152 ? -36.557 -18.081 43.544 1.00 37.05 366 GLU B O 1
ATOM 2600 N N . ASP B 1 153 ? -37.767 -18.159 45.447 1.00 41.42 367 ASP B N 1
ATOM 2601 C CA . ASP B 1 153 ? -37.084 -19.329 45.992 1.00 50.11 367 ASP B CA 1
ATOM 2602 C C . ASP B 1 153 ? -35.568 -19.124 46.026 1.00 49.37 367 ASP B C 1
ATOM 2603 O O . ASP B 1 153 ? -34.791 -19.977 45.595 1.00 49.64 367 ASP B O 1
ATOM 2608 N N . GLY B 1 154 ? -35.149 -17.967 46.534 1.00 45.57 368 GLY B N 1
ATOM 2609 C CA . GLY B 1 154 ? -33.734 -17.687 46.683 1.00 46.44 368 GLY B CA 1
ATOM 2610 C C . GLY B 1 154 ? -32.978 -17.424 45.399 1.00 50.76 368 GLY B C 1
ATOM 2611 O O . GLY B 1 154 ? -31.747 -17.474 45.400 1.00 57.57 368 GLY B O 1
ATOM 2612 N N . ARG B 1 155 ? -33.673 -17.149 44.299 1.00 43.94 369 ARG B N 1
ATOM 2613 C CA . ARG B 1 155 ? -33.011 -16.823 43.044 1.00 41.19 369 ARG B CA 1
ATOM 2614 C C . ARG B 1 155 ? -33.901 -15.874 42.256 1.00 40.25 369 ARG B C 1
ATOM 2615 O O . ARG B 1 155 ? -35.090 -15.728 42.545 1.00 38.98 369 ARG B O 1
ATOM 2623 N N . PHE B 1 156 ? -33.313 -15.225 41.254 1.00 22.97 370 PHE B N 1
ATOM 2624 C CA . PHE B 1 156 ? -33.981 -14.171 40.504 1.00 21.86 370 PHE B CA 1
ATOM 2625 C C . PHE B 1 156 ? -34.336 -14.665 39.109 1.00 24.74 370 PHE B C 1
ATOM 2626 O O . PHE B 1 156 ? -33.467 -15.156 38.380 1.00 21.86 370 PHE B O 1
ATOM 2634 N N . VAL B 1 157 ? -35.603 -14.515 38.737 1.00 21.11 371 VAL B N 1
ATOM 2635 C CA . VAL B 1 157 ? -36.119 -15.008 37.468 1.00 22.44 371 VAL B CA 1
ATOM 2636 C C . VAL B 1 157 ? -36.503 -13.821 36.599 1.00 26.33 371 VAL B C 1
ATOM 2637 O O . VAL B 1 157 ? -37.068 -12.834 37.089 1.00 24.18 371 VAL B O 1
ATOM 2641 N N . TYR B 1 158 ? -36.187 -13.919 35.308 1.00 23.83 372 TYR B N 1
ATOM 2642 C CA . TYR B 1 158 ? -36.510 -12.902 34.313 1.00 17.72 372 TYR B CA 1
ATOM 2643 C C . TYR B 1 158 ? -37.440 -13.550 33.300 1.00 17.66 372 TYR B C 1
ATOM 2644 O O . TYR B 1 158 ? -37.014 -14.430 32.548 1.00 22.86 372 TYR B O 1
ATOM 2653 N N . ARG B 1 159 ? -38.706 -13.135 33.286 1.00 19.74 373 ARG B N 1
ATOM 2654 C CA . ARG B 1 159 ? -39.706 -13.706 32.384 1.00 23.34 373 ARG B CA 1
ATOM 2655 C C . ARG B 1 159 ? -40.115 -12.682 31.331 1.00 22.72 373 ARG B C 1
ATOM 2656 O O . ARG B 1 159 ? -40.616 -11.602 31.668 1.00 25.91 373 ARG B O 1
ATOM 2664 N N . LEU B 1 160 ? -39.917 -13.031 30.068 1.00 21.28 374 LEU B N 1
ATOM 2665 C CA . LEU B 1 160 ? -40.379 -12.248 28.928 1.00 22.92 374 LEU B CA 1
ATOM 2666 C C . LEU B 1 160 ? -41.263 -13.161 28.083 1.00 26.38 374 LEU B C 1
ATOM 2667 O O . LEU B 1 160 ? -40.866 -13.623 27.014 1.00 25.08 374 LEU B O 1
ATOM 2672 N N . LEU B 1 161 ? -42.460 -13.438 28.583 1.00 27.01 375 LEU B N 1
ATOM 2673 C CA . LEU B 1 161 ? -43.323 -14.468 28.028 1.00 30.12 375 LEU B CA 1
ATOM 2674 C C . LEU B 1 161 ? -44.351 -13.861 27.082 1.00 35.48 375 LEU B C 1
ATOM 2675 O O . LEU B 1 161 ? -44.880 -12.773 27.337 1.00 32.80 375 LEU B O 1
ATOM 2680 N N . ARG B 1 162 ? -44.620 -14.577 25.985 1.00 32.55 376 ARG B N 1
ATOM 2681 C CA . ARG B 1 162 ? -45.673 -14.213 25.033 1.00 28.47 376 ARG B CA 1
ATOM 2682 C C . ARG B 1 162 ? -45.437 -12.831 24.433 1.00 22.70 376 ARG B C 1
ATOM 2683 O O . ARG B 1 162 ? -46.376 -12.074 24.182 1.00 28.98 376 ARG B O 1
ATOM 2691 N N . SER B 1 163 ? -44.178 -12.487 24.235 1.00 21.50 377 SER B N 1
ATOM 2692 C CA A SER B 1 163 ? -43.852 -11.283 23.486 0.41 24.42 377 SER B CA 1
ATOM 2693 C CA B SER B 1 163 ? -43.858 -11.280 23.489 0.59 24.16 377 SER B CA 1
ATOM 2694 C C . SER B 1 163 ? -44.313 -11.460 22.046 1.00 25.25 377 SER B C 1
ATOM 2695 O O . SER B 1 163 ? -44.024 -12.495 21.433 1.00 27.59 377 SER B O 1
ATOM 2700 N N . PRO B 1 164 ? -45.045 -10.506 21.478 1.00 22.72 378 PRO B N 1
ATOM 2701 C CA . PRO B 1 164 ? -45.458 -10.652 20.078 1.00 21.22 378 PRO B CA 1
ATOM 2702 C C . PRO B 1 164 ? -44.240 -10.708 19.167 1.00 20.56 378 PRO B C 1
ATOM 2703 O O . PRO B 1 164 ? -43.327 -9.883 19.265 1.00 22.85 378 PRO B O 1
ATOM 2707 N N . MET B 1 165 ? -44.216 -11.711 18.297 1.00 18.03 379 MET B N 1
ATOM 2708 C CA . MET B 1 165 ? -43.120 -11.818 17.350 1.00 18.89 379 MET B CA 1
ATOM 2709 C C . MET B 1 165 ? -43.111 -10.587 16.453 1.00 22.74 379 MET B C 1
ATOM 2710 O O . MET B 1 165 ? -44.165 -10.101 16.033 1.00 22.97 379 MET B O 1
ATOM 2715 N N . CYS B 1 166 ? -41.928 -10.039 16.201 1.00 24.80 380 CYS B N 1
ATOM 2716 C CA . CYS B 1 166 ? -41.905 -8.787 15.461 1.00 25.26 380 CYS B CA 1
ATOM 2717 C C . CYS B 1 166 ? -42.366 -9.016 14.029 1.00 21.73 380 CYS B C 1
ATOM 2718 O O . CYS B 1 166 ? -42.196 -10.098 13.458 1.00 21.15 380 CYS B O 1
ATOM 2721 N N . GLU B 1 167 ? -42.957 -7.967 13.450 1.00 23.39 381 GLU B N 1
ATOM 2722 C CA . GLU B 1 167 ? -43.695 -8.100 12.198 1.00 26.27 381 GLU B CA 1
ATOM 2723 C C . GLU B 1 167 ? -42.803 -8.575 11.057 1.00 23.10 381 GLU B C 1
ATOM 2724 O O . GLU B 1 167 ? -43.247 -9.341 10.195 1.00 27.73 381 GLU B O 1
ATOM 2730 N N . TYR B 1 168 ? -41.540 -8.134 11.029 1.00 22.87 382 TYR B N 1
ATOM 2731 C CA . TYR B 1 168 ? -40.623 -8.573 9.982 1.00 21.63 382 TYR B CA 1
ATOM 2732 C C . TYR B 1 168 ? -40.477 -10.092 9.973 1.00 17.71 382 TYR B C 1
ATOM 2733 O O . TYR B 1 168 ? -40.438 -10.714 8.904 1.00 21.59 382 TYR B O 1
ATOM 2742 N N . LEU B 1 169 ? -40.387 -10.707 11.153 1.00 16.28 383 LEU B N 1
ATOM 2743 C CA . LEU B 1 169 ? -40.206 -12.153 11.224 1.00 15.37 383 LEU B CA 1
ATOM 2744 C C . LEU B 1 169 ? -41.485 -12.898 10.871 1.00 16.29 383 LEU B C 1
ATOM 2745 O O . LEU B 1 169 ? -41.435 -13.953 10.234 1.00 18.15 383 LEU B O 1
ATOM 2750 N N . VAL B 1 170 ? -42.632 -12.387 11.299 1.00 17.06 384 VAL B N 1
ATOM 2751 C CA . VAL B 1 170 ? -43.888 -13.032 10.949 1.00 21.03 384 VAL B CA 1
ATOM 2752 C C . VAL B 1 170 ? -44.086 -12.998 9.442 1.00 21.91 384 VAL B C 1
ATOM 2753 O O . VAL B 1 170 ? -44.497 -13.990 8.832 1.00 19.61 384 VAL B O 1
ATOM 2757 N N . ASN B 1 171 ? -43.774 -11.863 8.814 1.00 2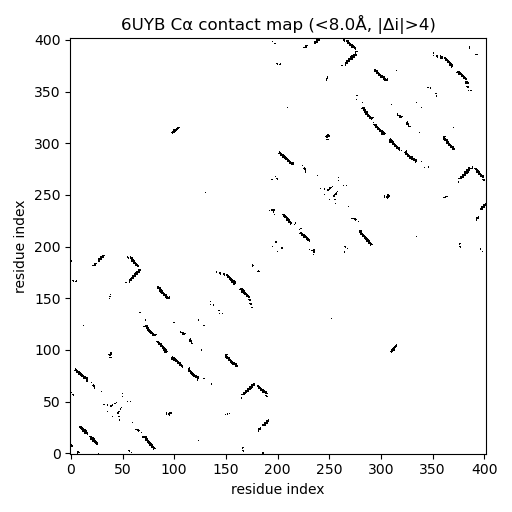1.85 385 ASN B N 1
ATOM 2758 C CA . ASN B 1 171 ? -43.890 -11.765 7.365 1.00 20.74 385 ASN B CA 1
ATOM 2759 C C . ASN B 1 171 ? -42.886 -12.679 6.675 1.00 19.33 385 ASN B C 1
ATOM 2760 O O . ASN B 1 171 ? -43.213 -13.334 5.677 1.00 22.93 385 ASN B O 1
ATOM 2765 N N . PHE B 1 172 ? -41.662 -12.757 7.212 1.00 18.20 386 PHE B N 1
ATOM 2766 C CA . PHE B 1 172 ? -40.638 -13.639 6.660 1.00 16.62 386 PHE B CA 1
ATOM 2767 C C . PHE B 1 172 ? -41.065 -15.104 6.720 1.00 14.89 386 PHE B C 1
ATOM 2768 O O . PHE B 1 172 ? -40.880 -15.853 5.753 1.00 17.54 386 PHE B O 1
ATOM 2776 N N . LEU B 1 173 ? -41.659 -15.524 7.840 1.00 12.19 387 LEU B N 1
ATOM 2777 C CA . LEU B 1 173 ? -42.095 -16.912 7.982 1.00 13.13 387 LEU B CA 1
ATOM 2778 C C . LEU B 1 173 ? -43.154 -17.269 6.955 1.00 23.18 387 LEU B C 1
ATOM 2779 O O . LEU B 1 173 ? -43.126 -18.365 6.380 1.00 19.50 387 LEU B O 1
ATOM 2784 N N . HIS B 1 174 ? -44.100 -16.360 6.708 1.00 21.01 388 HIS B N 1
ATOM 2785 C CA . HIS B 1 174 ? -45.148 -16.661 5.742 1.00 26.39 388 HIS B CA 1
ATOM 2786 C C . HIS B 1 174 ? -44.588 -16.756 4.329 1.00 26.68 388 HIS B C 1
ATOM 2787 O O . HIS B 1 174 ? -44.969 -17.649 3.564 1.00 30.51 388 HIS B O 1
ATOM 2794 N N . LYS B 1 175 ? -43.670 -15.861 3.966 1.00 21.68 389 LYS B N 1
ATOM 2795 C CA . LYS B 1 175 ? -43.022 -15.974 2.663 1.00 21.64 389 LYS B CA 1
ATOM 2796 C C . LYS B 1 175 ? -42.202 -17.255 2.567 1.00 25.33 389 LYS B C 1
ATOM 2797 O O . LYS B 1 175 ? -42.293 -17.983 1.573 1.00 29.75 389 LYS B O 1
ATOM 2803 N N . LEU B 1 176 ? -41.422 -17.558 3.606 1.00 22.42 390 LEU B N 1
ATOM 2804 C CA . LEU B 1 176 ? -40.567 -18.743 3.602 1.00 22.31 390 LEU B CA 1
ATOM 2805 C C . LEU B 1 176 ? -41.376 -20.026 3.406 1.00 23.72 390 LEU B C 1
ATOM 2806 O O . LEU B 1 176 ? -41.026 -20.878 2.577 1.00 23.55 390 LEU B O 1
ATOM 2811 N N . ARG B 1 177 ? -42.471 -20.181 4.155 1.00 25.66 391 ARG B N 1
ATOM 2812 C CA . ARG B 1 177 ? -43.235 -21.426 4.104 1.00 29.34 391 ARG B CA 1
ATOM 2813 C C . ARG B 1 177 ? -43.831 -21.693 2.724 1.00 32.51 391 ARG B C 1
ATOM 2814 O O . ARG B 1 177 ? -44.202 -22.834 2.429 1.00 32.94 391 ARG B O 1
ATOM 2822 N N . GLN B 1 178 ? -43.928 -20.679 1.868 1.00 32.77 392 GLN B N 1
ATOM 2823 C CA . GLN B 1 178 ? -44.544 -20.847 0.560 1.00 34.61 392 GLN B CA 1
ATOM 2824 C C . GLN B 1 178 ? -43.542 -21.143 -0.552 1.00 31.26 392 GLN B C 1
ATOM 2825 O O . GLN B 1 178 ? -43.956 -21.290 -1.707 1.00 38.47 392 GLN B O 1
ATOM 2831 N N . LEU B 1 179 ? -42.251 -21.232 -0.244 1.00 24.60 393 LEU B N 1
ATOM 2832 C CA . LEU B 1 179 ? -41.276 -21.555 -1.277 1.00 25.20 393 LEU B CA 1
A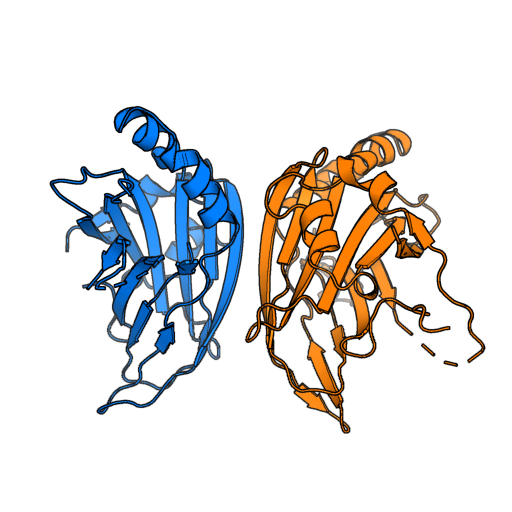TOM 2833 C C . LEU B 1 179 ? -41.531 -22.968 -1.792 1.00 31.63 393 LEU B C 1
ATOM 2834 O O . LEU B 1 179 ? -41.853 -23.866 -1.002 1.00 28.67 393 LEU B O 1
ATOM 2839 N N . PRO B 1 180 ? -41.400 -23.199 -3.104 1.00 37.47 394 PRO B N 1
ATOM 2840 C CA . PRO B 1 180 ? -41.801 -24.500 -3.670 1.00 38.22 394 PRO B CA 1
ATOM 2841 C C . PRO B 1 180 ? -40.872 -25.647 -3.322 1.00 40.75 394 PRO B C 1
ATOM 2842 O O . PRO B 1 180 ? -41.250 -26.806 -3.536 1.00 46.40 394 PRO B O 1
ATOM 2846 N N . GLU B 1 181 ? -39.680 -25.378 -2.795 1.00 35.36 395 GLU B N 1
ATOM 2847 C CA . GLU B 1 181 ? -38.714 -26.437 -2.556 1.00 36.51 395 GLU B CA 1
ATOM 2848 C C . GLU B 1 181 ? -38.034 -26.217 -1.220 1.00 36.56 395 GLU B C 1
ATOM 2849 O O . GLU B 1 181 ? -37.734 -25.082 -0.839 1.00 29.84 395 GLU B O 1
ATOM 2855 N N . ARG B 1 182 ? -37.794 -27.322 -0.517 1.00 38.20 396 ARG B N 1
ATOM 2856 C CA . ARG B 1 182 ? -37.155 -27.251 0.785 1.00 36.89 396 ARG B CA 1
ATOM 2857 C C . ARG B 1 182 ? -35.706 -26.789 0.678 1.00 33.48 396 ARG B C 1
ATOM 2858 O O . ARG B 1 182 ? -35.194 -26.149 1.604 1.00 30.73 396 ARG B O 1
ATOM 2866 N N . TYR B 1 183 ? -35.028 -27.105 -0.430 1.00 27.53 397 TYR B N 1
ATOM 2867 C CA . TYR B 1 183 ? -33.660 -26.622 -0.587 1.00 24.91 397 TYR B CA 1
ATOM 2868 C C . TYR B 1 183 ? -33.631 -25.111 -0.752 1.00 26.06 397 TYR B C 1
ATOM 2869 O O . TYR B 1 183 ? -32.686 -24.458 -0.293 1.00 25.42 397 TYR B O 1
ATOM 2878 N N . MET B 1 184 ? -34.653 -24.543 -1.398 1.00 21.01 398 MET B N 1
ATOM 2879 C CA . MET B 1 184 ? -34.745 -23.094 -1.522 1.00 18.35 398 MET B CA 1
ATOM 2880 C C . MET B 1 184 ? -34.943 -22.432 -0.158 1.00 19.31 398 MET B C 1
ATOM 2881 O O . MET B 1 184 ? -34.418 -21.342 0.099 1.00 18.37 398 MET B O 1
ATOM 2886 N N . MET B 1 185 ? -35.685 -23.077 0.740 1.00 24.20 399 MET B N 1
ATOM 2887 C CA . MET B 1 185 ? -35.815 -22.533 2.089 1.00 27.27 399 MET B CA 1
ATOM 2888 C C . MET B 1 185 ? -34.464 -22.487 2.781 1.00 21.43 399 MET B C 1
ATOM 2889 O O . MET B 1 185 ? -34.109 -21.482 3.403 1.00 20.28 399 MET B O 1
ATOM 2894 N N . ASN B 1 186 ? -33.683 -23.564 2.666 1.00 19.77 400 ASN B N 1
ATOM 2895 C CA . ASN B 1 186 ? -32.365 -23.571 3.294 1.00 15.94 400 ASN B CA 1
ATOM 2896 C C . ASN B 1 186 ? -31.430 -22.562 2.635 1.00 17.48 400 ASN B C 1
ATOM 2897 O O . ASN B 1 186 ? -30.600 -21.943 3.313 1.00 16.71 400 ASN B O 1
ATOM 2902 N N . SER B 1 187 ? -31.542 -22.384 1.314 1.00 16.74 401 SER B N 1
ATOM 2903 C CA . SER B 1 187 ? -30.744 -21.355 0.650 1.00 18.00 401 SER B CA 1
ATOM 2904 C C . SER B 1 187 ? -31.067 -19.973 1.197 1.00 14.46 401 SER B C 1
ATOM 2905 O O . SER B 1 187 ? -30.164 -19.155 1.399 1.00 18.85 401 SER B O 1
ATOM 2908 N N . VAL B 1 188 ? -32.352 -19.688 1.436 1.00 18.61 402 VAL B N 1
ATOM 2909 C CA . VAL B 1 188 ? -32.742 -18.384 1.964 1.00 19.34 402 VAL B CA 1
ATOM 2910 C C . VAL B 1 188 ? -32.262 -18.233 3.396 1.00 19.25 402 VAL B C 1
ATOM 2911 O O . VAL B 1 188 ? -31.692 -17.199 3.765 1.00 18.86 402 VAL B O 1
ATOM 2915 N N . LEU B 1 189 ? -32.457 -19.271 4.217 1.00 18.78 403 LEU B N 1
ATOM 2916 C CA . LEU B 1 189 ? -32.071 -19.208 5.623 1.00 17.18 403 LEU B CA 1
ATOM 2917 C C . LEU B 1 189 ? -30.563 -19.155 5.815 1.00 19.54 403 LEU B C 1
ATOM 2918 O O . LEU B 1 189 ? -30.112 -18.697 6.868 1.00 21.70 403 LEU B O 1
ATOM 2923 N N . GLU B 1 190 ? -29.779 -19.624 4.837 1.00 21.98 404 GLU B N 1
ATOM 2924 C CA . GLU B 1 190 ? -28.328 -19.473 4.914 1.00 20.29 404 GLU B CA 1
ATOM 2925 C C . GLU B 1 190 ? -27.921 -18.026 5.183 1.00 21.08 404 GLU B C 1
ATOM 2926 O O . GLU B 1 190 ? -26.926 -17.778 5.875 1.00 21.52 404 GLU B O 1
ATOM 2932 N N . ASN B 1 191 ? -28.690 -17.059 4.670 1.00 19.57 405 ASN B N 1
ATOM 2933 C CA . ASN B 1 191 ? -28.352 -15.641 4.755 1.00 19.11 405 ASN B CA 1
ATOM 2934 C C . ASN B 1 191 ? -29.218 -14.886 5.754 1.00 14.62 405 ASN B C 1
ATOM 2935 O O . ASN B 1 191 ? -29.400 -13.666 5.634 1.00 17.65 405 ASN B O 1
ATOM 2940 N N . PHE B 1 192 ? -29.758 -15.590 6.738 1.00 12.49 406 PHE B N 1
ATOM 2941 C CA . PHE B 1 192 ? -30.674 -15.023 7.717 1.00 10.94 406 PHE B CA 1
ATOM 2942 C C . PHE B 1 192 ? -30.152 -15.436 9.076 1.00 14.79 406 PHE B C 1
ATOM 2943 O O . PHE B 1 192 ? -30.000 -16.632 9.341 1.00 14.74 406 PHE B O 1
ATOM 2951 N N . THR B 1 193 ? -29.828 -14.459 9.913 1.00 14.99 407 THR B N 1
ATOM 2952 C CA . THR B 1 193 ? -29.275 -14.747 11.228 1.00 12.65 407 THR B CA 1
ATOM 2953 C C . THR B 1 193 ? -29.851 -13.763 12.227 1.00 14.03 407 THR B C 1
ATOM 2954 O O . THR B 1 193 ? -30.345 -12.689 11.869 1.00 15.13 407 THR B O 1
ATOM 2958 N N . ILE B 1 194 ? -29.756 -14.126 13.494 1.00 12.01 408 ILE B N 1
ATOM 2959 C CA . ILE B 1 194 ? -30.233 -13.283 14.578 1.00 11.04 408 ILE B CA 1
ATOM 2960 C C . ILE B 1 194 ? -29.139 -13.228 15.627 1.00 13.87 408 ILE B C 1
ATOM 2961 O O . ILE B 1 194 ? -28.565 -14.265 15.975 1.00 14.61 408 ILE B O 1
ATOM 2966 N N . LEU B 1 195 ? -28.821 -12.018 16.093 1.00 12.29 409 LEU B N 1
ATOM 2967 C CA . LEU B 1 195 ? -27.831 -11.813 17.141 1.00 13.50 409 LEU B CA 1
ATOM 2968 C C . LEU B 1 195 ? -28.529 -11.226 18.350 1.00 16.77 409 LEU B C 1
ATOM 2969 O O . LEU B 1 195 ? -29.127 -10.146 18.261 1.00 18.38 409 LEU B O 1
ATOM 2974 N N . GLN B 1 196 ? -28.433 -11.919 19.477 1.00 15.17 410 GLN B N 1
ATOM 2975 C CA . GLN B 1 196 ? -29.071 -11.503 20.717 1.00 15.74 410 GLN B CA 1
ATOM 2976 C C . GLN B 1 196 ? -28.007 -11.147 21.752 1.00 18.82 410 GLN B C 1
ATOM 2977 O O . GLN B 1 196 ? -27.094 -11.938 21.998 1.00 20.79 410 GLN B O 1
ATOM 2983 N N . VAL B 1 197 ? -28.126 -9.967 22.362 1.00 16.36 411 VAL B N 1
ATOM 2984 C CA . VAL B 1 197 ? -27.162 -9.501 23.361 1.00 15.16 411 VAL B CA 1
ATOM 2985 C C . VAL B 1 197 ? -27.917 -9.094 24.618 1.00 16.72 411 VAL B C 1
ATOM 2986 O O . VAL B 1 197 ? -28.753 -8.186 24.572 1.00 23.43 411 VAL B O 1
ATOM 2990 N N . VAL B 1 198 ? -27.615 -9.755 25.735 1.00 16.48 412 VAL B N 1
ATOM 2991 C CA . VAL B 1 198 ? -28.202 -9.460 27.039 1.00 15.73 412 VAL B CA 1
ATOM 2992 C C . VAL B 1 198 ? -27.140 -8.760 27.867 1.00 18.34 412 VAL B C 1
ATOM 2993 O O . VAL B 1 198 ? -26.057 -9.316 28.092 1.00 19.25 412 VAL B O 1
ATOM 2997 N N . THR B 1 199 ? -27.446 -7.549 28.322 1.00 20.88 413 THR B N 1
ATOM 2998 C CA . THR B 1 199 ? -26.534 -6.753 29.127 1.00 22.21 413 THR B CA 1
ATOM 2999 C C . THR B 1 199 ? -27.176 -6.401 30.458 1.00 25.68 413 THR B C 1
ATOM 3000 O O . THR B 1 199 ? -28.403 -6.320 30.570 1.00 23.24 413 THR B O 1
ATOM 3004 N N . ASN B 1 200 ? -26.331 -6.198 31.467 1.00 24.73 414 ASN B N 1
ATOM 3005 C CA . ASN B 1 200 ? -26.750 -5.543 32.702 1.00 25.82 414 ASN B CA 1
ATOM 3006 C C . ASN B 1 200 ? -27.083 -4.088 32.385 1.00 26.98 414 ASN B C 1
ATOM 3007 O O . ASN B 1 200 ? -26.198 -3.314 32.016 1.00 29.22 414 ASN B O 1
ATOM 3012 N N . ARG B 1 201 ? -28.356 -3.705 32.517 1.00 28.90 415 ARG B N 1
ATOM 3013 C CA . ARG B 1 201 ? -28.747 -2.362 32.093 1.00 35.32 415 ARG B CA 1
ATOM 3014 C C . ARG B 1 201 ? -28.036 -1.277 32.889 1.00 39.39 415 ARG B C 1
ATOM 3015 O O . ARG B 1 201 ? -27.717 -0.216 32.339 1.00 43.49 415 ARG B O 1
ATOM 3023 N N . ASP B 1 202 ? -27.7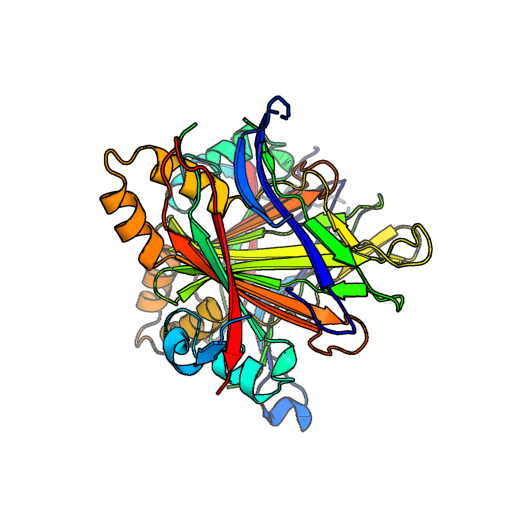75 -1.519 34.173 1.00 39.24 416 ASP B N 1
ATOM 3024 C CA . ASP B 1 202 ? -27.193 -0.478 35.014 1.00 42.59 416 ASP B CA 1
ATOM 3025 C C . ASP B 1 202 ? -25.702 -0.282 34.743 1.00 42.74 416 ASP B C 1
ATOM 3026 O O . ASP B 1 202 ? -25.202 0.846 34.820 1.00 39.89 416 ASP B O 1
ATOM 3031 N N . THR B 1 203 ? -24.976 -1.351 34.417 1.00 37.37 417 THR B N 1
ATOM 3032 C CA . THR B 1 203 ? -23.536 -1.263 34.190 1.00 36.11 417 THR B CA 1
ATOM 3033 C C . THR B 1 203 ? -23.148 -1.348 32.719 1.00 39.03 417 THR B C 1
ATOM 3034 O O . THR B 1 203 ? -21.976 -1.130 32.394 1.00 38.75 417 THR B O 1
ATOM 3038 N N . GLN B 1 204 ? -24.093 -1.666 31.833 1.00 37.22 418 GLN B N 1
ATOM 3039 C CA . GLN B 1 204 ? -23.872 -1.922 30.412 1.00 37.25 418 GLN B CA 1
ATOM 3040 C C . GLN B 1 204 ? -22.909 -3.076 30.151 1.00 37.30 418 GLN B C 1
ATOM 3041 O O . GLN B 1 204 ? -22.454 -3.244 29.011 1.00 40.45 418 GLN B O 1
ATOM 3047 N N . GLU B 1 205 ? -22.594 -3.896 31.153 1.00 29.09 419 GLU B N 1
ATOM 3048 C CA . GLU B 1 205 ? -21.703 -5.018 30.904 1.00 34.44 419 GLU B CA 1
ATOM 3049 C C . GLU B 1 205 ? -22.456 -6.160 30.231 1.00 32.83 419 GLU B C 1
ATOM 3050 O O . GLU B 1 205 ? -23.651 -6.375 30.461 1.00 28.26 419 GLU B O 1
ATOM 3056 N N . LEU B 1 206 ? -21.743 -6.893 29.383 1.00 30.11 420 LEU B N 1
ATOM 3057 C CA A LEU B 1 206 ? -22.351 -7.988 28.643 0.65 23.75 420 LEU B CA 1
ATOM 3058 C CA B LEU B 1 206 ? -22.340 -7.992 28.641 0.35 24.63 420 LEU B CA 1
ATOM 3059 C C . LEU B 1 206 ? -22.490 -9.211 29.540 1.00 25.99 420 LEU B C 1
ATOM 3060 O O . LEU B 1 206 ? -21.564 -9.570 30.276 1.00 27.91 420 LEU B O 1
ATOM 3069 N N . LEU B 1 207 ? -23.656 -9.843 29.485 1.00 21.58 421 LEU B N 1
ATOM 3070 C CA . LEU B 1 207 ? -23.929 -11.051 30.252 1.00 19.37 421 LEU B CA 1
ATOM 3071 C C . LEU B 1 207 ? -24.021 -12.286 29.383 1.00 19.20 421 LEU B C 1
ATOM 3072 O O . LEU B 1 207 ? -23.566 -13.359 29.786 1.00 21.10 421 LEU B O 1
ATOM 3077 N N . LEU B 1 208 ? -24.594 -12.158 28.190 1.00 17.74 422 LEU B N 1
ATOM 3078 C CA . LEU B 1 208 ? -24.850 -13.314 27.345 1.00 15.94 422 LEU B CA 1
ATOM 3079 C C . LEU B 1 208 ? -25.025 -12.807 25.926 1.00 15.02 422 LEU B C 1
ATOM 3080 O O . LEU B 1 208 ? -25.776 -11.858 25.699 1.00 17.35 422 LEU B O 1
ATOM 3085 N N . CYS B 1 209 ? -24.315 -13.410 24.984 1.00 13.62 423 CYS B N 1
ATOM 3086 C CA . CYS B 1 209 ? -24.473 -13.077 23.576 1.00 15.65 423 CYS B CA 1
ATOM 3087 C C . CYS B 1 209 ? -24.693 -14.371 22.816 1.00 14.81 423 CYS B C 1
ATOM 3088 O O . CYS B 1 209 ? -23.869 -15.288 22.903 1.00 17.85 423 CYS B O 1
ATOM 3091 N N . THR B 1 210 ? -25.795 -14.449 22.071 1.00 14.40 424 THR B N 1
ATOM 3092 C CA . THR B 1 210 ? -26.147 -15.664 21.347 1.00 14.50 424 THR B CA 1
ATOM 3093 C C . THR B 1 210 ? -26.319 -15.336 19.873 1.00 13.22 424 THR B C 1
ATOM 3094 O O . THR B 1 210 ? -27.104 -14.453 19.512 1.00 14.48 424 THR B O 1
ATOM 3098 N N . ALA B 1 211 ? -25.576 -16.040 19.035 1.00 11.94 425 ALA B N 1
ATOM 3099 C CA . ALA B 1 211 ? -25.699 -15.955 17.588 1.00 12.59 425 ALA B CA 1
ATOM 3100 C C . ALA B 1 211 ? -26.538 -17.131 17.089 1.00 16.33 425 ALA B C 1
ATOM 3101 O O . ALA B 1 211 ? -26.263 -18.287 17.429 1.00 16.06 425 ALA B O 1
ATOM 3103 N N . TYR B 1 212 ? -27.548 -16.844 16.278 1.00 11.71 426 TYR B N 1
ATOM 3104 C CA . TYR B 1 212 ? -28.480 -17.864 15.815 1.00 13.78 426 TYR B CA 1
ATOM 3105 C C . TYR B 1 212 ? -28.363 -18.034 14.307 1.00 13.87 426 TYR B C 1
ATOM 3106 O O . TYR B 1 212 ? -28.460 -17.054 13.560 1.00 14.19 426 TYR B O 1
ATOM 3115 N N . VAL B 1 213 ? -28.176 -19.278 13.869 1.00 12.54 427 VAL B N 1
ATOM 3116 C CA . VAL B 1 213 ? -28.182 -19.659 12.461 1.00 12.10 427 VAL B CA 1
ATOM 3117 C C . VAL B 1 213 ? -29.249 -20.730 12.278 1.00 12.09 427 VAL B C 1
ATOM 3118 O O . VAL B 1 213 ? -29.591 -21.450 13.224 1.00 12.13 427 VAL B O 1
ATOM 3122 N N . PHE B 1 214 ? -29.781 -20.837 11.055 1.00 12.02 428 PHE B N 1
ATOM 3123 C CA . PHE B 1 214 ? -31.030 -21.557 10.819 1.00 12.25 428 PHE B CA 1
ATOM 3124 C C . PHE B 1 214 ? -30.958 -22.471 9.606 1.00 14.90 428 PHE B C 1
ATOM 3125 O O . PHE B 1 214 ? -30.352 -22.136 8.582 1.00 14.03 428 PHE B O 1
ATOM 3133 N N . GLU B 1 215 ? -31.598 -23.630 9.741 1.00 13.78 429 GLU B N 1
ATOM 3134 C CA . GLU B 1 215 ? -31.981 -24.486 8.629 1.00 19.00 429 GLU B CA 1
ATOM 3135 C C . GLU B 1 215 ? -33.420 -24.916 8.850 1.00 18.56 429 GLU B C 1
ATOM 3136 O O . GLU B 1 215 ? -33.959 -24.781 9.950 1.00 19.91 429 GLU B O 1
ATOM 3142 N N . VAL B 1 216 ? -34.051 -25.438 7.801 1.00 20.11 430 VAL B N 1
ATOM 3143 C CA A VAL B 1 216 ? -35.404 -25.952 7.925 0.73 17.49 430 VAL B CA 1
ATOM 3144 C CA B VAL B 1 216 ? -35.410 -25.965 7.881 0.27 19.58 430 VAL B CA 1
ATOM 3145 C C . VAL B 1 216 ? -35.334 -27.442 8.221 1.00 22.16 430 VAL B C 1
ATOM 3146 O O . VAL B 1 216 ? -34.551 -28.182 7.610 1.00 28.50 430 VAL B O 1
ATOM 3153 N N . SER B 1 217 ? -36.127 -27.878 9.188 1.00 18.18 431 SER B N 1
ATOM 3154 C CA . SER B 1 217 ? -36.235 -29.299 9.465 1.00 21.83 431 SER B CA 1
ATOM 3155 C C . SER B 1 217 ? -37.084 -29.967 8.382 1.00 24.88 431 SER B C 1
ATOM 3156 O O . SER B 1 217 ? -37.930 -29.330 7.749 1.00 27.17 431 SER B O 1
ATOM 3159 N N . THR B 1 218 ? -36.840 -31.253 8.139 1.00 36.65 432 THR B N 1
ATOM 3160 C CA . THR B 1 218 ? -37.698 -31.953 7.191 1.00 37.10 432 THR B CA 1
ATOM 3161 C C . THR B 1 218 ? -39.136 -31.957 7.708 1.00 37.83 432 THR B C 1
ATOM 3162 O O . THR B 1 218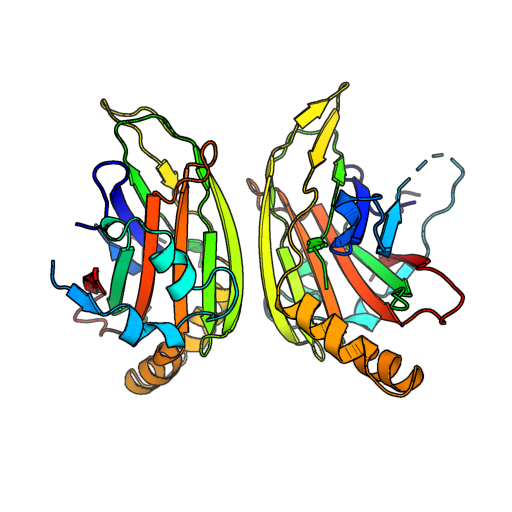 ? -39.411 -31.655 8.874 1.00 37.45 432 THR B O 1
ATOM 3166 N N . SER B 1 219 ? -40.066 -32.290 6.813 1.00 41.56 433 SER B N 1
ATOM 3167 C CA . SER B 1 219 ? -41.484 -32.133 7.133 1.00 46.37 433 SER B CA 1
ATOM 3168 C C . SER B 1 219 ? -41.939 -33.064 8.255 1.00 45.05 433 SER B C 1
ATOM 3169 O O . SER B 1 219 ? -42.896 -32.739 8.971 1.00 45.39 433 SER B O 1
ATOM 3172 N N . GLU B 1 220 ? -41.269 -34.208 8.433 1.00 32.54 434 GLU B N 1
ATOM 3173 C CA . GLU B 1 220 ? -41.651 -35.198 9.435 1.00 32.87 434 GLU B CA 1
ATOM 3174 C C . GLU B 1 220 ? -41.015 -34.975 10.796 1.00 30.93 434 GLU B C 1
ATOM 3175 O O . GLU B 1 220 ? -41.453 -35.596 11.775 1.00 31.42 434 GLU B O 1
ATOM 3181 N N . ARG B 1 221 ? -39.978 -34.153 10.882 1.00 24.63 435 ARG B N 1
ATOM 3182 C CA . ARG B 1 221 ? -39.226 -33.962 12.114 1.00 23.14 435 ARG B CA 1
ATOM 3183 C C . ARG B 1 221 ? -39.525 -32.593 12.709 1.00 26.71 435 ARG B C 1
ATOM 3184 O O . ARG B 1 221 ? -39.540 -31.580 11.997 1.00 26.57 435 ARG B O 1
ATOM 3192 N N . GLY B 1 222 ? -39.757 -32.568 14.013 1.00 19.92 436 GLY B N 1
ATOM 3193 C CA . GLY B 1 222 ? -39.976 -31.324 14.708 1.00 21.62 436 GLY B CA 1
ATOM 3194 C C . GLY B 1 222 ? -38.685 -30.538 14.844 1.00 22.21 436 GLY B C 1
ATOM 3195 O O . GLY B 1 222 ? -37.623 -30.914 14.343 1.00 26.19 436 GLY B O 1
ATOM 3196 N N . ALA B 1 223 ? -38.790 -29.414 15.551 1.00 18.23 437 ALA B N 1
ATOM 3197 C CA . ALA B 1 223 ? -37.650 -28.525 15.717 1.00 16.40 437 ALA B CA 1
ATOM 3198 C C . ALA B 1 223 ? -36.563 -29.185 16.560 1.00 18.43 437 ALA B C 1
ATOM 3199 O O . ALA B 1 223 ? -36.843 -29.927 17.506 1.00 19.83 437 ALA B O 1
ATOM 3201 N N . GLN B 1 224 ? -35.310 -28.917 16.206 1.00 12.40 438 GLN B N 1
ATOM 3202 C CA . GLN B 1 224 ? -34.170 -29.328 17.012 1.00 15.16 438 GLN B CA 1
ATOM 3203 C C . GLN B 1 224 ? -33.207 -28.161 17.098 1.00 12.56 438 GLN B C 1
ATOM 3204 O O . GLN B 1 224 ? -33.337 -27.176 16.364 1.00 12.74 438 GLN B O 1
ATOM 3210 N N . HIS B 1 225 ? -32.212 -28.289 17.978 1.00 16.21 439 HIS B N 1
ATOM 3211 C CA . HIS B 1 225 ? -31.152 -27.293 18.091 1.00 14.70 439 HIS B CA 1
ATOM 3212 C C . HIS B 1 225 ? -29.855 -27.949 18.549 1.00 18.92 439 HIS B C 1
ATOM 3213 O O . HIS B 1 225 ? -29.836 -29.075 19.052 1.00 17.75 439 HIS B O 1
ATOM 3220 N N . HIS B 1 226 ? -28.767 -27.207 18.387 1.00 19.51 440 HIS B N 1
ATOM 3221 C CA . HIS B 1 226 ? -27.443 -27.602 18.844 1.00 20.37 440 HIS B CA 1
ATOM 3222 C C . HIS B 1 226 ? -26.739 -26.336 19.312 1.00 21.18 440 HIS B C 1
ATOM 3223 O O . HIS B 1 226 ? -26.663 -25.363 18.555 1.00 20.37 440 HIS B O 1
ATOM 3230 N N . ILE B 1 227 ? -26.242 -26.347 20.553 1.00 15.85 441 ILE B N 1
ATOM 3231 C CA . ILE B 1 227 ? -25.613 -25.186 21.181 1.00 17.09 441 ILE B CA 1
ATOM 3232 C C . ILE B 1 227 ? -24.101 -25.376 21.209 1.00 19.29 441 ILE B C 1
ATOM 3233 O O . ILE B 1 227 ? -23.601 -26.460 21.541 1.00 20.16 441 ILE B O 1
ATOM 3238 N N . TYR B 1 228 ? -23.373 -24.311 20.882 1.00 15.52 442 TYR B N 1
ATOM 3239 C CA . TYR B 1 228 ? -21.919 -24.326 20.802 1.00 17.04 442 TYR B CA 1
ATOM 3240 C C . TYR B 1 228 ? -21.356 -23.157 21.589 1.00 18.20 442 TYR B C 1
ATOM 3241 O O . TYR B 1 228 ? -21.929 -22.066 21.580 1.00 17.18 442 TYR B O 1
ATOM 3250 N N . ARG B 1 229 ? -20.216 -23.364 22.239 1.00 18.85 443 ARG B N 1
ATOM 3251 C CA . ARG B 1 229 ? -19.456 -22.234 22.748 1.00 18.76 443 ARG B CA 1
ATOM 3252 C C . ARG B 1 229 ? -18.696 -21.581 21.598 1.00 17.31 443 ARG B C 1
ATOM 3253 O O . ARG B 1 229 ? -18.172 -22.263 20.717 1.00 19.87 443 ARG B O 1
ATOM 3261 N N . LEU B 1 230 ? -18.648 -20.253 21.596 1.00 15.55 444 LEU B N 1
ATOM 3262 C CA . LEU B 1 230 ? -17.846 -19.531 20.614 1.00 16.52 444 LEU B CA 1
ATOM 3263 C C . LEU B 1 230 ? -16.472 -19.243 21.212 1.00 28.13 444 LEU B C 1
ATOM 3264 O O . LEU B 1 230 ? -16.370 -18.586 22.252 1.00 29.27 444 LEU B O 1
ATOM 3269 N N . VAL B 1 231 ? -15.423 -19.747 20.561 1.00 26.22 445 VAL B N 1
ATOM 3270 C CA . VAL B 1 231 ? -14.056 -19.607 21.039 1.00 27.88 445 VAL B CA 1
ATOM 3271 C C . VAL B 1 231 ? -13.236 -18.874 19.988 1.00 33.29 445 VAL B C 1
ATOM 3272 O O . VAL B 1 231 ? -13.607 -18.798 18.815 1.00 34.55 445 VAL B O 1
ATOM 3276 N N . ARG B 1 232 ? -12.106 -18.330 20.427 1.00 37.78 446 ARG B N 1
ATOM 3277 C CA . ARG B 1 232 ? -11.178 -17.627 19.543 1.00 37.05 446 ARG B CA 1
ATOM 3278 C C . ARG B 1 232 ? -9.746 -17.771 20.045 1.00 39.83 446 ARG B C 1
ATOM 3279 O O . ARG B 1 232 ? -9.070 -18.747 19.734 1.00 42.68 446 ARG B O 1
#

Foldseek 3Di:
DQFDQFKHWQKKFKWAEVRIATFAMDPEAADAQVVCQQLAAVPPPGPVVDVVVDDQQQEKEKEKATALPDHFIFMKTKMWGQDWFKKWKWKFKFFSRHTDDIDIDIFGWDDDDNITMGIDDRHGDDPVVVVVSVVLSPDDDQVVSQVRQQRIKMWMWMARVVVRHTGHIYIYGYGHDYPVVHMDMHMHRHDD/DLADAAQFHQFKHWAKKWKWFWAPCCVVPNDIATFAMDHDVRDHAAADAVVVCQQLAADDPPIPVVDVVLDDQRQEKEKEKATALQDHGFIFMKTKMKGQDWFKKKKKKFKFFSRHTDDIDIDIFGWDDDPNITMTIDGGHGDDPVVVVVSVVLSPDPDQVVSQVRQQGIKMWMWMARVVVRHTGHIYIYGYHHDPNPDHMDMGMHRHDD

B-factor: mean 32.07, std 14.05, range [7.67, 87.8]

Sequence (402 aa):
GLGTARLQLVEFSAFVEYQRHLFVHISLESVDVRQIYDKFPEKKGGLRELYDRGPPHAFFLVKFWADLNWGFYGVVSSSQYESLEHMTLTCCSSKVCSFGKQVVEKVETERAQLEDGRFVVYRLLRSPMCEYLVNFLHKLRQLPERYMMNSVLENFTILQVVTNRDTQELLLCTAYVFEVVSTSERGAQHHIYRLVRAWQARGLGTARLQLVEFSAFVEPPDAVDSYQRHLFVHISQGAPPLESVDVRQIYDKFPEKKGGLRELYDRGPPHAFFLVKFWADLNWGGFYGVVSSSQYESSLEHMTLTCCSSKVCSFGKQVVVEKVETERAQLEDGRFVYRLLRSSPMCEYLVNFLHKLRQLPERYMMNSVLENFTILQVVTNRDTQELLLLCTAYVFEVVSTSERGAQHHIYRLVR